Protein AF-0000000084925872 (afdb_homodimer)

Sequence (496 aa):
MIKLVDIHKSFDSQTVLDGLSLEIPEGKITAVIGPSGEGKSVLLKHMIGLMKPDRGQVHVDGENITAMRRFEMNRVWEKFGMLFQNAALFDSMTVFENVAFPLEEKTRFSRAEIRDRVHNALENVGLRGIDKKYPDELSGGMKKRVGLARALLLNPRIILFDEPTTGLDPIICRAIHQLIRDTHERYGYTAVIVSHEIPEIFDISDQVAMLYRGRITEMGTPEEIRRSEHPVVRQFISGSLEGPIKFIMIKLVDIHKSFDSQTVLDGLSLEIPEGKITAVIGPSGEGKSVLLKHMIGLMKPDRGQVHVDGENITAMRRFEMNRVWEKFGMLFQNAALFDSMTVFENVAFPLEEKTRFSRAEIRDRVHNALENVGLRGIDKKYPDELSGGMKKRVGLARALLLNPRIILFDEPTTGLDPIICRAIHQLIRDTHERYGYTAVIVSHEIPEIFDISDQVAMLYRGRITEMGTPEEIRRSEHPVVRQFISGSLEGPIKFI

Solvent-accessible surface area (backbone atoms only — not comparable to full-atom values): 26108 Å² total; per-residue (Å²): 69,38,37,36,41,43,28,22,34,64,59,89,91,44,75,40,29,60,55,23,54,49,74,42,61,68,57,34,32,32,31,40,31,49,57,79,89,37,36,66,68,60,50,51,31,38,74,69,57,80,38,71,63,79,38,60,41,32,28,49,73,86,37,74,50,57,81,55,52,71,82,63,39,51,70,56,48,60,34,48,19,57,29,44,57,81,26,74,68,55,69,93,31,30,46,44,52,52,37,35,42,62,50,68,73,74,48,86,68,51,72,66,54,47,50,52,52,42,51,51,32,28,43,75,55,70,48,69,89,48,45,81,40,38,55,88,76,44,53,73,66,51,41,40,35,50,21,45,24,34,27,47,64,77,62,28,54,30,37,40,29,40,32,69,49,64,79,49,29,48,40,46,30,44,49,52,51,49,49,51,43,51,51,34,70,72,67,51,30,19,34,40,33,35,42,57,58,70,68,68,55,47,77,60,30,59,31,34,34,34,40,50,86,14,25,61,77,45,71,36,36,41,69,54,55,74,64,42,81,49,57,58,58,41,21,54,70,69,22,44,88,61,64,79,68,80,79,125,70,38,38,37,41,43,27,23,33,63,58,88,92,45,75,40,30,59,56,23,55,50,72,43,60,67,57,34,34,34,32,40,30,49,59,79,89,37,35,66,70,60,51,51,31,40,76,71,57,79,38,73,63,78,38,61,41,33,28,48,72,87,37,74,50,57,79,54,51,70,80,62,39,51,68,56,48,60,35,48,20,56,29,44,56,82,24,76,69,55,68,92,31,31,46,43,52,53,37,36,42,63,50,69,73,73,47,87,68,52,72,68,55,46,50,52,51,42,50,49,30,28,43,75,56,69,46,69,90,48,44,81,40,37,55,89,78,45,54,72,65,50,42,40,35,49,21,45,26,35,29,48,64,77,63,29,54,30,36,41,29,40,31,70,47,65,78,50,29,46,40,47,30,43,49,51,49,48,46,51,43,51,49,36,71,72,68,51,30,21,35,41,34,36,41,57,57,73,69,67,54,46,78,60,30,57,30,35,32,34,39,50,86,14,24,61,76,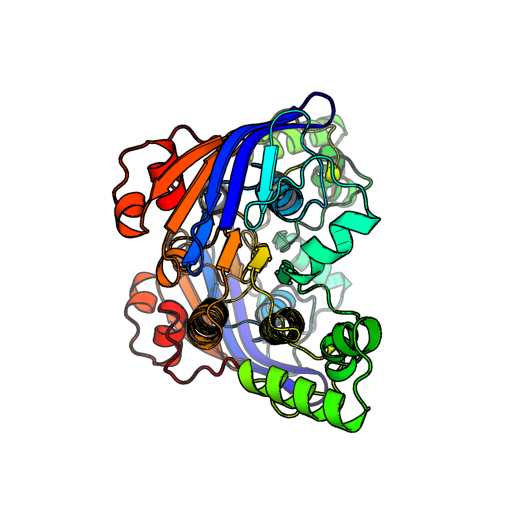46,72,36,38,41,70,54,56,73,65,43,79,49,56,57,57,42,21,52,71,68,23,44,88,62,62,77,68,80,79,126

Organism: Geobacter metallireducens (strain ATCC 53774 / DSM 7210 / GS-15) (NCBI:txid269799)

Radius of gyration: 24.31 Å; Cα contacts (8 Å, |Δi|>4): 1008; chains: 2; bounding box: 52×67×53 Å

Secondary structure (DSSP, 8-state):
-EEEEEEEEEETTEEEEEEEEEEE-TT-EEEEE--TTSSHHHHHHHHHTSS--SEEEEEETTEE-TT--HHHHHHHHTTEEEE-TTTT--TTS-HHHHHHHHHHHH----HHHHHHHHHHHHHHTT-TT-TT--GGGS-HHHHHHHHHHHHHTT--SEEEEESTTTT--HHHHHHHHHHHHHHHHHH--EEEEE---TTGGGGG-SEEEEEETTEEEEEE-HHHHHT---HHHHHHHHT-SSSS----/-EEEEEEEEEETTEEEEEEEEEEE-TT-EEEEE--TTSSHHHHHHHHHTSS--SEEEEEETTEE-TT--HHHHHHHHTTEEEE-TTTT--TTS-HHHHHHHHHHHH----HHHHHHHHHHHHHHTT-TT-TT--GGGS-HHHHHHHHHHHHHTT--SEEEEESTTTT--HHHHHHHHHHHHHHHHHH--EEEEE---TTGGGGG-SEEEEEETTEEEEEE-HHHHHT---HHHHHHHHT-SSSS----

Foldseek 3Di:
DKWWAQFWADDDPGTQAGGATDDFDFLFEEEEEEDPSNCPVVVVCVQLVVDAGPDTFMDDPRRTCRPPDPVVSVVSNLQEFEQAQQLPFDQVAFLLCRLLVCCVVPHDDDPVVSVVLLQVLCVLLPRHPRRGHGPVPDDSLSSLSSSVSSRPSSLHQEYEYEASCPPHDPVSSLSVLVSVLVVSVVSSHGYYYYHLPPPSNLVRGQKYFYRDNNYTPDMDRSVCLCPDPPFRSVCSRVVPPDTDDDDD/DKWWAQFWADDPPGTQAGGATDDFDFLFEEEEEEDPSNCPVVVVCVQLVVDAGPDTFMDDPRRTCRPPDPVVSVVSNLQEFEQAQQLPFDQVAFLLCRLLVCCVVPHDDDPVVSNVLLQVLCVLLPRHPRRGHGPVPDDSLSSLSSSVSSRPSSLHQEYEYEASCPPHDPVSSLSVLVSVLVVSVVSSHGYYYYHLPPPSNLVRGQKYFYRDNNYTPDMDRSVCLCPDPDQRSVCSRVVDPDTDDDDD

pLDDT: mean 94.54, std 3.92, range [64.56, 98.75]

Nearest PDB structures (foldseek):
  8fee-assembly1_H  TM=9.677E-01  e=4.850E-32  Mycolicibacterium smegmatis MC2 155
  7cha-assembly1_J  TM=9.558E-01  e=1.164E-29  Pseudomonas aeruginosa PAO1
  6xgz-assembly2_C  TM=9.048E-01  e=2.432E-30  Escherichia coli LAU-EC10
  6xgz-assembly3_E  TM=9.008E-01  e=1.911E-30  Escherichia coli LAU-EC10
  6xgz-assembly4_G  TM=9.108E-01  e=8.111E-30  Escherichia coli LAU-EC10

InterPro domains:
  IPR003439 ABC transporter-like, ATP-binding domain [PF00005] (17-166)
  IPR003439 ABC transporter-like, ATP-binding domain [PS50893] (2-238)
  IPR003593 AAA+ ATPase domain [SM00382] (26-215)
  IPR017871 ABC transporter-like, conserved site [PS00211] (138-152)
  IPR027417 P-loop containing nucleoside triphosphate hydrolase [G3DSA:3.40.50.300] (1-243)
  IPR027417 P-loop containing nucleoside triphosphate hydrolase [SSF52540] (1-230)

Structure (mmCIF, N/CA/C/O backbone):
data_AF-0000000084925872-model_v1
#
loop_
_entity.id
_entity.type
_entity.pdbx_description
1 polymer 'Organic solvent tolerance ABC transporter, ATP-binding protein'
#
loop_
_atom_site.group_PDB
_atom_site.id
_atom_site.type_symbol
_atom_site.label_atom_id
_atom_site.label_alt_id
_atom_site.label_comp_id
_atom_site.label_asym_id
_atom_site.label_entity_id
_atom_site.label_seq_id
_atom_site.pdbx_PDB_ins_code
_atom_site.Cartn_x
_atom_site.Cartn_y
_atom_site.Cartn_z
_atom_site.occupancy
_atom_site.B_iso_or_equiv
_atom_site.auth_seq_id
_atom_site.auth_comp_id
_atom_site.auth_asym_id
_atom_site.auth_atom_id
_atom_site.pdbx_PDB_model_num
ATOM 1 N N . MET A 1 1 ? -6.465 -23.734 -17.578 1 92.44 1 MET A N 1
ATOM 2 C CA . MET A 1 1 ? -5.738 -24.188 -16.391 1 92.44 1 MET A CA 1
ATOM 3 C C . MET A 1 1 ? -6.621 -24.094 -15.148 1 92.44 1 MET A C 1
ATOM 5 O O . MET A 1 1 ? -6.777 -25.078 -14.43 1 92.44 1 MET A O 1
ATOM 9 N N . ILE A 1 2 ? -7.238 -22.984 -14.891 1 97.38 2 ILE A N 1
ATOM 10 C CA . ILE A 1 2 ? -8.219 -22.797 -13.82 1 97.38 2 ILE A CA 1
ATOM 11 C C . ILE A 1 2 ? -9.547 -22.328 -14.414 1 97.38 2 ILE A C 1
ATOM 13 O O . ILE A 1 2 ? -9.562 -21.406 -15.25 1 97.38 2 ILE A O 1
ATOM 17 N N . LYS A 1 3 ? -10.586 -23 -14.062 1 97.88 3 LYS A N 1
ATOM 18 C CA . LYS A 1 3 ? -11.906 -22.625 -14.555 1 97.88 3 LYS A CA 1
ATOM 19 C C . LYS A 1 3 ? -12.898 -22.5 -13.414 1 97.88 3 LYS A C 1
ATOM 21 O O . LYS A 1 3 ? -13.102 -23.438 -12.641 1 97.88 3 LYS A O 1
ATOM 26 N N . LEU A 1 4 ? -13.391 -21.328 -13.25 1 98.31 4 LEU A N 1
ATOM 27 C CA . LEU A 1 4 ? -14.492 -21.047 -12.328 1 98.31 4 LEU A CA 1
ATOM 28 C C . LEU A 1 4 ? -15.805 -20.906 -13.086 1 98.31 4 LEU A C 1
ATOM 30 O O . LEU A 1 4 ? -15.891 -20.125 -14.039 1 98.31 4 LEU A O 1
ATOM 34 N N . VAL A 1 5 ? -16.766 -21.672 -12.695 1 98.19 5 VAL A N 1
ATOM 35 C CA . VAL A 1 5 ? -18.047 -21.688 -13.398 1 98.19 5 VAL A CA 1
ATOM 36 C C . VAL A 1 5 ? -19.156 -21.266 -12.445 1 98.19 5 VAL A C 1
ATOM 38 O O . VAL A 1 5 ? -19.516 -22.016 -11.531 1 98.19 5 VAL A O 1
ATOM 41 N N . ASP A 1 6 ? -19.703 -20.094 -12.688 1 98.19 6 ASP A N 1
ATOM 42 C CA . ASP A 1 6 ? -20.891 -19.609 -12.008 1 98.19 6 ASP A CA 1
ATOM 43 C C . ASP A 1 6 ? -20.719 -19.656 -10.484 1 98.19 6 ASP A C 1
ATOM 45 O O . ASP A 1 6 ? -21.547 -20.234 -9.781 1 98.19 6 ASP A O 1
ATOM 49 N N . ILE A 1 7 ? -19.688 -19.078 -10.016 1 98.25 7 ILE A N 1
ATOM 50 C CA . ILE A 1 7 ? -19.344 -19.125 -8.594 1 98.25 7 ILE A CA 1
ATOM 51 C C . ILE A 1 7 ? -20.156 -18.109 -7.816 1 98.25 7 ILE A C 1
ATOM 53 O O . ILE A 1 7 ? -20.203 -16.938 -8.18 1 98.25 7 ILE A O 1
ATOM 57 N N . HIS A 1 8 ? -20.859 -18.594 -6.824 1 98.25 8 HIS A N 1
ATOM 58 C CA . HIS A 1 8 ? -21.562 -17.75 -5.867 1 98.25 8 HIS A CA 1
ATOM 59 C C . HIS A 1 8 ? -21.016 -17.922 -4.457 1 98.25 8 HIS A C 1
ATOM 61 O O . HIS A 1 8 ? -20.703 -19.047 -4.047 1 98.25 8 HIS A O 1
ATOM 67 N N . LYS A 1 9 ? -20.797 -16.875 -3.754 1 97.62 9 LYS A N 1
ATOM 68 C CA . LYS A 1 9 ? -20.344 -16.906 -2.367 1 97.62 9 LYS A CA 1
ATOM 69 C C . LYS A 1 9 ? -20.906 -15.742 -1.57 1 97.62 9 LYS A C 1
ATOM 71 O O . LYS A 1 9 ? -20.812 -14.586 -1.998 1 97.62 9 LYS A O 1
ATOM 76 N N . SER A 1 10 ? -21.516 -16 -0.505 1 96.62 10 SER A N 1
ATOM 77 C CA . SER A 1 10 ? -22.031 -14.992 0.406 1 96.62 10 SER A CA 1
ATOM 78 C C . SER A 1 10 ? -21.562 -15.234 1.835 1 96.62 10 SER A C 1
ATOM 80 O O . SER A 1 10 ? -21.266 -16.375 2.213 1 96.62 10 SER A O 1
ATOM 82 N N . PHE A 1 11 ? -21.297 -14.172 2.535 1 93.06 11 PHE A N 1
ATOM 83 C CA . PHE A 1 11 ? -21.062 -14.211 3.973 1 93.06 11 PHE A CA 1
ATOM 84 C C . PHE A 1 11 ? -22.203 -13.531 4.727 1 93.06 11 PHE A C 1
ATOM 86 O O . PHE A 1 11 ? -22.391 -12.32 4.609 1 93.06 11 PHE A O 1
ATOM 93 N N . ASP A 1 12 ? -22.906 -14.281 5.434 1 90.12 12 ASP A N 1
ATOM 94 C CA . ASP A 1 12 ? -24.125 -13.766 6.051 1 90.12 12 ASP A CA 1
ATOM 95 C C . ASP A 1 12 ? -25.047 -13.133 5.008 1 90.12 12 ASP A C 1
ATOM 97 O O . ASP A 1 12 ? -25.422 -13.789 4.031 1 90.12 12 ASP A O 1
ATOM 101 N N . SER A 1 13 ? -25.281 -11.82 5.105 1 90.44 13 SER A N 1
ATOM 102 C CA . SER A 1 13 ? -26.219 -11.18 4.188 1 90.44 13 SER A CA 1
ATOM 103 C C . SER A 1 13 ? -25.484 -10.484 3.047 1 90.44 13 SER A C 1
ATOM 105 O O . SER A 1 13 ? -26.125 -9.945 2.133 1 90.44 13 SER A O 1
ATOM 107 N N . GLN A 1 14 ? -24.234 -10.648 2.967 1 91.75 14 GLN A N 1
ATOM 108 C CA . GLN A 1 14 ? -23.469 -9.93 1.956 1 91.75 14 GLN A CA 1
ATOM 109 C C . GLN A 1 14 ? -23 -10.867 0.853 1 91.75 14 GLN A C 1
ATOM 111 O O . GLN A 1 14 ? -22.25 -11.812 1.116 1 91.75 14 GLN A O 1
ATOM 116 N N . THR A 1 15 ? -23.438 -10.633 -0.36 1 95.38 15 THR A N 1
ATOM 117 C CA . THR A 1 15 ? -22.969 -11.391 -1.514 1 95.38 15 THR A CA 1
ATOM 118 C C . THR A 1 15 ? -21.625 -10.859 -1.992 1 95.38 15 THR A C 1
ATOM 120 O O . THR A 1 15 ? -21.484 -9.68 -2.309 1 95.38 15 THR A O 1
ATOM 123 N N . VAL A 1 16 ? -20.625 -11.703 -2.051 1 95.69 16 VAL A N 1
ATOM 124 C CA . VAL A 1 16 ? -19.266 -11.305 -2.426 1 95.69 16 VAL A CA 1
ATOM 125 C C . VAL A 1 16 ? -18.984 -11.711 -3.871 1 95.69 16 VAL A C 1
ATOM 127 O O . VAL A 1 16 ? -18.469 -10.914 -4.66 1 95.69 16 VAL A O 1
ATOM 130 N N . LEU A 1 17 ? -19.281 -12.922 -4.203 1 97.94 17 LEU A N 1
ATOM 131 C CA . LEU A 1 17 ? -19.25 -13.398 -5.578 1 97.94 17 LEU A CA 1
ATOM 132 C C . LEU A 1 17 ? -20.641 -13.789 -6.059 1 97.94 17 LEU A C 1
ATOM 134 O O . LEU A 1 17 ? -21.375 -14.484 -5.352 1 97.94 17 LEU A O 1
ATOM 138 N N . ASP A 1 18 ? -21.016 -13.336 -7.262 1 97.81 18 ASP A N 1
ATOM 139 C CA . ASP A 1 18 ? -22.391 -13.438 -7.73 1 97.81 18 ASP A CA 1
ATOM 140 C C . ASP A 1 18 ? -22.453 -13.984 -9.148 1 97.81 18 ASP A C 1
ATOM 142 O O . ASP A 1 18 ? -22.797 -13.258 -10.086 1 97.81 18 ASP A O 1
ATOM 146 N N . GLY A 1 19 ? -22.281 -15.266 -9.234 1 97.94 19 GLY A N 1
ATOM 147 C CA . GLY A 1 19 ? -22.328 -15.906 -10.539 1 97.94 19 GLY A CA 1
ATOM 148 C C . GLY A 1 19 ? -21.109 -15.625 -11.398 1 97.94 19 GLY A C 1
ATOM 149 O O . GLY A 1 19 ? -21.25 -15.328 -12.586 1 97.94 19 GLY A O 1
ATOM 150 N N . LEU A 1 20 ? -19.922 -15.664 -10.758 1 98.06 20 LEU A N 1
ATOM 151 C CA . LEU A 1 20 ? -18.672 -15.328 -11.43 1 98.06 20 LEU A CA 1
ATOM 152 C C . LEU A 1 20 ? -18.156 -16.5 -12.234 1 98.06 20 LEU A C 1
ATOM 154 O O . LEU A 1 20 ? -18.094 -17.641 -11.734 1 98.06 20 LEU A O 1
ATOM 158 N N . SER A 1 21 ? -17.891 -16.297 -13.484 1 98.38 21 SER A N 1
ATOM 159 C CA . SER A 1 21 ? -17.188 -17.25 -14.328 1 98.38 21 SER A CA 1
ATOM 160 C C . SER A 1 21 ? -15.875 -16.672 -14.859 1 98.38 21 SER A C 1
ATOM 162 O O . SER A 1 21 ? -15.828 -15.5 -15.258 1 98.38 21 SER A O 1
ATOM 164 N N . LEU A 1 22 ? -14.867 -17.422 -14.797 1 98.25 22 LEU A N 1
ATOM 165 C CA . LEU A 1 22 ? -13.539 -16.969 -15.18 1 98.25 22 LEU A CA 1
ATOM 166 C C . LEU A 1 22 ? -12.656 -18.141 -15.594 1 98.25 22 LEU A C 1
ATOM 168 O O . LEU A 1 22 ? -12.672 -19.188 -14.945 1 98.25 22 LEU A O 1
ATOM 172 N N . GLU A 1 23 ? -11.992 -18 -16.656 1 98.12 23 GLU A N 1
ATOM 173 C CA . GLU A 1 23 ? -11.039 -19 -17.109 1 98.12 23 GLU A CA 1
ATOM 174 C C . GLU A 1 23 ? -9.633 -18.438 -17.203 1 98.12 23 GLU A C 1
ATOM 176 O O . GLU A 1 23 ? -9.406 -17.422 -17.859 1 98.12 23 GLU A O 1
ATOM 181 N N . ILE A 1 24 ? -8.734 -19.047 -16.547 1 98.31 24 ILE A N 1
ATOM 182 C CA . ILE A 1 24 ? -7.332 -18.656 -16.547 1 98.31 24 ILE A CA 1
ATOM 183 C C . ILE A 1 24 ? -6.559 -19.516 -17.547 1 98.31 24 ILE A C 1
ATOM 185 O O . ILE A 1 24 ? -6.434 -20.734 -17.359 1 98.31 24 ILE A O 1
ATOM 189 N N . PRO A 1 25 ? -6.043 -18.891 -18.578 1 97.81 25 PRO A N 1
ATOM 190 C CA . PRO A 1 25 ? -5.305 -19.688 -19.562 1 97.81 25 PRO A CA 1
ATOM 191 C C . PRO A 1 25 ? -3.994 -20.25 -19 1 97.81 25 PRO A C 1
ATOM 193 O O . PRO A 1 25 ? -3.332 -19.594 -18.203 1 97.81 25 PRO A O 1
ATOM 196 N N . GLU A 1 26 ? -3.646 -21.406 -19.484 1 97.62 26 GLU A N 1
ATOM 197 C CA . GLU A 1 26 ? -2.426 -22.078 -19.047 1 97.62 26 GLU A CA 1
ATOM 198 C C . GLU A 1 26 ? -1.184 -21.344 -19.547 1 97.62 26 GLU A C 1
ATOM 200 O O . GLU A 1 26 ? -1.144 -20.891 -20.703 1 97.62 26 GLU A O 1
ATOM 205 N N . GLY A 1 27 ? -0.257 -21.203 -18.641 1 97.88 27 GLY A N 1
ATOM 206 C CA . GLY A 1 27 ? 1.046 -20.672 -19.016 1 97.88 27 GLY A CA 1
ATOM 207 C C . GLY A 1 27 ? 1.037 -19.172 -19.266 1 97.88 27 GLY A C 1
ATOM 208 O O . GLY A 1 27 ? 1.945 -18.641 -19.906 1 97.88 27 GLY A O 1
ATOM 209 N N . LYS A 1 28 ? 0.01 -18.453 -18.797 1 98.44 28 LYS A N 1
ATOM 210 C CA . LYS A 1 28 ? -0.103 -17.016 -18.969 1 98.44 28 LYS A CA 1
ATOM 211 C C . LYS A 1 28 ? -0.202 -16.297 -17.625 1 98.44 28 LYS A C 1
ATOM 213 O O . LYS A 1 28 ? -0.467 -16.938 -16.594 1 98.44 28 LYS A O 1
ATOM 218 N N . ILE A 1 29 ? 0.127 -15.047 -17.656 1 98.69 29 ILE A N 1
ATOM 219 C CA . ILE A 1 29 ? -0.078 -14.195 -16.484 1 98.69 29 ILE A CA 1
ATOM 220 C C . ILE A 1 29 ? -1.412 -13.469 -16.609 1 98.69 29 ILE A C 1
ATOM 222 O O . ILE A 1 29 ? -1.607 -12.664 -17.516 1 98.69 29 ILE A O 1
ATOM 226 N N . THR A 1 30 ? -2.334 -13.766 -15.703 1 98.75 30 THR A N 1
ATOM 227 C CA . THR A 1 30 ? -3.621 -13.086 -15.648 1 98.75 30 THR A CA 1
ATOM 228 C C . THR A 1 30 ? -3.705 -12.18 -14.422 1 98.75 30 THR A C 1
ATOM 230 O O . THR A 1 30 ? -3.555 -12.648 -13.289 1 98.75 30 THR A O 1
ATOM 233 N N . ALA A 1 31 ? -3.896 -10.914 -14.656 1 98.56 31 ALA A N 1
ATOM 234 C CA . ALA A 1 31 ? -4.129 -9.969 -13.562 1 98.56 31 ALA A CA 1
ATOM 235 C C . ALA A 1 31 ? -5.621 -9.805 -13.297 1 98.56 31 ALA A C 1
ATOM 237 O O . ALA A 1 31 ? -6.406 -9.602 -14.227 1 98.56 31 ALA A O 1
ATOM 238 N N . VAL A 1 32 ? -5.992 -9.977 -12.062 1 98.31 32 VAL A N 1
ATOM 239 C CA . VAL A 1 32 ? -7.352 -9.672 -11.625 1 98.31 32 VAL A CA 1
ATOM 240 C C . VAL A 1 32 ? -7.367 -8.344 -10.883 1 98.31 32 VAL A C 1
ATOM 242 O O . VAL A 1 32 ? -6.781 -8.219 -9.805 1 98.31 32 VAL A O 1
ATOM 245 N N . ILE A 1 33 ? -8.039 -7.371 -11.477 1 97.38 33 ILE A N 1
ATOM 246 C CA . ILE A 1 33 ? -8.07 -6.035 -10.898 1 97.38 33 ILE A CA 1
ATOM 247 C C . ILE A 1 33 ? -9.5 -5.699 -10.453 1 97.38 33 ILE A C 1
ATOM 249 O O . ILE A 1 33 ? -10.453 -6.375 -10.852 1 97.38 33 ILE A O 1
ATOM 253 N N . GLY A 1 34 ? -9.641 -4.688 -9.594 1 94.56 34 GLY A N 1
ATOM 254 C CA . GLY A 1 34 ? -10.922 -4.246 -9.062 1 94.56 34 GLY A CA 1
ATOM 255 C C . GLY A 1 34 ? -10.797 -3.479 -7.762 1 94.56 34 GLY A C 1
ATOM 256 O O . GLY A 1 34 ? -9.727 -3.459 -7.145 1 94.56 34 GLY A O 1
ATOM 257 N N . PRO A 1 35 ? -11.875 -2.863 -7.398 1 92.38 35 PRO A N 1
ATOM 258 C CA . PRO A 1 35 ? -11.844 -2.072 -6.164 1 92.38 35 PRO A CA 1
ATOM 259 C C . PRO A 1 35 ? -11.609 -2.928 -4.922 1 92.38 35 PRO A C 1
ATOM 261 O O . PRO A 1 35 ? -11.836 -4.141 -4.949 1 92.38 35 PRO A O 1
ATOM 264 N N . SER A 1 36 ? -11.141 -2.242 -3.895 1 88.62 36 SER A N 1
ATOM 265 C CA . SER A 1 36 ? -10.945 -2.926 -2.619 1 88.62 36 SER A CA 1
ATOM 266 C C . SER A 1 36 ? -12.266 -3.479 -2.086 1 88.62 36 SER A C 1
ATOM 268 O O . SER A 1 36 ? -13.305 -2.828 -2.197 1 88.62 36 SER A O 1
ATOM 270 N N . GLY A 1 37 ? -12.211 -4.637 -1.553 1 85.88 37 GLY A N 1
ATOM 271 C CA . GLY A 1 37 ? -13.375 -5.223 -0.91 1 85.88 37 GLY A CA 1
ATOM 272 C C . GLY A 1 37 ? -14.312 -5.914 -1.886 1 85.88 37 GLY A C 1
ATOM 273 O O . GLY A 1 37 ? -15.398 -6.355 -1.504 1 85.88 37 GLY A O 1
ATOM 274 N N . GLU A 1 38 ? -13.867 -6.078 -3.094 1 88.88 38 GLU A N 1
ATOM 275 C CA . GLU A 1 38 ? -14.742 -6.641 -4.121 1 88.88 38 GLU A CA 1
ATOM 276 C C . GLU A 1 38 ? -14.609 -8.156 -4.184 1 88.88 38 GLU A C 1
ATOM 278 O O . GLU A 1 38 ? -15.25 -8.805 -5.016 1 88.88 38 GLU A O 1
ATOM 283 N N . GLY A 1 39 ? -13.695 -8.719 -3.426 1 92.12 39 GLY A N 1
ATOM 284 C CA . GLY A 1 39 ? -13.664 -10.172 -3.344 1 92.12 39 GLY A CA 1
ATOM 285 C C . GLY A 1 39 ? -12.477 -10.789 -4.059 1 92.12 39 GLY A C 1
ATOM 286 O O . GLY A 1 39 ? -12.477 -11.984 -4.359 1 92.12 39 GLY A O 1
ATOM 287 N N . LYS A 1 40 ? -11.5 -10.047 -4.348 1 94.88 40 LYS A N 1
ATOM 288 C CA . LYS A 1 40 ? -10.328 -10.555 -5.059 1 94.88 40 LYS A CA 1
ATOM 289 C C . LYS A 1 40 ? -9.648 -11.672 -4.27 1 94.88 40 LYS A C 1
ATOM 291 O O . LYS A 1 40 ? -9.312 -12.719 -4.832 1 94.88 40 LYS A O 1
ATOM 296 N N . SER A 1 41 ? -9.5 -11.461 -2.959 1 92.88 41 SER A N 1
ATOM 297 C CA . SER A 1 41 ? -8.883 -12.484 -2.123 1 92.88 41 SER A CA 1
ATOM 298 C C . SER A 1 41 ? -9.797 -13.695 -1.977 1 92.88 41 SER A C 1
ATOM 300 O O . SER A 1 41 ? -9.32 -14.836 -1.935 1 92.88 41 SER A O 1
ATOM 302 N N . VAL A 1 42 ? -11.086 -13.469 -1.914 1 95.25 42 VAL A N 1
ATOM 303 C CA . VAL A 1 42 ? -12.07 -14.539 -1.857 1 95.25 42 VAL A CA 1
ATOM 304 C C . VAL A 1 42 ? -12.008 -15.375 -3.137 1 95.25 42 VAL A C 1
ATOM 306 O O . VAL A 1 42 ? -12.047 -16.609 -3.086 1 95.25 42 VAL A O 1
ATOM 309 N N . LEU A 1 43 ? -11.812 -14.648 -4.215 1 97.38 43 LEU A N 1
ATOM 310 C CA . LEU A 1 43 ? -11.68 -15.312 -5.504 1 97.38 43 LEU A CA 1
ATOM 311 C C . LEU A 1 43 ? -10.445 -16.203 -5.531 1 97.38 43 LEU A C 1
ATOM 313 O O . LEU A 1 43 ? -10.523 -17.359 -5.949 1 97.38 43 LEU A O 1
ATOM 317 N N . LEU A 1 44 ? -9.297 -15.75 -5.012 1 96.81 44 LEU A N 1
ATOM 318 C CA . LEU A 1 44 ? -8.062 -16.531 -4.977 1 96.81 44 LEU A CA 1
ATOM 319 C C . LEU A 1 44 ? -8.234 -17.781 -4.125 1 96.81 44 LEU A C 1
ATOM 321 O O . LEU A 1 44 ? -7.789 -18.875 -4.508 1 96.81 44 LEU A O 1
ATOM 325 N N . LYS A 1 45 ? -8.938 -17.641 -3.055 1 95.12 45 LYS A N 1
ATOM 326 C CA . LYS A 1 45 ? -9.156 -18.766 -2.148 1 95.12 45 LYS A CA 1
ATOM 327 C C . LYS A 1 45 ? -10 -19.844 -2.811 1 95.12 45 LYS A C 1
ATOM 329 O O . LYS A 1 45 ? -9.82 -21.047 -2.545 1 95.12 45 LYS A O 1
ATOM 334 N N . HIS A 1 46 ? -10.922 -19.453 -3.631 1 97 46 HIS A N 1
ATOM 335 C CA . HIS A 1 46 ? -11.719 -20.438 -4.367 1 97 46 HIS A CA 1
ATOM 336 C C . HIS A 1 46 ? -10.867 -21.172 -5.406 1 97 46 HIS A C 1
ATOM 338 O O . HIS A 1 46 ? -11.039 -22.375 -5.613 1 97 46 HIS A O 1
ATOM 344 N N . MET A 1 47 ? -9.945 -20.453 -6.047 1 97.12 47 MET A N 1
ATOM 345 C CA . MET A 1 47 ? -9.109 -21.047 -7.086 1 97.12 47 MET A CA 1
ATOM 346 C C . MET A 1 47 ? -8.242 -22.172 -6.516 1 97.12 47 MET A C 1
ATOM 348 O O . MET A 1 47 ? -8 -23.172 -7.184 1 97.12 47 MET A O 1
ATOM 352 N N . ILE A 1 48 ? -7.812 -21.953 -5.246 1 95 48 ILE A N 1
ATOM 353 C CA . ILE A 1 48 ? -6.895 -22.922 -4.664 1 95 48 ILE A CA 1
ATOM 354 C C . ILE A 1 48 ? -7.664 -23.875 -3.756 1 95 48 ILE A C 1
ATOM 356 O O . ILE A 1 48 ? -7.082 -24.797 -3.16 1 95 48 ILE A O 1
ATOM 360 N N . GLY A 1 49 ? -8.945 -23.672 -3.545 1 93.88 49 GLY A N 1
ATOM 361 C CA . GLY A 1 49 ? -9.797 -24.594 -2.816 1 93.88 49 GLY A CA 1
ATOM 362 C C . GLY A 1 49 ? -9.758 -24.375 -1.313 1 93.88 49 GLY A C 1
ATOM 363 O O . GLY A 1 49 ? -10.133 -25.266 -0.547 1 93.88 49 GLY A O 1
ATOM 364 N N . LEU A 1 50 ? -9.234 -23.234 -0.898 1 92.12 50 LEU A N 1
ATOM 365 C CA . LEU A 1 50 ? -9.25 -22.906 0.522 1 92.12 50 LEU A CA 1
ATOM 366 C C . LEU A 1 50 ? -10.641 -22.469 0.965 1 92.12 50 LEU A C 1
ATOM 368 O O . LEU A 1 50 ? -10.93 -22.422 2.164 1 92.12 50 LEU A O 1
ATOM 372 N N . MET A 1 51 ? -11.492 -22.141 0.009 1 93.38 51 MET A N 1
ATOM 373 C CA . MET A 1 51 ? -12.891 -21.781 0.241 1 93.38 51 MET A CA 1
ATOM 374 C C . MET A 1 51 ? -13.805 -22.453 -0.774 1 93.38 51 MET A C 1
ATOM 376 O O . MET A 1 51 ? -13.469 -22.531 -1.959 1 93.38 51 MET A O 1
ATOM 380 N N . LYS A 1 52 ? -14.883 -22.969 -0.293 1 94.94 52 LYS A N 1
ATOM 381 C CA . LYS A 1 52 ? -15.875 -23.594 -1.172 1 94.94 52 LYS A CA 1
ATOM 382 C C . LYS A 1 52 ? -16.953 -22.594 -1.569 1 94.94 52 LYS A C 1
ATOM 384 O O . LYS A 1 52 ? -17.422 -21.812 -0.741 1 94.94 52 LYS A O 1
ATOM 389 N N . PRO A 1 53 ? -17.312 -22.609 -2.83 1 97.19 53 PRO A N 1
ATOM 390 C CA . PRO A 1 53 ? -18.422 -21.75 -3.236 1 97.19 53 PRO A CA 1
ATOM 391 C C . PRO A 1 53 ? -19.781 -22.234 -2.719 1 97.19 53 PRO A C 1
ATOM 393 O O . PRO A 1 53 ? -19.922 -23.422 -2.381 1 97.19 53 PRO A O 1
ATOM 396 N N . ASP A 1 54 ? -20.719 -21.312 -2.609 1 97.12 54 ASP A N 1
ATOM 397 C CA . ASP A 1 54 ? -22.094 -21.688 -2.293 1 97.12 54 ASP A CA 1
ATOM 398 C C . ASP A 1 54 ? -22.75 -22.375 -3.482 1 97.12 54 ASP A C 1
ATOM 400 O O . ASP A 1 54 ? -23.562 -23.297 -3.305 1 97.12 54 ASP A O 1
ATOM 404 N N . ARG A 1 55 ? -22.438 -21.906 -4.621 1 97.38 55 ARG A N 1
ATOM 405 C CA . ARG A 1 55 ? -22.891 -22.438 -5.902 1 97.38 55 ARG A CA 1
ATOM 406 C C . ARG A 1 55 ? -21.812 -22.266 -6.969 1 97.38 55 ARG A C 1
ATOM 408 O O . ARG A 1 55 ? -21.031 -21.312 -6.934 1 97.38 55 ARG A O 1
ATOM 415 N N . GLY A 1 56 ? -21.766 -23.219 -7.879 1 97.88 56 GLY A N 1
ATOM 416 C CA . GLY A 1 56 ? -20.812 -23.156 -8.969 1 97.88 56 GLY A CA 1
ATOM 417 C C . GLY A 1 56 ? -19.734 -24.219 -8.875 1 97.88 56 GLY A C 1
ATOM 418 O O . GLY A 1 56 ? -19.828 -25.141 -8.047 1 97.88 56 GLY A O 1
ATOM 419 N N . GLN A 1 57 ? -18.797 -24.141 -9.797 1 98.12 57 GLN A N 1
ATOM 420 C CA . GLN A 1 57 ? -17.75 -25.156 -9.859 1 98.12 57 GLN A CA 1
ATOM 421 C C . GLN A 1 57 ? -16.391 -24.516 -10.086 1 98.12 57 GLN A C 1
ATOM 423 O O . GLN A 1 57 ? -16.281 -23.5 -10.766 1 98.12 57 GLN A O 1
ATOM 428 N N . VAL A 1 58 ? -15.461 -25.156 -9.516 1 98 58 VAL A N 1
ATOM 429 C CA . VAL A 1 58 ? -14.062 -24.766 -9.727 1 98 58 VAL A CA 1
ATOM 430 C C . VAL A 1 58 ? -13.289 -25.953 -10.305 1 98 58 VAL A C 1
ATOM 432 O O . VAL A 1 58 ? -13.352 -27.062 -9.781 1 98 58 VAL A O 1
ATOM 435 N N . HIS A 1 59 ? -12.664 -25.719 -11.383 1 97.81 59 HIS A N 1
ATOM 436 C CA . HIS A 1 59 ? -11.836 -26.734 -12.023 1 97.81 59 HIS A CA 1
ATOM 437 C C . HIS A 1 59 ? -10.375 -26.281 -12.07 1 97.81 59 HIS A C 1
ATOM 439 O O . HIS A 1 59 ? -10.078 -25.125 -12.391 1 97.81 59 HIS A O 1
ATOM 445 N N . VAL A 1 60 ? -9.477 -27.172 -11.75 1 97.12 60 VAL A N 1
ATOM 446 C CA . VAL A 1 60 ? -8.039 -26.953 -11.836 1 97.12 60 VAL A CA 1
ATOM 447 C C . VAL A 1 60 ? -7.383 -28.078 -12.625 1 97.12 60 VAL A C 1
ATOM 449 O O . VAL A 1 60 ? -7.512 -29.25 -12.258 1 97.12 60 VAL A O 1
ATOM 452 N N . ASP A 1 61 ? -6.746 -27.672 -13.68 1 93.62 61 ASP A N 1
ATOM 453 C CA . ASP A 1 61 ? -6.086 -28.672 -14.531 1 93.62 61 ASP A CA 1
ATOM 454 C C . ASP A 1 61 ? -7.055 -29.781 -14.93 1 93.62 61 ASP A C 1
ATOM 456 O O . ASP A 1 61 ? -6.746 -30.953 -14.797 1 93.62 61 ASP A O 1
ATOM 460 N N . GLY A 1 62 ? -8.25 -29.391 -15.227 1 91.44 62 GLY A N 1
ATOM 461 C CA . GLY A 1 62 ? -9.242 -30.312 -15.75 1 91.44 62 GLY A CA 1
ATOM 462 C C . GLY A 1 62 ? -9.984 -31.062 -14.664 1 91.44 62 GLY A C 1
ATOM 463 O O . GLY A 1 62 ? -10.93 -31.812 -14.953 1 91.44 62 GLY A O 1
ATOM 464 N N . GLU A 1 63 ? -9.602 -30.891 -13.461 1 94.19 63 GLU A N 1
ATOM 465 C CA . GLU A 1 63 ? -10.227 -31.609 -12.352 1 94.19 63 GLU A CA 1
ATOM 466 C C . GLU A 1 63 ? -11.18 -30.703 -11.578 1 94.19 63 GLU A C 1
ATOM 468 O O . GLU A 1 63 ? -10.82 -29.578 -11.211 1 94.19 63 GLU A O 1
ATOM 473 N N . ASN A 1 64 ? -12.344 -31.219 -11.391 1 96.38 64 ASN A N 1
ATOM 474 C CA . ASN A 1 64 ? -13.305 -30.5 -10.555 1 96.38 64 ASN A CA 1
ATOM 475 C C . ASN A 1 64 ? -12.938 -30.594 -9.078 1 96.38 64 ASN A C 1
ATOM 477 O O . ASN A 1 64 ? -13.023 -31.672 -8.477 1 96.38 64 ASN A O 1
ATOM 481 N N . ILE A 1 65 ? -12.562 -29.438 -8.477 1 95.94 65 ILE A N 1
ATOM 482 C CA . ILE A 1 65 ? -12.055 -29.5 -7.113 1 95.94 65 ILE A CA 1
ATOM 483 C C . ILE A 1 65 ? -13.117 -29 -6.141 1 95.94 65 ILE A C 1
ATOM 485 O O . ILE A 1 65 ? -12.867 -28.891 -4.938 1 95.94 65 ILE A O 1
ATOM 489 N N . THR A 1 66 ? -14.297 -28.75 -6.566 1 93.69 66 THR A N 1
ATOM 490 C CA . THR A 1 66 ? -15.328 -28.078 -5.793 1 93.69 66 THR A CA 1
ATOM 491 C C . THR A 1 66 ? -15.656 -28.859 -4.523 1 93.69 66 THR A C 1
ATOM 493 O O . THR A 1 66 ? -15.773 -28.281 -3.443 1 93.69 66 THR A O 1
ATOM 496 N N . ALA A 1 67 ? -15.789 -30.141 -4.707 1 88.25 67 ALA A N 1
ATOM 497 C CA . ALA A 1 67 ? -16.266 -30.953 -3.592 1 88.25 67 ALA A CA 1
ATOM 498 C C . ALA A 1 67 ? -15.188 -31.938 -3.131 1 88.25 67 ALA A C 1
ATOM 500 O O . ALA A 1 67 ? -15.477 -32.906 -2.418 1 88.25 67 ALA A O 1
ATOM 501 N N . MET A 1 68 ? -14.008 -31.547 -3.475 1 89.69 68 MET A N 1
ATOM 502 C CA . MET A 1 68 ? -12.938 -32.469 -3.074 1 89.69 68 MET A CA 1
ATOM 503 C C . MET A 1 68 ? -12.727 -32.438 -1.565 1 89.69 68 MET A C 1
ATOM 505 O O . MET A 1 68 ? -12.922 -31.391 -0.933 1 89.69 68 MET A O 1
ATOM 509 N N . ARG A 1 69 ? -12.516 -33.719 -1.065 1 86.75 69 ARG A N 1
ATOM 510 C CA . ARG A 1 69 ? -12.188 -33.844 0.351 1 86.75 69 ARG A CA 1
ATOM 511 C C . ARG A 1 69 ? -10.75 -33.375 0.614 1 86.75 69 ARG A C 1
ATOM 513 O O . ARG A 1 69 ? -9.945 -33.281 -0.315 1 86.75 69 ARG A O 1
ATOM 520 N N . ARG A 1 70 ? -10.383 -33 1.706 1 83.81 70 ARG A N 1
ATOM 521 C CA . ARG A 1 70 ? -9.094 -32.469 2.117 1 83.81 70 ARG A CA 1
ATOM 522 C C . ARG A 1 70 ? -7.941 -33.312 1.608 1 83.81 70 ARG A C 1
ATOM 524 O O . ARG A 1 70 ? -6.973 -32.812 1.05 1 83.81 70 ARG A O 1
ATOM 531 N N . PHE A 1 71 ? -8.047 -34.656 1.83 1 86.06 71 PHE A N 1
ATOM 532 C CA . PHE A 1 71 ? -6.953 -35.531 1.455 1 86.06 71 PHE A CA 1
ATOM 533 C C . PHE A 1 71 ? -6.738 -35.531 -0.053 1 86.06 71 PHE A C 1
ATOM 535 O O . PHE A 1 71 ? -5.602 -35.625 -0.524 1 86.06 71 PHE A O 1
ATOM 542 N N . GLU A 1 72 ? -7.801 -35.312 -0.847 1 89.88 72 GLU A N 1
ATOM 543 C CA . GLU A 1 72 ? -7.699 -35.188 -2.299 1 89.88 72 GLU A CA 1
ATOM 544 C C . GLU A 1 72 ? -7.102 -33.844 -2.699 1 89.88 72 GLU A C 1
ATOM 546 O O . GLU A 1 72 ? -6.406 -33.75 -3.715 1 89.88 72 GLU A O 1
ATOM 551 N N . MET A 1 73 ? -7.352 -32.938 -1.814 1 92.19 73 MET A N 1
ATOM 552 C CA . MET A 1 73 ? -6.914 -31.562 -2.109 1 92.19 73 MET A CA 1
ATOM 553 C C . MET A 1 73 ? -5.398 -31.438 -2.008 1 92.19 73 MET A C 1
ATOM 555 O O . MET A 1 73 ? -4.797 -30.578 -2.639 1 92.19 73 MET A O 1
ATOM 559 N N . ASN A 1 74 ? -4.754 -32.312 -1.329 1 88.38 74 ASN A N 1
ATOM 560 C CA . ASN A 1 74 ? -3.305 -32.25 -1.17 1 88.38 74 ASN A CA 1
ATOM 561 C C . ASN A 1 74 ? -2.592 -32.281 -2.52 1 88.38 74 ASN A C 1
ATOM 563 O O . ASN A 1 74 ? -1.676 -31.484 -2.748 1 88.38 74 ASN A O 1
ATOM 567 N N . ARG A 1 75 ? -3.045 -33.156 -3.365 1 89.44 75 ARG A N 1
ATOM 568 C CA . ARG A 1 75 ? -2.42 -33.25 -4.68 1 89.44 75 ARG A CA 1
ATOM 569 C C . ARG A 1 75 ? -2.656 -31.984 -5.496 1 89.44 75 ARG A C 1
ATOM 571 O O . ARG A 1 75 ? -1.813 -31.594 -6.309 1 89.44 75 ARG A O 1
ATOM 578 N N . VAL A 1 76 ? -3.824 -31.375 -5.25 1 92.69 76 VAL A N 1
ATOM 579 C CA . VAL A 1 76 ? -4.141 -30.125 -5.934 1 92.69 76 VAL A CA 1
ATOM 580 C C . VAL A 1 76 ? -3.24 -29 -5.418 1 92.69 76 VAL A C 1
ATOM 582 O O . VAL A 1 76 ? -2.65 -28.266 -6.203 1 92.69 76 VAL A O 1
ATOM 585 N N . TRP A 1 77 ? -3.088 -28.969 -4.133 1 92.12 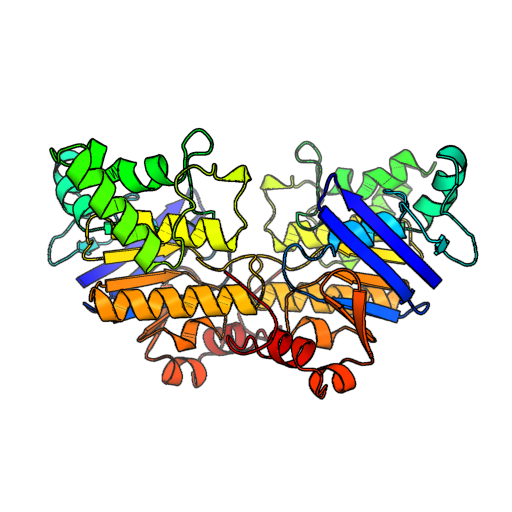77 TRP A N 1
ATOM 586 C CA . TRP A 1 77 ? -2.307 -27.922 -3.488 1 92.12 77 TRP A CA 1
ATOM 587 C C . TRP A 1 77 ? -0.837 -28.016 -3.885 1 92.12 77 TRP A C 1
ATOM 589 O O . TRP A 1 77 ? -0.127 -27.016 -3.904 1 92.12 77 TRP A O 1
ATOM 599 N N . GLU A 1 78 ? -0.378 -29.109 -4.297 1 91.38 78 GLU A N 1
ATOM 600 C CA . GLU A 1 78 ? 1.001 -29.312 -4.734 1 91.38 78 GLU A CA 1
ATOM 601 C C . GLU A 1 78 ? 1.271 -28.594 -6.051 1 91.38 78 GLU A C 1
ATOM 603 O O . GLU A 1 78 ? 2.424 -28.297 -6.379 1 91.38 78 GLU A O 1
ATOM 608 N N . LYS A 1 79 ? 0.226 -28.344 -6.727 1 94.62 79 LYS A N 1
ATOM 609 C CA . LYS A 1 79 ? 0.363 -27.672 -8.016 1 94.62 79 LYS A CA 1
ATOM 610 C C . LYS A 1 79 ? 0.512 -26.156 -7.832 1 94.62 79 LYS A C 1
ATOM 612 O O . LYS A 1 79 ? 0.869 -25.453 -8.773 1 94.62 79 LYS A O 1
ATOM 617 N N . PHE A 1 80 ? 0.228 -25.75 -6.574 1 96.31 80 PHE A N 1
ATOM 618 C CA . PHE A 1 80 ? 0.121 -24.312 -6.359 1 96.31 80 PHE A CA 1
ATOM 619 C C . PHE A 1 80 ? 1.312 -23.797 -5.559 1 96.31 80 PHE A C 1
ATOM 621 O O . PHE A 1 80 ? 1.827 -24.484 -4.684 1 96.31 80 PHE A O 1
ATOM 628 N N . GLY A 1 81 ? 1.789 -22.578 -5.961 1 95.5 81 GLY A N 1
ATOM 629 C CA . GLY A 1 81 ? 2.512 -21.656 -5.098 1 95.5 81 GLY A CA 1
ATOM 630 C C . GLY A 1 81 ? 1.748 -20.375 -4.824 1 95.5 81 GLY A C 1
ATOM 631 O O . GLY A 1 81 ? 0.849 -20.016 -5.586 1 95.5 81 GLY A O 1
ATOM 632 N N . MET A 1 82 ? 2.145 -19.766 -3.666 1 95.06 82 MET A N 1
ATOM 633 C CA . MET A 1 82 ? 1.434 -18.531 -3.334 1 95.06 82 MET A CA 1
ATOM 634 C C . MET A 1 82 ? 2.387 -17.5 -2.754 1 95.06 82 MET A C 1
ATOM 636 O O . MET A 1 82 ? 3.273 -17.828 -1.966 1 95.06 82 MET A O 1
ATOM 640 N N . LEU A 1 83 ? 2.258 -16.328 -3.275 1 95.75 83 LEU A N 1
ATOM 641 C CA . LEU A 1 83 ? 2.867 -15.156 -2.641 1 95.75 83 LEU A CA 1
ATOM 642 C C . LEU A 1 83 ? 1.806 -14.258 -2.021 1 95.75 83 LEU A C 1
ATOM 644 O O . LEU A 1 83 ? 1.024 -13.625 -2.74 1 95.75 83 LEU A O 1
ATOM 648 N N . PHE A 1 84 ? 1.852 -14.156 -0.709 1 92.62 84 PHE A N 1
ATOM 649 C CA . PHE A 1 84 ? 0.88 -13.359 0.034 1 92.62 84 PHE A CA 1
ATOM 650 C C . PHE A 1 84 ? 1.271 -11.891 0.035 1 92.62 84 PHE A C 1
ATOM 652 O O . PHE A 1 84 ? 2.424 -11.547 -0.24 1 92.62 84 PHE A O 1
ATOM 659 N N . GLN A 1 85 ? 0.295 -11.102 0.367 1 88.75 85 GLN A N 1
ATOM 660 C CA . GLN A 1 85 ? 0.494 -9.664 0.4 1 88.75 85 GLN A CA 1
ATOM 661 C C . GLN A 1 85 ? 1.64 -9.281 1.336 1 88.75 85 GLN A C 1
ATOM 663 O O . GLN A 1 85 ? 2.461 -8.43 1.005 1 88.75 85 GLN A O 1
ATOM 668 N N . ASN A 1 86 ? 1.759 -9.898 2.48 1 89.56 86 ASN A N 1
ATOM 669 C CA . ASN A 1 86 ? 2.812 -9.578 3.438 1 89.56 86 ASN A CA 1
ATOM 670 C C . ASN A 1 86 ? 3.949 -10.594 3.381 1 89.56 86 ASN A C 1
ATOM 672 O O . ASN A 1 86 ? 4.773 -10.656 4.297 1 89.56 86 ASN A O 1
ATOM 676 N N . ALA A 1 87 ? 3.975 -11.398 2.377 1 92.5 87 ALA A N 1
ATOM 677 C CA . ALA A 1 87 ? 4.953 -12.453 2.135 1 92.5 87 ALA A CA 1
ATOM 678 C C . ALA A 1 87 ? 4.758 -13.617 3.107 1 92.5 87 ALA A C 1
ATOM 680 O O . ALA A 1 87 ? 5.207 -14.734 2.848 1 92.5 87 ALA A O 1
ATOM 681 N N . ALA A 1 88 ? 4.156 -13.328 4.25 1 91.75 88 ALA A N 1
ATOM 682 C CA . ALA A 1 88 ? 3.803 -14.352 5.227 1 91.75 88 ALA A CA 1
ATOM 683 C C . ALA A 1 88 ? 5.02 -15.195 5.605 1 91.75 88 ALA A C 1
ATOM 685 O O . ALA A 1 88 ? 4.957 -16.422 5.602 1 91.75 88 ALA A O 1
ATOM 686 N N . LEU A 1 89 ? 6.117 -14.547 5.852 1 95.38 89 LEU A N 1
ATOM 687 C CA . LEU A 1 89 ? 7.312 -15.25 6.301 1 95.38 89 LEU A CA 1
ATOM 688 C C . LEU A 1 89 ? 7.215 -15.594 7.785 1 95.38 89 LEU A C 1
ATOM 690 O O . LEU A 1 89 ? 6.637 -14.828 8.562 1 95.38 89 LEU A O 1
ATOM 694 N N . PHE A 1 90 ? 7.809 -16.703 8.125 1 93.44 90 PHE A N 1
ATOM 695 C CA . PHE A 1 90 ? 7.93 -17.047 9.539 1 93.44 90 PHE A CA 1
ATOM 696 C C . PHE A 1 90 ? 8.992 -16.188 10.211 1 93.44 90 PHE A C 1
ATOM 698 O O . PHE A 1 90 ? 10.188 -16.328 9.922 1 93.44 90 PHE A O 1
ATOM 705 N N . ASP A 1 91 ? 8.609 -15.422 11.188 1 92.25 91 ASP A N 1
ATOM 706 C CA . ASP A 1 91 ? 9.5 -14.438 11.789 1 92.25 91 ASP A CA 1
ATOM 707 C C . ASP A 1 91 ? 10.586 -15.109 12.625 1 92.25 91 ASP A C 1
ATOM 709 O O . ASP A 1 91 ? 11.664 -14.547 12.82 1 92.25 91 ASP A O 1
ATOM 713 N N . SER A 1 92 ? 10.328 -16.281 13.109 1 94.19 92 SER A N 1
ATOM 714 C CA . SER A 1 92 ? 11.25 -16.969 13.992 1 94.19 92 SER A CA 1
ATOM 715 C C . SER A 1 92 ? 12.227 -17.844 13.203 1 94.19 92 SER A C 1
ATOM 717 O O . SER A 1 92 ? 13.047 -18.547 13.789 1 94.19 92 SER A O 1
ATOM 719 N N . MET A 1 93 ? 12.102 -17.828 11.891 1 95.38 93 MET A N 1
ATOM 720 C CA . MET A 1 93 ? 12.969 -18.609 11.023 1 95.38 93 MET A CA 1
ATOM 721 C C . MET A 1 93 ? 13.859 -17.719 10.172 1 95.38 93 MET A C 1
ATOM 723 O O . MET A 1 93 ? 13.477 -16.594 9.852 1 95.38 93 MET A O 1
ATOM 727 N N . THR A 1 94 ? 14.961 -18.25 9.875 1 97 94 THR A N 1
ATOM 728 C CA . THR A 1 94 ? 15.836 -17.531 8.961 1 97 94 THR A CA 1
ATOM 729 C C . THR A 1 94 ? 15.273 -17.562 7.539 1 97 94 THR A C 1
ATOM 731 O O . THR A 1 94 ? 14.312 -18.281 7.262 1 97 94 THR A O 1
ATOM 734 N N . VAL A 1 95 ? 15.859 -16.75 6.695 1 97.88 95 VAL A N 1
ATOM 735 C CA . VAL A 1 95 ? 15.5 -16.75 5.281 1 97.88 95 VAL A CA 1
ATOM 736 C C . VAL A 1 95 ? 15.672 -18.156 4.707 1 97.88 95 VAL A C 1
ATOM 738 O O . VAL A 1 95 ? 14.781 -18.656 4.012 1 97.88 95 VAL A O 1
ATOM 741 N N . PHE A 1 96 ? 16.797 -18.766 5.07 1 97.69 96 PHE A N 1
ATOM 742 C CA . PHE A 1 96 ? 17.031 -20.125 4.598 1 97.69 96 PHE A CA 1
ATOM 743 C C . PHE A 1 96 ? 15.922 -21.062 5.039 1 97.69 96 PHE A C 1
ATOM 745 O O . PHE A 1 96 ? 15.352 -21.797 4.219 1 97.69 96 PHE A O 1
ATOM 752 N N . GLU A 1 97 ? 15.586 -21.031 6.242 1 96.44 97 GLU A N 1
ATOM 753 C CA . GLU A 1 97 ? 14.57 -21.938 6.801 1 96.44 97 GLU A CA 1
ATOM 754 C C . GLU A 1 97 ? 13.203 -21.672 6.188 1 96.44 97 GLU A C 1
ATOM 756 O O . GLU A 1 97 ? 12.445 -22.609 5.926 1 96.44 97 GLU A O 1
ATOM 761 N N . ASN A 1 98 ? 12.883 -20.406 6.023 1 97.5 98 ASN A N 1
ATOM 762 C CA . ASN A 1 98 ? 11.625 -20.047 5.387 1 97.5 98 ASN A CA 1
ATOM 763 C C . ASN A 1 98 ? 11.5 -20.672 4 1 97.5 98 ASN A C 1
ATOM 765 O O . ASN A 1 98 ? 10.461 -21.266 3.676 1 97.5 98 ASN A O 1
ATOM 769 N N . VAL A 1 99 ? 12.578 -20.547 3.242 1 97.25 99 VAL A N 1
ATOM 770 C CA . VAL A 1 99 ? 12.547 -21.016 1.858 1 97.25 99 VAL A CA 1
ATOM 771 C C . VAL A 1 99 ? 12.641 -22.531 1.817 1 97.25 99 VAL A C 1
ATOM 773 O O . VAL A 1 99 ? 12.023 -23.172 0.969 1 97.25 99 VAL A O 1
ATOM 776 N N . ALA A 1 100 ? 13.344 -23.141 2.773 1 96.5 100 ALA A N 1
ATOM 777 C CA . ALA A 1 100 ? 13.57 -24.578 2.795 1 96.5 100 ALA A CA 1
ATOM 778 C C . ALA A 1 100 ? 12.336 -25.312 3.307 1 96.5 100 ALA A C 1
ATOM 780 O O . ALA A 1 100 ? 12.195 -26.516 3.104 1 96.5 100 ALA A O 1
ATOM 781 N N . PHE A 1 101 ? 11.492 -24.641 3.885 1 92.38 101 PHE A N 1
ATOM 782 C CA . PHE A 1 101 ? 10.398 -25.219 4.664 1 92.38 101 PHE A CA 1
ATOM 783 C C . PHE A 1 101 ? 9.586 -26.172 3.814 1 92.38 101 PHE A C 1
ATOM 785 O O . PHE A 1 101 ? 9.344 -27.312 4.219 1 92.38 101 PHE A O 1
ATOM 792 N N . PRO A 1 102 ? 9.18 -25.781 2.617 1 91.81 102 PRO A N 1
ATOM 793 C CA . PRO A 1 102 ? 8.375 -26.688 1.796 1 91.81 102 PRO A CA 1
ATOM 794 C C . PRO A 1 102 ? 9.125 -27.969 1.434 1 91.81 102 PRO A C 1
ATOM 796 O O . PRO A 1 102 ? 8.523 -29.047 1.352 1 91.81 102 PRO A O 1
ATOM 799 N N . LEU A 1 103 ? 10.422 -27.875 1.208 1 92.25 103 LEU A N 1
ATOM 800 C CA . LEU A 1 103 ? 11.211 -29.047 0.872 1 92.25 103 LEU A CA 1
ATOM 801 C C . LEU A 1 103 ? 11.305 -30 2.061 1 92.25 103 LEU A C 1
ATOM 803 O O . LEU A 1 103 ? 11.172 -31.219 1.899 1 92.25 103 LEU A O 1
ATOM 807 N N . GLU A 1 104 ? 11.523 -29.391 3.193 1 91 104 GLU A N 1
ATOM 808 C CA . GLU A 1 104 ? 11.664 -30.203 4.402 1 91 104 GLU A CA 1
ATOM 809 C C . GLU A 1 104 ? 10.359 -30.922 4.73 1 91 104 GLU A C 1
ATOM 811 O O . GLU A 1 104 ? 10.391 -32.062 5.242 1 91 104 GLU A O 1
ATOM 816 N N . GLU A 1 105 ? 9.273 -30.359 4.348 1 85.12 105 GLU A N 1
ATOM 817 C CA . GLU A 1 105 ? 7.965 -30.906 4.695 1 85.12 105 GLU A CA 1
ATOM 818 C C . GLU A 1 105 ? 7.492 -31.906 3.645 1 85.12 105 GLU A C 1
ATOM 820 O O . GLU A 1 105 ? 6.82 -32.906 3.973 1 85.12 105 GLU A O 1
ATOM 825 N N . LYS A 1 106 ? 7.91 -31.703 2.406 1 87.31 106 LYS A N 1
ATOM 826 C CA . LYS A 1 106 ? 7.219 -32.438 1.342 1 87.31 106 LYS A CA 1
ATOM 827 C C . LYS A 1 106 ? 8.156 -33.375 0.622 1 87.31 106 LYS A C 1
ATOM 829 O O . LYS A 1 106 ? 7.723 -34.188 -0.203 1 87.31 106 LYS A O 1
ATOM 834 N N . THR A 1 107 ? 9.453 -33.25 0.93 1 90.31 107 THR A N 1
ATOM 835 C CA . THR A 1 107 ? 10.398 -34.094 0.209 1 90.31 107 THR A CA 1
ATOM 836 C C . THR A 1 107 ? 11.328 -34.812 1.182 1 90.31 107 THR A C 1
ATOM 838 O O . THR A 1 107 ? 11.266 -34.594 2.391 1 90.31 107 THR A O 1
ATOM 841 N N . ARG A 1 108 ? 12.156 -35.719 0.586 1 91.81 108 ARG A N 1
ATOM 842 C CA . ARG A 1 108 ? 13.148 -36.469 1.363 1 91.81 108 ARG A CA 1
ATOM 843 C C . ARG A 1 108 ? 14.562 -36.156 0.895 1 91.81 108 ARG A C 1
ATOM 845 O O . ARG A 1 108 ? 15.438 -37.031 0.911 1 91.81 108 ARG A O 1
ATOM 852 N N . PHE A 1 109 ? 14.688 -35 0.47 1 92.31 109 PHE A N 1
ATOM 853 C CA . PHE A 1 109 ? 16 -34.594 0.004 1 92.31 109 PHE A CA 1
ATOM 854 C C . PHE A 1 109 ? 17 -34.531 1.161 1 92.31 109 PHE A C 1
ATOM 856 O O . PHE A 1 109 ? 16.609 -34.281 2.305 1 92.31 109 PHE A O 1
ATOM 863 N N . SER A 1 110 ? 18.234 -34.75 0.837 1 94.5 110 SER A N 1
ATOM 864 C CA . SER A 1 110 ? 19.281 -34.594 1.829 1 94.5 110 SER A CA 1
ATOM 865 C C . SER A 1 110 ? 19.484 -33.125 2.189 1 94.5 110 SER A C 1
ATOM 867 O O . SER A 1 110 ? 19.047 -32.219 1.458 1 94.5 110 SER A O 1
ATOM 869 N N . ARG A 1 111 ? 20.125 -32.906 3.297 1 93.25 111 ARG A N 1
ATOM 870 C CA . ARG A 1 111 ? 20.422 -31.547 3.723 1 93.25 111 ARG A CA 1
ATOM 871 C C . ARG A 1 111 ? 21.234 -30.812 2.668 1 93.25 111 ARG A C 1
ATOM 873 O O . ARG A 1 111 ? 21.031 -29.609 2.445 1 93.25 111 ARG A O 1
ATOM 880 N N . ALA A 1 112 ? 22.094 -31.5 2.105 1 95.31 112 ALA A N 1
ATOM 881 C CA . ALA A 1 112 ? 22.938 -30.906 1.07 1 95.31 112 ALA A CA 1
ATOM 882 C C . ALA A 1 112 ? 22.109 -30.516 -0.15 1 95.31 112 ALA A C 1
ATOM 884 O O . ALA A 1 112 ? 22.297 -29.438 -0.71 1 95.31 112 ALA A O 1
ATOM 885 N N . GLU A 1 113 ? 21.234 -31.328 -0.551 1 95 113 GLU A N 1
ATOM 886 C CA . GLU A 1 113 ? 20.359 -31.047 -1.686 1 95 113 GLU A CA 1
ATOM 887 C C . GLU A 1 113 ? 19.438 -29.859 -1.397 1 95 113 GLU A C 1
ATOM 889 O O . GLU A 1 113 ? 19.25 -28.984 -2.254 1 95 113 GLU A O 1
ATOM 894 N N . ILE A 1 114 ? 18.922 -29.859 -0.222 1 95.94 114 ILE A N 1
ATOM 895 C CA . ILE A 1 114 ? 18.047 -28.766 0.182 1 95.94 114 ILE A CA 1
ATOM 896 C C . ILE A 1 114 ? 18.812 -27.453 0.152 1 95.94 114 ILE A C 1
ATOM 898 O O . ILE A 1 114 ? 18.312 -26.453 -0.358 1 95.94 114 ILE A O 1
ATOM 902 N N . ARG A 1 115 ? 19.984 -27.484 0.669 1 95.94 115 ARG A N 1
ATOM 903 C CA . ARG A 1 115 ? 20.828 -26.297 0.691 1 95.94 115 ARG A CA 1
ATOM 904 C C . ARG A 1 115 ? 21.062 -25.766 -0.719 1 95.94 115 ARG A C 1
ATOM 906 O O . ARG A 1 115 ? 20.922 -24.562 -0.966 1 95.94 115 ARG A O 1
ATOM 913 N N . ASP A 1 116 ? 21.344 -26.609 -1.59 1 96 116 ASP A N 1
ATOM 914 C CA . ASP A 1 116 ? 21.609 -26.219 -2.969 1 96 116 ASP A CA 1
ATOM 915 C C . ASP A 1 116 ? 20.359 -25.609 -3.615 1 96 116 ASP A C 1
ATOM 917 O O . ASP A 1 116 ? 20.438 -24.578 -4.285 1 96 116 ASP A O 1
ATOM 921 N N . ARG A 1 117 ? 19.266 -26.219 -3.412 1 95.38 117 ARG A N 1
ATOM 922 C CA . ARG A 1 117 ? 18.016 -25.766 -4.008 1 95.38 117 ARG A CA 1
ATOM 923 C C . ARG A 1 117 ? 17.609 -24.406 -3.445 1 95.38 117 ARG A C 1
ATOM 925 O O . ARG A 1 117 ? 17.141 -23.547 -4.184 1 95.38 117 ARG A O 1
ATOM 932 N N . VAL A 1 118 ? 17.781 -24.297 -2.176 1 96.56 118 VAL A N 1
ATOM 933 C CA . VAL A 1 118 ? 17.438 -23.031 -1.522 1 96.56 118 VAL A CA 1
ATOM 934 C C . VAL A 1 118 ? 18.344 -21.922 -2.027 1 96.56 118 VAL A C 1
ATOM 936 O O . VAL A 1 118 ? 17.875 -20.828 -2.348 1 96.56 118 VAL A O 1
ATOM 939 N N . HIS A 1 119 ? 19.609 -22.234 -2.125 1 96.12 119 HIS A N 1
ATOM 940 C CA . HIS A 1 119 ? 20.562 -21.234 -2.615 1 96.12 119 HIS A CA 1
ATOM 941 C C . HIS A 1 119 ? 20.234 -20.828 -4.047 1 96.12 119 HIS A C 1
ATOM 943 O O . HIS A 1 119 ? 20.281 -19.641 -4.379 1 96.12 119 HIS A O 1
ATOM 949 N N . ASN A 1 120 ? 19.906 -21.766 -4.824 1 95.12 120 ASN A N 1
ATOM 950 C CA . ASN A 1 120 ? 19.516 -21.484 -6.203 1 95.12 120 ASN A CA 1
ATOM 951 C C . ASN A 1 120 ? 18.25 -20.641 -6.27 1 95.12 120 ASN A C 1
ATOM 953 O O . ASN A 1 120 ? 18.172 -19.688 -7.059 1 95.12 120 ASN A O 1
ATOM 957 N N . ALA A 1 121 ? 17.312 -20.984 -5.492 1 95.25 121 ALA A N 1
ATOM 958 C CA . ALA A 1 121 ? 16.047 -20.25 -5.457 1 95.25 121 ALA A CA 1
ATOM 959 C C . ALA A 1 121 ? 16.281 -18.781 -5.055 1 95.25 121 ALA A C 1
ATOM 961 O O . ALA A 1 121 ? 15.711 -17.875 -5.66 1 95.25 121 ALA A O 1
ATOM 962 N N . LEU A 1 122 ? 17.094 -18.594 -4.062 1 96.19 122 LEU A N 1
ATOM 963 C CA . LEU A 1 122 ? 17.406 -17.25 -3.586 1 96.19 122 LEU A CA 1
ATOM 964 C C . LEU A 1 122 ? 18.188 -16.469 -4.633 1 96.19 122 LEU A C 1
ATOM 966 O O . LEU A 1 122 ? 17.938 -15.281 -4.84 1 96.19 122 LEU A O 1
ATOM 970 N N . GLU A 1 123 ? 19.047 -17.141 -5.254 1 94.5 123 GLU A N 1
ATOM 971 C CA . GLU A 1 123 ? 19.828 -16.5 -6.32 1 94.5 123 GLU A CA 1
ATOM 972 C C . GLU A 1 123 ? 18.906 -16.062 -7.469 1 94.5 123 GLU A C 1
ATOM 974 O O . GLU A 1 123 ? 19.109 -14.984 -8.039 1 94.5 123 GLU A O 1
ATOM 979 N N . ASN A 1 124 ? 17.922 -16.828 -7.777 1 92.88 124 ASN A N 1
ATOM 980 C CA . ASN A 1 124 ? 17.016 -16.562 -8.883 1 92.88 124 ASN A CA 1
ATOM 981 C C . ASN A 1 124 ? 16.156 -15.328 -8.617 1 92.88 124 ASN A C 1
ATOM 983 O O . ASN A 1 124 ? 15.633 -14.727 -9.555 1 92.88 124 ASN A O 1
ATOM 987 N N . VAL A 1 125 ? 16.031 -15 -7.348 1 94.06 125 VAL A N 1
ATOM 988 C CA . VAL A 1 125 ? 15.242 -13.812 -7.043 1 94.06 125 VAL A CA 1
ATOM 989 C C . VAL A 1 125 ? 16.172 -12.672 -6.645 1 94.06 125 VAL A C 1
ATOM 991 O O . VAL A 1 125 ? 15.734 -11.664 -6.078 1 94.06 125 VAL A O 1
ATOM 994 N N . GLY A 1 126 ? 17.469 -12.82 -6.77 1 91.56 126 GLY A N 1
ATOM 995 C CA . GLY A 1 126 ? 18.453 -11.766 -6.57 1 91.56 126 GLY A CA 1
ATOM 996 C C . GLY A 1 126 ? 18.875 -11.609 -5.117 1 91.56 126 GLY A C 1
ATOM 997 O O . GLY A 1 126 ? 19.25 -10.516 -4.691 1 91.56 126 GLY A O 1
ATOM 998 N N . LEU A 1 127 ? 18.719 -12.641 -4.328 1 93.38 127 LEU A N 1
ATOM 999 C CA . LEU A 1 127 ? 19.016 -12.539 -2.904 1 93.38 127 LEU A CA 1
ATOM 1000 C C . LEU A 1 127 ? 20.125 -13.508 -2.516 1 93.38 127 LEU A C 1
ATOM 1002 O O . LEU A 1 127 ? 19.969 -14.305 -1.586 1 93.38 127 LEU A O 1
ATOM 1006 N N . ARG A 1 128 ? 21.25 -13.344 -3.105 1 90.62 128 ARG A N 1
ATOM 1007 C CA . ARG A 1 128 ? 22.391 -14.188 -2.748 1 90.62 128 ARG A CA 1
ATOM 1008 C C . ARG A 1 128 ? 23 -13.75 -1.421 1 90.62 128 ARG A C 1
ATOM 1010 O O . ARG A 1 128 ? 23.141 -12.555 -1.165 1 90.62 128 ARG A O 1
ATOM 1017 N N . GLY A 1 129 ? 23.234 -14.703 -0.549 1 90.44 129 GLY A N 1
ATOM 1018 C CA . GLY A 1 129 ? 24.062 -14.438 0.619 1 90.44 129 GLY A CA 1
ATOM 1019 C C . GLY A 1 129 ? 23.266 -13.891 1.797 1 90.44 129 GLY A C 1
ATOM 1020 O O . GLY A 1 129 ? 23.844 -13.344 2.738 1 90.44 129 GLY A O 1
ATOM 1021 N N . ILE A 1 130 ? 21.938 -14.047 1.799 1 92.06 130 ILE A N 1
ATOM 1022 C CA . ILE A 1 130 ? 21.188 -13.484 2.906 1 92.06 130 ILE A CA 1
ATOM 1023 C C . ILE A 1 130 ? 20.516 -14.609 3.693 1 92.06 130 ILE A C 1
ATOM 1025 O O . ILE A 1 130 ? 19.547 -14.375 4.422 1 92.06 130 ILE A O 1
ATOM 1029 N N . ASP A 1 131 ? 21 -15.727 3.602 1 94.31 131 ASP A N 1
ATOM 1030 C CA . ASP A 1 131 ? 20.391 -16.953 4.109 1 94.31 131 ASP A CA 1
ATOM 1031 C C . ASP A 1 131 ? 20.203 -16.875 5.621 1 94.31 131 ASP A C 1
ATOM 1033 O O . ASP A 1 131 ? 19.172 -17.344 6.141 1 94.31 131 ASP A O 1
ATOM 1037 N N . LYS A 1 132 ? 21.109 -16.281 6.25 1 95.5 132 LYS A N 1
ATOM 1038 C CA . LYS A 1 132 ? 21.125 -16.344 7.707 1 95.5 132 LYS A CA 1
ATOM 1039 C C . LYS A 1 132 ? 20.312 -15.211 8.32 1 95.5 132 LYS A C 1
ATOM 1041 O O . LYS A 1 132 ? 20.078 -15.18 9.531 1 95.5 132 LYS A O 1
ATOM 1046 N N . LYS A 1 133 ? 19.812 -14.328 7.543 1 96.31 133 LYS A N 1
ATOM 1047 C CA . LYS A 1 133 ? 19.031 -13.203 8.047 1 96.31 133 LYS A CA 1
ATOM 1048 C C . LYS A 1 133 ? 17.641 -13.641 8.484 1 96.31 133 LYS A C 1
ATOM 1050 O O . LYS A 1 133 ? 17.141 -14.664 8.023 1 96.31 133 LYS A O 1
ATOM 1055 N N . TYR A 1 134 ? 17.109 -12.875 9.359 1 95.62 134 TYR A N 1
ATOM 1056 C CA . TYR A 1 134 ? 15.719 -13.047 9.773 1 95.62 134 TYR A CA 1
ATOM 1057 C C . TYR A 1 134 ? 14.82 -12.023 9.086 1 95.62 134 TYR A C 1
ATOM 1059 O O . TYR A 1 134 ? 15.289 -10.984 8.633 1 95.62 134 TYR A O 1
ATOM 1067 N N . PRO A 1 135 ? 13.531 -12.32 8.945 1 95.62 135 PRO A N 1
ATOM 1068 C CA . PRO A 1 135 ? 12.602 -11.43 8.25 1 95.62 135 PRO A CA 1
ATOM 1069 C C . PRO A 1 135 ? 12.656 -9.992 8.773 1 95.62 135 PRO A C 1
ATOM 1071 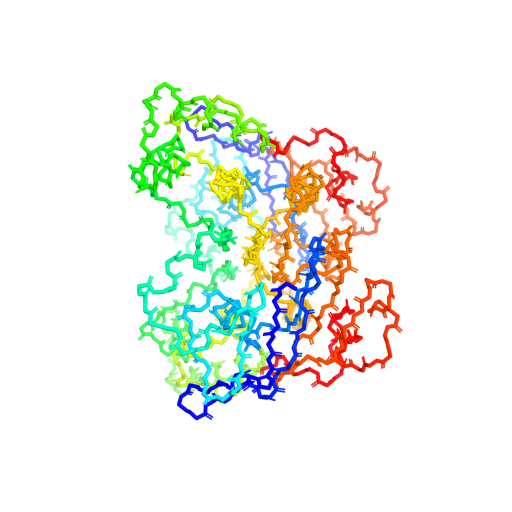O O . PRO A 1 135 ? 12.531 -9.047 7.996 1 95.62 135 PRO A O 1
ATOM 1074 N N . ASP A 1 136 ? 12.859 -9.789 10.016 1 92.06 136 ASP A N 1
ATOM 1075 C CA . ASP A 1 136 ? 12.867 -8.453 10.594 1 92.06 136 ASP A CA 1
ATOM 1076 C C . ASP A 1 136 ? 14.07 -7.648 10.117 1 92.06 136 ASP A C 1
ATOM 1078 O O . ASP A 1 136 ? 14.117 -6.43 10.289 1 92.06 136 ASP A O 1
ATOM 1082 N N . GLU A 1 137 ? 15.016 -8.266 9.508 1 92.75 137 GLU A N 1
ATOM 1083 C CA . GLU A 1 137 ? 16.219 -7.617 8.992 1 92.75 137 GLU A CA 1
ATOM 1084 C C . GLU A 1 137 ? 16.078 -7.297 7.508 1 92.75 137 GLU A C 1
ATOM 1086 O O . GLU A 1 137 ? 17 -6.766 6.891 1 92.75 137 GLU A O 1
ATOM 1091 N N . LEU A 1 138 ? 14.961 -7.645 6.953 1 93 138 LEU A N 1
ATOM 1092 C CA . LEU A 1 138 ? 14.75 -7.496 5.516 1 93 138 LEU A CA 1
ATOM 1093 C C . LEU A 1 138 ? 13.875 -6.285 5.215 1 93 138 LEU A C 1
ATOM 1095 O O . LEU A 1 138 ? 12.984 -5.941 6 1 93 138 LEU A O 1
ATOM 1099 N N . SER A 1 139 ? 14.18 -5.637 4.098 1 88.88 139 SER A N 1
ATOM 1100 C CA . SER A 1 139 ? 13.25 -4.637 3.58 1 88.88 139 SER A CA 1
ATOM 1101 C C . SER A 1 139 ? 11.977 -5.285 3.047 1 88.88 139 SER A C 1
ATOM 1103 O O . SER A 1 139 ? 11.914 -6.504 2.891 1 88.88 139 SER A O 1
ATOM 1105 N N . GLY A 1 140 ? 10.977 -4.516 2.832 1 88.75 140 GLY A N 1
ATOM 1106 C CA . GLY A 1 140 ? 9.742 -5.02 2.258 1 88.75 140 GLY A CA 1
ATOM 1107 C C . GLY A 1 140 ? 9.945 -5.734 0.935 1 88.75 140 GLY A C 1
ATOM 1108 O O . GLY A 1 140 ? 9.391 -6.812 0.714 1 88.75 140 GLY A O 1
ATOM 1109 N N . GLY A 1 141 ? 10.742 -5.113 0.081 1 92 141 GLY A N 1
ATOM 1110 C CA . GLY A 1 141 ? 11.047 -5.73 -1.2 1 92 141 GLY A CA 1
ATOM 1111 C C . GLY A 1 141 ? 11.758 -7.059 -1.066 1 92 141 GLY A C 1
ATOM 1112 O O . GLY A 1 141 ? 11.477 -8 -1.809 1 92 141 GLY A O 1
ATOM 1113 N N . MET A 1 142 ? 12.68 -7.121 -0.133 1 94.06 142 MET A N 1
ATOM 1114 C CA . MET A 1 142 ? 13.414 -8.359 0.103 1 94.06 142 MET A CA 1
ATOM 1115 C C . MET A 1 142 ? 12.477 -9.461 0.6 1 94.06 142 MET A C 1
ATOM 1117 O O . MET A 1 142 ? 12.57 -10.609 0.168 1 94.06 142 MET A O 1
ATOM 1121 N N . LYS A 1 143 ? 11.609 -9.086 1.457 1 95.75 143 LYS A N 1
ATOM 1122 C CA . LYS A 1 143 ? 10.648 -10.055 1.973 1 95.75 143 LYS A CA 1
ATOM 1123 C C . LYS A 1 143 ? 9.812 -10.656 0.845 1 95.75 143 LYS A C 1
ATOM 1125 O O . LYS A 1 143 ? 9.602 -11.875 0.802 1 95.75 143 LYS A O 1
ATOM 1130 N N . LYS A 1 144 ? 9.391 -9.812 -0.052 1 95.75 144 LYS A N 1
ATOM 1131 C CA . LYS A 1 144 ? 8.602 -10.281 -1.188 1 95.75 144 LYS A CA 1
ATOM 1132 C C . LYS A 1 144 ? 9.406 -11.234 -2.062 1 95.75 144 LYS A C 1
ATOM 1134 O O . LYS A 1 144 ? 8.883 -12.234 -2.553 1 95.75 144 LYS A O 1
ATOM 1139 N N . ARG A 1 145 ? 10.625 -10.93 -2.207 1 96.25 145 ARG A N 1
ATOM 1140 C CA . ARG A 1 145 ? 11.5 -11.781 -3.008 1 96.25 145 ARG A CA 1
ATOM 1141 C C . ARG A 1 145 ? 11.703 -13.133 -2.336 1 96.25 145 ARG A C 1
ATOM 1143 O O . ARG A 1 145 ? 11.688 -14.172 -3 1 96.25 145 ARG A O 1
ATOM 1150 N N . VAL A 1 146 ? 11.906 -13.125 -1.04 1 97.25 146 VAL A N 1
ATOM 1151 C CA . VAL A 1 146 ? 12.023 -14.367 -0.291 1 97.25 146 VAL A CA 1
ATOM 1152 C C . VAL A 1 146 ? 10.742 -15.188 -0.435 1 97.25 146 VAL A C 1
ATOM 1154 O O . VAL A 1 146 ? 10.789 -16.391 -0.677 1 97.25 146 VAL A O 1
ATOM 1157 N N . GLY A 1 147 ? 9.633 -14.477 -0.289 1 97.06 147 GLY A N 1
ATOM 1158 C CA . GLY A 1 147 ? 8.352 -15.141 -0.478 1 97.06 147 GLY A CA 1
ATOM 1159 C C . GLY A 1 147 ? 8.211 -15.781 -1.845 1 97.06 147 GLY A C 1
ATOM 1160 O O . GLY A 1 147 ? 7.688 -16.891 -1.962 1 97.06 147 GLY A O 1
ATOM 1161 N N . LEU A 1 148 ? 8.656 -15.055 -2.82 1 96.94 148 LEU A N 1
ATOM 1162 C CA . LEU A 1 148 ? 8.594 -15.586 -4.18 1 96.94 148 LEU A CA 1
ATOM 1163 C C . LEU A 1 148 ? 9.5 -16.797 -4.332 1 96.94 148 LEU A C 1
ATOM 1165 O O . LEU A 1 148 ? 9.117 -17.797 -4.949 1 96.94 148 LEU A O 1
ATOM 1169 N N . ALA A 1 149 ? 10.711 -16.734 -3.791 1 97.06 149 ALA A N 1
ATOM 1170 C CA . ALA A 1 149 ? 11.625 -17.875 -3.816 1 97.06 149 ALA A CA 1
ATOM 1171 C C . ALA A 1 149 ? 10.969 -19.109 -3.199 1 97.06 149 ALA A C 1
ATOM 1173 O O . ALA A 1 149 ? 11.047 -20.203 -3.762 1 97.06 149 ALA A O 1
ATOM 1174 N N . ARG A 1 150 ? 10.352 -18.906 -2.096 1 97.06 150 ARG A N 1
ATOM 1175 C CA . ARG A 1 150 ? 9.672 -20 -1.412 1 97.06 150 ARG A CA 1
ATOM 1176 C C . ARG A 1 150 ? 8.555 -20.578 -2.275 1 97.06 150 ARG A C 1
ATOM 1178 O O . ARG A 1 150 ? 8.391 -21.797 -2.369 1 97.06 150 ARG A O 1
ATOM 1185 N N . ALA A 1 151 ? 7.832 -19.703 -2.908 1 95.88 151 ALA A N 1
ATOM 1186 C CA . ALA A 1 151 ? 6.703 -20.109 -3.742 1 95.88 151 ALA A CA 1
ATOM 1187 C C . ALA A 1 151 ? 7.176 -20.922 -4.945 1 95.88 151 ALA A C 1
ATOM 1189 O O . ALA A 1 151 ? 6.48 -21.828 -5.406 1 95.88 151 ALA A O 1
ATOM 1190 N N . LEU A 1 152 ? 8.367 -20.672 -5.422 1 95.81 152 LEU A N 1
ATOM 1191 C CA . LEU A 1 152 ? 8.891 -21.266 -6.652 1 95.81 152 LEU A CA 1
ATOM 1192 C C . LEU A 1 152 ? 9.641 -22.547 -6.359 1 95.81 152 LEU A C 1
ATOM 1194 O O . LEU A 1 152 ? 9.938 -23.328 -7.273 1 95.81 152 LEU A O 1
ATOM 1198 N N . LEU A 1 153 ? 9.922 -22.766 -5.152 1 94.44 153 LEU A N 1
ATOM 1199 C CA . LEU A 1 153 ? 10.906 -23.766 -4.727 1 94.44 153 LEU A CA 1
ATOM 1200 C C . LEU A 1 153 ? 10.531 -25.141 -5.234 1 94.44 153 LEU A C 1
ATOM 1202 O O . LEU A 1 153 ? 11.398 -25.922 -5.641 1 94.44 153 LEU A O 1
ATOM 1206 N N . LEU A 1 154 ? 9.258 -25.438 -5.254 1 92 154 LEU A N 1
ATOM 1207 C CA . LEU A 1 154 ? 8.805 -26.781 -5.625 1 92 154 LEU A CA 1
ATOM 1208 C C . LEU A 1 154 ? 8.336 -26.812 -7.074 1 92 154 LEU A C 1
ATOM 1210 O O . LEU A 1 154 ? 7.652 -27.75 -7.488 1 92 154 LEU A O 1
ATOM 1214 N N . ASN A 1 155 ? 8.633 -25.766 -7.789 1 92.94 155 ASN A N 1
ATOM 1215 C CA . ASN A 1 155 ? 8.289 -25.672 -9.203 1 92.94 155 ASN A CA 1
ATOM 1216 C C . ASN A 1 155 ? 6.797 -25.859 -9.438 1 92.94 155 ASN A C 1
ATOM 1218 O O . ASN A 1 155 ? 6.395 -26.719 -10.219 1 92.94 155 ASN A O 1
ATOM 1222 N N . PRO A 1 156 ? 6.016 -25.047 -8.898 1 96.19 156 PRO A N 1
ATOM 1223 C CA . PRO A 1 156 ? 4.562 -25.156 -9.062 1 96.19 156 PRO A CA 1
ATOM 1224 C C . PRO A 1 156 ? 4.105 -24.875 -10.492 1 96.19 156 PRO A C 1
ATOM 1226 O O . PRO A 1 156 ? 4.777 -24.156 -11.227 1 96.19 156 PRO A O 1
ATOM 1229 N N . ARG A 1 157 ? 2.949 -25.469 -10.812 1 97.12 157 ARG A N 1
ATOM 1230 C CA . ARG A 1 157 ? 2.361 -25.219 -12.125 1 97.12 157 ARG A CA 1
ATOM 1231 C C . ARG A 1 157 ? 1.587 -23.906 -12.141 1 97.12 157 ARG A C 1
ATOM 1233 O O . ARG A 1 157 ? 1.395 -23.297 -13.203 1 97.12 157 ARG A O 1
ATOM 1240 N N . ILE A 1 158 ? 1.105 -23.562 -10.977 1 98.19 158 ILE A N 1
ATOM 1241 C CA . ILE A 1 158 ? 0.3 -22.359 -10.828 1 98.19 158 ILE A CA 1
ATOM 1242 C C . ILE A 1 158 ? 0.827 -21.516 -9.656 1 98.19 158 ILE A C 1
ATOM 1244 O O . ILE A 1 158 ? 1.14 -22.062 -8.594 1 98.19 158 ILE A O 1
ATOM 1248 N N . ILE A 1 159 ? 0.975 -20.25 -9.867 1 98.19 159 ILE A N 1
ATOM 1249 C CA . ILE A 1 159 ? 1.325 -19.375 -8.758 1 98.19 159 ILE A CA 1
ATOM 1250 C C . ILE A 1 159 ? 0.27 -18.281 -8.617 1 98.19 159 ILE A C 1
ATOM 1252 O O . ILE A 1 159 ? -0.099 -17.625 -9.602 1 98.19 159 ILE A O 1
ATOM 1256 N N . LEU A 1 160 ? -0.265 -18.094 -7.41 1 98.31 160 LEU A N 1
ATOM 1257 C CA . LEU A 1 160 ? -1.194 -17.016 -7.066 1 98.31 160 LEU A CA 1
ATOM 1258 C C . LEU A 1 160 ? -0.481 -15.906 -6.309 1 98.31 160 LEU A C 1
ATOM 1260 O O . LEU A 1 160 ? 0.244 -16.172 -5.348 1 98.31 160 LEU A O 1
ATOM 1264 N N . PHE A 1 161 ? -0.626 -14.734 -6.809 1 98.19 161 PHE A N 1
ATOM 1265 C CA . PHE A 1 161 ? -0.059 -13.547 -6.176 1 98.19 161 PHE A CA 1
ATOM 1266 C C . PHE A 1 161 ? -1.156 -12.672 -5.578 1 98.19 161 PHE A C 1
ATOM 1268 O O . PHE A 1 161 ? -2.041 -12.203 -6.297 1 98.19 161 PHE A O 1
ATOM 1275 N N . ASP A 1 162 ? -1.127 -12.523 -4.332 1 96.38 162 ASP A N 1
ATOM 1276 C CA . ASP A 1 162 ? -2.07 -11.641 -3.662 1 96.38 162 ASP A CA 1
ATOM 1277 C C . ASP A 1 162 ? -1.431 -10.289 -3.357 1 96.38 162 ASP A C 1
ATOM 1279 O O . ASP A 1 162 ? -0.787 -10.117 -2.32 1 96.38 162 ASP A O 1
ATOM 1283 N N . GLU A 1 163 ? -1.626 -9.32 -4.262 1 94.69 163 GLU A N 1
ATOM 1284 C CA . GLU A 1 163 ? -1.101 -7.965 -4.133 1 94.69 163 GLU A CA 1
ATOM 1285 C C . GLU A 1 163 ? 0.39 -7.977 -3.809 1 94.69 163 GLU A C 1
ATOM 1287 O O . GLU A 1 163 ? 0.81 -7.453 -2.773 1 94.69 163 GLU A O 1
ATOM 1292 N N . PRO A 1 164 ? 1.198 -8.375 -4.734 1 95.75 164 PRO A N 1
ATOM 1293 C CA . PRO A 1 164 ? 2.613 -8.641 -4.465 1 95.75 164 PRO A CA 1
ATOM 1294 C C . PRO A 1 164 ? 3.432 -7.359 -4.297 1 95.75 164 PRO A C 1
ATOM 1296 O O . PRO A 1 164 ? 4.566 -7.406 -3.82 1 95.75 164 PRO A O 1
ATOM 1299 N N . THR A 1 165 ? 2.854 -6.215 -4.676 1 93.62 165 THR A N 1
ATOM 1300 C CA . THR A 1 165 ? 3.688 -5.02 -4.668 1 93.62 165 THR A CA 1
ATOM 1301 C C . THR A 1 165 ? 3.049 -3.918 -3.828 1 93.62 165 THR A C 1
ATOM 1303 O O . THR A 1 165 ? 3.479 -2.764 -3.877 1 93.62 165 THR A O 1
ATOM 1306 N N . THR A 1 166 ? 2.031 -4.25 -3.133 1 87.94 166 THR A N 1
ATOM 1307 C CA . THR A 1 166 ? 1.363 -3.252 -2.307 1 87.94 166 THR A CA 1
ATOM 1308 C C . THR A 1 166 ? 2.326 -2.67 -1.276 1 87.94 166 THR A C 1
ATOM 1310 O O . THR A 1 166 ? 3.105 -3.402 -0.664 1 87.94 166 THR A O 1
ATOM 1313 N N . GLY A 1 167 ? 2.299 -1.307 -1.175 1 85.56 167 GLY A N 1
ATOM 1314 C CA . GLY A 1 167 ? 3.076 -0.65 -0.135 1 85.56 167 GLY A CA 1
ATOM 1315 C C . GLY A 1 167 ? 4.523 -0.42 -0.527 1 85.56 167 GLY A C 1
ATOM 1316 O O . GLY A 1 167 ? 5.312 0.097 0.266 1 85.56 167 GLY A O 1
ATOM 1317 N N . LEU A 1 168 ? 4.922 -0.8 -1.677 1 90.69 168 LEU A N 1
ATOM 1318 C CA . LEU A 1 168 ? 6.297 -0.643 -2.131 1 90.69 168 LEU A CA 1
ATOM 1319 C C . LEU A 1 168 ? 6.457 0.636 -2.945 1 90.69 168 LEU A C 1
ATOM 1321 O O . LEU A 1 168 ? 5.488 1.146 -3.506 1 90.69 168 LEU A O 1
ATOM 1325 N N . ASP A 1 169 ? 7.66 1.17 -2.943 1 92.25 169 ASP A N 1
ATOM 1326 C CA . ASP A 1 169 ? 7.902 2.361 -3.75 1 92.25 169 ASP A CA 1
ATOM 1327 C C . ASP A 1 169 ? 7.953 2.016 -5.238 1 92.25 169 ASP A C 1
ATOM 1329 O O . ASP A 1 169 ? 8.016 0.84 -5.605 1 92.25 169 ASP A O 1
ATOM 1333 N N . PRO A 1 170 ? 7.98 2.98 -6.105 1 91.62 170 PRO A N 1
ATOM 1334 C CA . PRO A 1 170 ? 7.832 2.744 -7.543 1 91.62 170 PRO A CA 1
ATOM 1335 C C . PRO A 1 170 ? 8.953 1.887 -8.117 1 91.62 170 PRO A C 1
ATOM 1337 O O . PRO A 1 170 ? 8.719 1.062 -9.008 1 91.62 170 PRO A O 1
ATOM 1340 N N . ILE A 1 171 ? 10.117 2.055 -7.629 1 93.62 171 ILE A N 1
ATOM 1341 C CA . ILE A 1 171 ? 11.25 1.33 -8.188 1 93.62 171 ILE A CA 1
ATOM 1342 C C . ILE A 1 171 ? 11.188 -0.136 -7.77 1 93.62 171 ILE A C 1
ATOM 1344 O O . ILE A 1 171 ? 11.32 -1.034 -8.602 1 93.62 171 ILE A O 1
ATOM 1348 N N . ILE A 1 172 ? 10.938 -0.379 -6.516 1 93.5 172 ILE A N 1
ATOM 1349 C CA . ILE A 1 172 ? 10.859 -1.745 -6.008 1 93.5 172 ILE A CA 1
ATOM 1350 C C . ILE A 1 172 ? 9.648 -2.449 -6.621 1 93.5 172 ILE A C 1
ATOM 1352 O O . ILE A 1 172 ? 9.719 -3.633 -6.957 1 93.5 172 ILE A O 1
ATOM 1356 N N . CYS A 1 173 ? 8.594 -1.717 -6.73 1 93.81 173 CYS A N 1
ATOM 1357 C CA . CYS A 1 173 ? 7.41 -2.254 -7.387 1 93.81 173 CYS A CA 1
ATOM 1358 C C . CYS A 1 173 ? 7.75 -2.77 -8.781 1 93.81 173 CYS A C 1
ATOM 1360 O O . CYS A 1 173 ? 7.438 -3.914 -9.117 1 93.81 173 CYS A O 1
ATOM 1362 N N . ARG A 1 174 ? 8.383 -1.96 -9.531 1 94.19 174 ARG A N 1
ATOM 1363 C CA . ARG A 1 174 ? 8.766 -2.348 -10.891 1 94.19 174 ARG A CA 1
ATOM 1364 C C . ARG A 1 174 ? 9.719 -3.537 -10.867 1 94.19 174 ARG A C 1
ATOM 1366 O O . ARG A 1 174 ? 9.602 -4.445 -11.695 1 94.19 174 ARG A O 1
ATOM 1373 N N . ALA A 1 175 ? 10.602 -3.498 -9.953 1 94.31 175 ALA A N 1
ATOM 1374 C CA . ALA A 1 175 ? 11.562 -4.59 -9.836 1 94.31 175 ALA A CA 1
ATOM 1375 C C . ALA A 1 175 ? 10.867 -5.914 -9.555 1 94.31 175 ALA A C 1
ATOM 1377 O O . ALA A 1 175 ? 11.195 -6.938 -10.156 1 94.31 175 ALA A O 1
ATOM 1378 N N . ILE A 1 176 ? 9.93 -5.898 -8.672 1 95.62 176 ILE A N 1
ATOM 1379 C CA . ILE A 1 176 ? 9.195 -7.109 -8.312 1 95.62 176 ILE A CA 1
ATOM 1380 C C . ILE A 1 176 ? 8.352 -7.57 -9.5 1 95.62 176 ILE A C 1
ATOM 1382 O O . ILE A 1 176 ? 8.305 -8.766 -9.812 1 95.62 176 ILE A O 1
ATOM 1386 N N . HIS A 1 177 ? 7.695 -6.652 -10.188 1 96.44 177 HIS A N 1
ATOM 1387 C CA . HIS A 1 177 ? 6.941 -7 -11.391 1 96.44 177 HIS A CA 1
ATOM 1388 C C . HIS A 1 177 ? 7.836 -7.656 -12.43 1 96.44 177 HIS A C 1
ATOM 1390 O O . HIS A 1 177 ? 7.488 -8.703 -12.984 1 96.44 177 HIS A O 1
ATOM 1396 N N . GLN A 1 178 ? 8.945 -7.074 -12.609 1 95.56 178 GLN A N 1
ATOM 1397 C CA . GLN A 1 178 ? 9.891 -7.633 -13.578 1 95.56 178 GLN A CA 1
ATOM 1398 C C . GLN A 1 178 ? 10.352 -9.023 -13.148 1 95.56 178 GLN A C 1
ATOM 1400 O O . GLN A 1 178 ? 10.5 -9.914 -13.984 1 95.56 178 GLN A O 1
ATOM 1405 N N . LEU A 1 179 ? 10.602 -9.094 -11.891 1 96.19 179 LEU A N 1
ATOM 1406 C CA . LEU A 1 179 ? 11.023 -10.391 -11.367 1 96.19 179 LEU A CA 1
ATOM 1407 C C . LEU A 1 179 ? 9.953 -11.445 -11.617 1 96.19 179 LEU A C 1
ATOM 1409 O O . LEU A 1 179 ? 10.273 -12.57 -12.016 1 96.19 179 LEU A O 1
ATOM 1413 N N . ILE A 1 180 ? 8.719 -11.133 -11.414 1 97.62 180 ILE A N 1
ATOM 1414 C CA . ILE A 1 180 ? 7.617 -12.055 -11.68 1 97.62 180 ILE A CA 1
ATOM 1415 C C . ILE A 1 180 ? 7.613 -12.445 -13.156 1 97.62 180 ILE A C 1
ATOM 1417 O O . ILE A 1 180 ? 7.5 -13.625 -13.492 1 97.62 180 ILE A O 1
ATOM 1421 N N . ARG A 1 181 ? 7.789 -11.492 -14 1 97.5 181 ARG A N 1
ATOM 1422 C CA . ARG A 1 181 ? 7.82 -11.758 -15.43 1 97.5 181 ARG A CA 1
ATOM 1423 C C . ARG A 1 181 ? 8.992 -12.672 -15.797 1 97.5 181 ARG A C 1
ATOM 1425 O O . ARG A 1 181 ? 8.82 -13.648 -16.531 1 97.5 181 ARG A O 1
ATOM 1432 N N . ASP A 1 182 ? 10.133 -12.344 -15.25 1 96.69 182 ASP A N 1
ATOM 1433 C CA . ASP A 1 182 ? 11.328 -13.125 -15.531 1 96.69 182 ASP A CA 1
ATOM 1434 C C . ASP A 1 182 ? 11.164 -14.578 -15.07 1 96.69 182 ASP A C 1
ATOM 1436 O O . ASP A 1 182 ? 11.508 -15.508 -15.797 1 96.69 182 ASP A O 1
ATOM 1440 N N . THR A 1 183 ? 10.711 -14.734 -13.875 1 96.69 183 THR A N 1
ATOM 1441 C CA . THR A 1 183 ? 10.539 -16.078 -13.352 1 96.69 183 THR A CA 1
ATOM 1442 C C . THR A 1 183 ? 9.461 -16.828 -14.133 1 96.69 183 THR A C 1
ATOM 1444 O O . THR A 1 183 ? 9.57 -18.047 -14.344 1 96.69 183 THR A O 1
ATOM 1447 N N . HIS A 1 184 ? 8.43 -16.141 -14.547 1 97.62 184 HIS A N 1
ATOM 1448 C CA . HIS A 1 184 ? 7.398 -16.734 -15.391 1 97.62 184 HIS A CA 1
ATOM 1449 C C . HIS A 1 184 ? 7.988 -17.25 -16.703 1 97.62 184 HIS A C 1
ATOM 1451 O O . HIS A 1 184 ? 7.676 -18.359 -17.141 1 97.62 184 HIS A O 1
ATOM 1457 N N . GLU A 1 185 ? 8.789 -16.453 -17.312 1 96.69 185 GLU A N 1
ATOM 1458 C CA . GLU A 1 185 ? 9.422 -16.844 -18.578 1 96.69 185 GLU A CA 1
ATOM 1459 C C . GLU A 1 185 ? 10.352 -18.047 -18.391 1 96.69 185 GLU A C 1
ATOM 1461 O O . GLU A 1 185 ? 10.422 -18.922 -19.25 1 96.69 185 GLU A O 1
ATOM 1466 N N . ARG A 1 186 ? 10.953 -18.078 -17.297 1 95.19 186 ARG A N 1
ATOM 1467 C CA . ARG A 1 186 ? 11.938 -19.125 -17.016 1 95.19 186 ARG A CA 1
ATOM 1468 C C . ARG A 1 186 ? 11.25 -20.453 -16.688 1 95.19 186 ARG A C 1
ATOM 1470 O O . ARG A 1 186 ? 11.664 -21.5 -17.156 1 95.19 186 ARG A O 1
ATOM 1477 N N . TYR A 1 187 ? 10.195 -20.375 -15.891 1 95.12 187 TYR A N 1
ATOM 1478 C CA . TYR A 1 187 ? 9.633 -21.594 -15.336 1 95.12 187 TYR A CA 1
ATOM 1479 C C . TYR A 1 187 ? 8.328 -21.969 -16.031 1 95.12 187 TYR A C 1
ATOM 1481 O O . TYR A 1 187 ? 7.855 -23.109 -15.93 1 95.12 187 TYR A O 1
ATOM 1489 N N . GLY A 1 188 ? 7.66 -21.047 -16.688 1 96.81 188 GLY A N 1
ATOM 1490 C CA . GLY A 1 188 ? 6.496 -21.297 -17.516 1 96.81 188 GLY A CA 1
ATOM 1491 C C . GLY A 1 188 ? 5.242 -21.609 -16.719 1 96.81 188 GLY A C 1
ATOM 1492 O O . GLY A 1 188 ? 4.34 -22.281 -17.203 1 96.81 188 GLY A O 1
ATOM 1493 N N . TYR A 1 189 ? 5.203 -21.156 -15.5 1 97.5 189 TYR A N 1
ATOM 1494 C CA . TYR A 1 189 ? 4.031 -21.422 -14.672 1 97.5 189 TYR A CA 1
ATOM 1495 C C . TYR A 1 189 ? 2.852 -20.562 -15.109 1 97.5 189 TYR A C 1
ATOM 1497 O O . TYR A 1 189 ? 3.016 -19.625 -15.891 1 97.5 189 TYR A O 1
ATOM 1505 N N . THR A 1 190 ? 1.605 -21 -14.703 1 98.44 190 THR A N 1
ATOM 1506 C CA . THR A 1 190 ? 0.415 -20.156 -14.82 1 98.44 190 THR A CA 1
ATOM 1507 C C . THR A 1 190 ? 0.311 -19.203 -13.641 1 98.44 190 THR A C 1
ATOM 1509 O O . THR A 1 190 ? 0.501 -19.609 -12.484 1 98.44 190 THR A O 1
ATOM 1512 N N . ALA A 1 191 ? 0.077 -17.938 -13.938 1 98.44 191 ALA A N 1
ATOM 1513 C CA . ALA A 1 191 ? 0.064 -16.969 -12.852 1 98.44 191 ALA A CA 1
ATOM 1514 C C . ALA A 1 191 ? -1.276 -16.234 -12.789 1 98.44 191 ALA A C 1
ATOM 1516 O O . ALA A 1 191 ? -1.854 -15.891 -13.82 1 98.44 191 ALA A O 1
ATOM 1517 N N . VAL A 1 192 ? -1.778 -16.062 -11.586 1 98.69 192 VAL A N 1
ATOM 1518 C CA . VAL A 1 192 ? -2.877 -15.148 -11.289 1 98.69 192 VAL A CA 1
ATOM 1519 C C . VAL A 1 192 ? -2.418 -14.102 -10.281 1 98.69 192 VAL A C 1
ATOM 1521 O O . VAL A 1 192 ? -1.944 -14.438 -9.195 1 98.69 192 VAL A O 1
ATOM 1524 N N . ILE A 1 193 ? -2.545 -12.844 -10.672 1 98.44 193 ILE A N 1
ATOM 1525 C CA . ILE A 1 193 ? -2.107 -11.758 -9.812 1 98.44 193 ILE A CA 1
ATOM 1526 C C . ILE A 1 193 ? -3.287 -10.836 -9.508 1 98.44 193 ILE A C 1
ATOM 1528 O O . ILE A 1 193 ? -3.85 -10.219 -10.414 1 98.44 193 ILE A O 1
ATOM 1532 N N . VAL A 1 194 ? -3.676 -10.828 -8.258 1 97.5 194 VAL A N 1
ATOM 1533 C CA . VAL A 1 194 ? -4.617 -9.797 -7.828 1 97.5 194 VAL A CA 1
ATOM 1534 C C . VAL A 1 194 ? -3.861 -8.5 -7.523 1 97.5 194 VAL A C 1
ATOM 1536 O O . VAL A 1 194 ? -2.869 -8.516 -6.789 1 97.5 19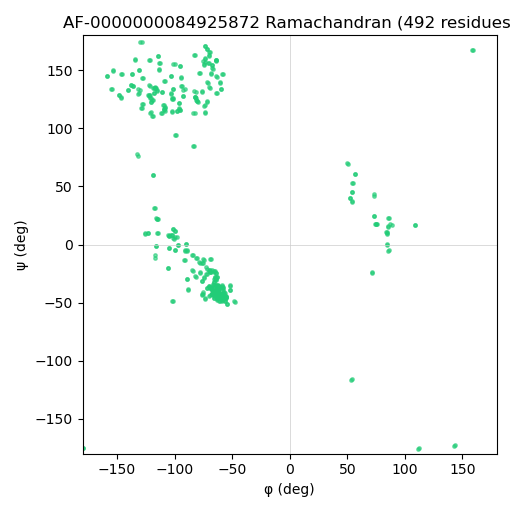4 VAL A O 1
ATOM 1539 N N . SER A 1 195 ? -4.281 -7.434 -8.125 1 94.5 195 SER A N 1
ATOM 1540 C CA . SER A 1 195 ? -3.529 -6.195 -7.941 1 94.5 195 SER A CA 1
ATOM 1541 C C . SER A 1 195 ? -4.426 -4.973 -8.117 1 94.5 195 SER A C 1
ATOM 1543 O O . SER A 1 195 ? -5.422 -5.027 -8.844 1 94.5 195 SER A O 1
ATOM 1545 N N . HIS A 1 196 ? -4.09 -3.947 -7.441 1 89.94 196 HIS A N 1
ATOM 1546 C CA . HIS A 1 196 ? -4.703 -2.645 -7.688 1 89.94 196 HIS A CA 1
ATOM 1547 C C . HIS A 1 196 ? -3.676 -1.641 -8.195 1 89.94 196 HIS A C 1
ATOM 1549 O O . HIS A 1 196 ? -3.953 -0.44 -8.258 1 89.94 196 HIS A O 1
ATOM 1555 N N . GLU A 1 197 ? -2.488 -2.152 -8.516 1 89.81 197 GLU A N 1
ATOM 1556 C CA . GLU A 1 197 ? -1.445 -1.284 -9.055 1 89.81 197 GLU A CA 1
ATOM 1557 C C . GLU A 1 197 ? -1.619 -1.076 -10.555 1 89.81 197 GLU A C 1
ATOM 1559 O O . GLU A 1 197 ? -1.003 -1.778 -11.359 1 89.81 197 GLU A O 1
ATOM 1564 N N . ILE A 1 198 ? -2.445 -0.121 -10.883 1 90.56 198 ILE A N 1
ATOM 1565 C CA . ILE A 1 198 ? -2.736 0.188 -12.281 1 90.56 198 ILE A CA 1
ATOM 1566 C C . ILE A 1 198 ? -2.139 1.545 -12.641 1 90.56 198 ILE A C 1
ATOM 1568 O O . ILE A 1 198 ? -2.184 2.484 -11.844 1 90.56 198 ILE A O 1
ATOM 1572 N N . PRO A 1 199 ? -1.407 1.584 -13.781 1 89.06 199 PRO A N 1
ATOM 1573 C CA . PRO A 1 199 ? -1.4 0.603 -14.867 1 89.06 199 PRO A CA 1
ATOM 1574 C C . PRO A 1 199 ? -0.18 -0.313 -14.828 1 89.06 199 PRO A C 1
ATOM 1576 O O . PRO A 1 199 ? 0.03 -1.107 -15.75 1 89.06 199 PRO A O 1
ATOM 1579 N N . GLU A 1 200 ? 0.636 -0.285 -13.82 1 90.69 200 GLU A N 1
ATOM 1580 C CA . GLU A 1 200 ? 1.924 -0.972 -13.797 1 90.69 200 GLU A CA 1
ATOM 1581 C C . GLU A 1 200 ? 1.753 -2.473 -14.008 1 90.69 200 GLU A C 1
ATOM 1583 O O . GLU A 1 200 ? 2.578 -3.109 -14.672 1 90.69 200 GLU A O 1
ATOM 1588 N N . ILE A 1 201 ? 0.696 -3.045 -13.5 1 95.56 201 ILE A N 1
ATOM 1589 C CA . ILE A 1 201 ? 0.492 -4.488 -13.555 1 95.56 201 ILE A CA 1
ATOM 1590 C C . ILE A 1 201 ? 0.242 -4.926 -14.992 1 95.56 201 ILE A C 1
ATOM 1592 O O . ILE A 1 201 ? 0.45 -6.09 -15.344 1 95.56 201 ILE A O 1
ATOM 1596 N N . PHE A 1 202 ? -0.239 -4.008 -15.852 1 97 202 PHE A N 1
ATOM 1597 C CA . PHE A 1 202 ? -0.514 -4.312 -17.25 1 97 202 PHE A CA 1
ATOM 1598 C C . PHE A 1 202 ? 0.769 -4.668 -17.984 1 97 202 PHE A C 1
ATOM 1600 O O . PHE A 1 202 ? 0.747 -5.461 -18.938 1 97 202 PHE A O 1
ATOM 1607 N N . ASP A 1 203 ? 1.837 -4.191 -17.484 1 94.5 203 ASP A N 1
ATOM 1608 C CA . ASP A 1 203 ? 3.117 -4.336 -18.172 1 94.5 203 ASP A CA 1
ATOM 1609 C C . ASP A 1 203 ? 3.586 -5.793 -18.156 1 94.5 203 ASP A C 1
ATOM 1611 O O . ASP A 1 203 ? 4.324 -6.219 -19.047 1 94.5 203 ASP A O 1
ATOM 1615 N N . ILE A 1 204 ? 3.111 -6.516 -17.219 1 97.31 204 ILE A N 1
ATOM 1616 C CA . ILE A 1 204 ? 3.645 -7.871 -17.109 1 97.31 204 ILE A CA 1
ATOM 1617 C C . ILE A 1 204 ? 2.531 -8.883 -17.375 1 97.31 204 ILE A C 1
ATOM 1619 O O . ILE A 1 204 ? 2.766 -10.094 -17.359 1 97.31 204 ILE A O 1
ATOM 1623 N N . SER A 1 205 ? 1.342 -8.391 -17.609 1 98.19 205 SER A N 1
ATOM 1624 C CA . SER A 1 205 ? 0.191 -9.281 -17.719 1 98.19 205 SER A CA 1
ATOM 1625 C C . SER A 1 205 ? -0.091 -9.641 -19.172 1 98.19 205 SER A C 1
ATOM 1627 O O . SER A 1 205 ? 0.071 -8.805 -20.062 1 98.19 205 SER A O 1
ATOM 1629 N N . ASP A 1 206 ? -0.519 -10.867 -19.375 1 98.44 206 ASP A N 1
ATOM 1630 C CA . ASP A 1 206 ? -1.02 -11.289 -20.672 1 98.44 206 ASP A CA 1
ATOM 1631 C C . ASP A 1 206 ? -2.518 -11.023 -20.797 1 98.44 206 ASP A C 1
ATOM 1633 O O . ASP A 1 206 ? -3.006 -10.68 -21.875 1 98.44 206 ASP A O 1
ATOM 1637 N N . GLN A 1 207 ? -3.184 -11.258 -19.734 1 98.44 207 GLN A N 1
ATOM 1638 C CA . GLN A 1 207 ? -4.621 -11.031 -19.625 1 98.44 207 GLN A CA 1
ATOM 1639 C C . GLN A 1 207 ? -4.953 -10.234 -18.359 1 98.44 207 GLN A C 1
ATOM 1641 O O . GLN A 1 207 ? -4.223 -10.289 -17.375 1 98.44 207 GLN A O 1
ATOM 1646 N N . VAL A 1 208 ? -6.02 -9.484 -18.484 1 98.38 208 VAL A N 1
ATOM 1647 C CA . VAL A 1 208 ? -6.527 -8.711 -17.359 1 98.38 208 VAL A CA 1
ATOM 1648 C C . VAL A 1 208 ? -8.031 -8.945 -17.203 1 98.38 208 VAL A C 1
ATOM 1650 O O . VAL A 1 208 ? -8.773 -8.914 -18.188 1 98.38 208 VAL A O 1
ATOM 1653 N N . ALA A 1 209 ? -8.43 -9.258 -15.992 1 98.25 209 ALA A N 1
ATOM 1654 C CA . ALA A 1 209 ? -9.844 -9.414 -15.664 1 98.25 209 ALA A CA 1
ATOM 1655 C C . ALA A 1 209 ? -10.281 -8.398 -14.609 1 98.25 209 ALA A C 1
ATOM 1657 O O . ALA A 1 209 ? -9.641 -8.258 -13.57 1 98.25 209 ALA A O 1
ATOM 1658 N N . MET A 1 210 ? -11.367 -7.723 -14.898 1 97.81 210 MET A N 1
ATOM 1659 C CA . MET A 1 210 ? -11.914 -6.734 -13.977 1 97.81 210 MET A CA 1
ATOM 1660 C C . MET A 1 210 ? -13.023 -7.344 -13.125 1 97.81 210 MET A C 1
ATOM 1662 O O . MET A 1 210 ? -14.055 -7.766 -13.648 1 97.81 210 MET A O 1
ATOM 1666 N N . LEU A 1 211 ? -12.758 -7.363 -11.844 1 97.44 211 LEU A N 1
ATOM 1667 C CA . LEU A 1 211 ? -13.742 -7.855 -10.891 1 97.44 211 LEU A CA 1
ATOM 1668 C C . LEU A 1 211 ? -14.539 -6.703 -10.281 1 97.44 211 LEU A C 1
ATOM 1670 O O . LEU A 1 211 ? -13.953 -5.77 -9.727 1 97.44 211 LEU A O 1
ATOM 1674 N N . TYR A 1 212 ? -15.844 -6.766 -10.461 1 96.25 212 TYR A N 1
ATOM 1675 C CA . TYR A 1 212 ? -16.719 -5.75 -9.891 1 96.25 212 TYR A CA 1
ATOM 1676 C C . TYR A 1 212 ? -18.078 -6.34 -9.516 1 96.25 212 TYR A C 1
ATOM 1678 O O . TYR A 1 212 ? -18.688 -7.047 -10.32 1 96.25 212 TYR A O 1
ATOM 1686 N N . ARG A 1 213 ? -18.469 -6.082 -8.258 1 94.81 213 ARG A N 1
ATOM 1687 C CA . ARG A 1 213 ? -19.75 -6.539 -7.73 1 94.81 213 ARG A CA 1
ATOM 1688 C C . ARG A 1 213 ? -19.906 -8.047 -7.906 1 94.81 213 ARG A C 1
ATOM 1690 O O . ARG A 1 213 ? -20.953 -8.516 -8.383 1 94.81 213 ARG A O 1
ATOM 1697 N N . GLY A 1 214 ? -18.812 -8.727 -7.742 1 96.38 214 GLY A N 1
ATOM 1698 C CA . GLY A 1 214 ? -18.828 -10.172 -7.656 1 96.38 214 GLY A CA 1
ATOM 1699 C C . GLY A 1 214 ? -18.812 -10.852 -9.016 1 96.38 214 GLY A C 1
ATOM 1700 O O . GLY A 1 214 ? -19 -12.07 -9.109 1 96.38 214 GLY A O 1
ATOM 1701 N N . ARG A 1 215 ? -18.594 -10.102 -10.016 1 97.25 215 ARG A N 1
ATOM 1702 C CA . ARG A 1 215 ? -18.562 -10.648 -11.367 1 97.25 215 ARG A CA 1
ATOM 1703 C C . ARG A 1 215 ? -17.359 -10.094 -12.141 1 97.25 215 ARG A C 1
ATOM 1705 O O . ARG A 1 215 ? -16.812 -9.062 -11.773 1 97.25 215 ARG A O 1
ATOM 1712 N N . ILE A 1 216 ? -17 -10.805 -13.164 1 97.81 216 ILE A N 1
ATOM 1713 C CA . ILE A 1 216 ? -16 -10.289 -14.094 1 97.81 216 ILE A CA 1
ATOM 1714 C C . ILE A 1 216 ? -16.672 -9.375 -15.117 1 97.81 216 ILE A C 1
ATOM 1716 O O . ILE A 1 216 ? -17.438 -9.836 -15.969 1 97.81 216 ILE A O 1
ATOM 1720 N N . THR A 1 217 ? -16.359 -8.156 -15.055 1 96.94 217 THR A N 1
ATOM 1721 C CA . THR A 1 217 ? -16.969 -7.141 -15.914 1 96.94 217 THR A CA 1
ATOM 1722 C C . THR A 1 217 ? -16.406 -7.23 -17.328 1 96.94 217 THR A C 1
ATOM 1724 O O . THR A 1 217 ? -17.141 -7.059 -18.312 1 96.94 217 THR A O 1
ATOM 1727 N N . GLU A 1 218 ? -15.164 -7.434 -17.375 1 97.31 218 GLU A N 1
ATOM 1728 C CA . GLU A 1 218 ? -14.453 -7.527 -18.641 1 97.31 218 GLU A CA 1
ATOM 1729 C C . GLU A 1 218 ? -13.125 -8.266 -18.484 1 97.31 218 GLU A C 1
ATOM 1731 O O . GLU A 1 218 ? -12.492 -8.18 -17.438 1 97.31 218 GLU A O 1
ATOM 1736 N N . MET A 1 219 ? -12.82 -8.977 -19.5 1 97.75 219 MET A N 1
ATOM 1737 C CA . MET A 1 219 ? -11.523 -9.648 -19.562 1 97.75 219 MET A CA 1
ATOM 1738 C C . MET A 1 219 ? -10.914 -9.539 -20.953 1 97.75 219 MET A C 1
ATOM 1740 O O . MET A 1 219 ? -11.625 -9.656 -21.953 1 97.75 219 MET A O 1
ATOM 1744 N N . GLY A 1 220 ? -9.68 -9.273 -21.031 1 97.88 220 GLY A N 1
ATOM 1745 C CA . GLY A 1 220 ? -8.953 -9.141 -22.281 1 97.88 220 GLY A CA 1
ATOM 1746 C C . GLY A 1 220 ? -7.484 -8.82 -22.094 1 97.88 220 GLY A C 1
ATOM 1747 O O . GLY A 1 220 ? -6.965 -8.914 -20.969 1 97.88 220 GLY A O 1
ATOM 1748 N N . THR A 1 221 ? -6.82 -8.602 -23.188 1 98.31 221 THR A N 1
ATOM 1749 C CA . THR A 1 221 ? -5.43 -8.164 -23.109 1 98.31 221 THR A CA 1
ATOM 1750 C C . THR A 1 221 ? -5.328 -6.793 -22.438 1 98.31 221 THR A C 1
ATOM 1752 O O . THR A 1 221 ? -6.32 -6.062 -22.344 1 98.31 221 THR A O 1
ATOM 1755 N N . PRO A 1 222 ? -4.164 -6.492 -21.922 1 98 222 PRO A N 1
ATOM 1756 C CA . PRO A 1 222 ? -3.979 -5.16 -21.328 1 98 222 PRO A CA 1
ATOM 1757 C C . PRO A 1 222 ? -4.387 -4.039 -22.281 1 98 222 PRO A C 1
ATOM 1759 O O . PRO A 1 222 ? -5.035 -3.074 -21.859 1 98 222 PRO A O 1
ATOM 1762 N N . GLU A 1 223 ? -4.086 -4.176 -23.531 1 97.69 223 GLU A N 1
ATOM 1763 C CA . GLU A 1 223 ? -4.434 -3.156 -24.516 1 97.69 223 GLU A CA 1
ATOM 1764 C C . GLU A 1 223 ? -5.949 -3.021 -24.656 1 97.69 223 GLU A C 1
ATOM 1766 O O . GLU A 1 223 ? -6.473 -1.907 -24.719 1 97.69 223 GLU A O 1
ATOM 1771 N N . GLU A 1 224 ? -6.582 -4.121 -24.688 1 97.81 224 GLU A N 1
ATOM 1772 C CA . GLU A 1 224 ? -8.039 -4.125 -24.797 1 97.81 224 GLU A CA 1
ATOM 1773 C C . GLU A 1 224 ? -8.68 -3.475 -23.562 1 97.81 224 GLU A C 1
ATOM 1775 O O . GLU A 1 224 ? -9.617 -2.684 -23.703 1 97.81 224 GLU A O 1
ATOM 1780 N N . ILE A 1 225 ? -8.164 -3.799 -22.438 1 97.44 225 ILE A N 1
ATOM 1781 C CA . ILE A 1 225 ? -8.711 -3.275 -21.188 1 97.44 225 ILE A CA 1
ATOM 1782 C C . ILE A 1 225 ? -8.453 -1.772 -21.109 1 97.44 225 ILE A C 1
ATOM 1784 O O . ILE A 1 225 ? -9.328 -1.01 -20.672 1 97.44 225 ILE A O 1
ATOM 1788 N N . ARG A 1 226 ? -7.332 -1.325 -21.547 1 96.12 226 ARG A N 1
ATOM 1789 C CA . ARG A 1 226 ? -6.996 0.095 -21.547 1 96.12 226 ARG A CA 1
ATOM 1790 C C . ARG A 1 226 ? -7.941 0.878 -22.453 1 96.12 226 ARG A C 1
ATOM 1792 O O . ARG A 1 226 ? -8.25 2.039 -22.172 1 96.12 226 ARG A O 1
ATOM 1799 N N . ARG A 1 227 ? -8.445 0.223 -23.422 1 96.06 227 ARG A N 1
ATOM 1800 C CA . ARG A 1 227 ? -9.289 0.888 -24.406 1 96.06 227 ARG A CA 1
ATOM 1801 C C . ARG A 1 227 ? -10.766 0.618 -24.141 1 96.06 227 ARG A C 1
ATOM 1803 O O . ARG A 1 227 ? -11.625 0.989 -24.953 1 96.06 227 ARG A O 1
ATOM 1810 N N . SER A 1 228 ? -10.984 -0.013 -23.094 1 96.69 228 SER A N 1
ATOM 1811 C CA . SER A 1 228 ? -12.359 -0.403 -22.812 1 96.69 228 SER A CA 1
ATOM 1812 C C . SER A 1 228 ? -13.273 0.814 -22.734 1 96.69 228 SER A C 1
ATOM 1814 O O . SER A 1 228 ? -12.883 1.867 -22.234 1 96.69 228 SER A O 1
ATOM 1816 N N . GLU A 1 229 ? -14.516 0.621 -23.156 1 95.94 229 GLU A N 1
ATOM 1817 C CA . GLU A 1 229 ? -15.523 1.675 -23.062 1 95.94 229 GLU A CA 1
ATOM 1818 C C . GLU A 1 229 ? -16.5 1.406 -21.938 1 95.94 229 GLU A C 1
ATOM 1820 O O . GLU A 1 229 ? -17.422 2.199 -21.688 1 95.94 229 GLU A O 1
ATOM 1825 N N . HIS A 1 230 ? -16.297 0.317 -21.359 1 96.56 230 HIS A N 1
ATOM 1826 C CA . HIS A 1 230 ? -17.156 0.016 -20.219 1 96.56 230 HIS A CA 1
ATOM 1827 C C . HIS A 1 230 ? -16.953 1.019 -19.094 1 96.56 230 HIS A C 1
ATOM 1829 O O . HIS A 1 230 ? -15.828 1.223 -18.625 1 96.56 230 HIS A O 1
ATOM 1835 N N . PRO A 1 231 ? -17.953 1.58 -18.562 1 96.56 231 PRO A N 1
ATOM 1836 C CA . PRO A 1 231 ? -17.828 2.686 -17.609 1 96.56 231 PRO A CA 1
ATOM 1837 C C . PRO A 1 231 ? -17.094 2.283 -16.328 1 96.56 231 PRO A C 1
ATOM 1839 O O . PRO A 1 231 ? -16.281 3.057 -15.82 1 96.56 231 PRO A O 1
ATOM 1842 N N . VAL A 1 232 ? -17.312 1.132 -15.844 1 95.88 232 VAL A N 1
ATOM 1843 C CA . VAL A 1 232 ? -16.656 0.65 -14.625 1 95.88 232 VAL A CA 1
ATOM 1844 C C . VAL A 1 232 ? -15.164 0.496 -14.859 1 95.88 232 VAL A C 1
ATOM 1846 O O . VAL A 1 232 ? -14.352 0.956 -14.055 1 95.88 232 VAL A O 1
ATOM 1849 N N . VAL A 1 233 ? -14.781 -0.108 -15.961 1 96.69 233 VAL A N 1
ATOM 1850 C CA . VAL A 1 233 ? -13.383 -0.365 -16.297 1 96.69 233 VAL A CA 1
ATOM 1851 C C . VAL A 1 233 ? -12.656 0.958 -16.5 1 96.69 233 VAL A C 1
ATOM 1853 O O . VAL A 1 233 ? -11.578 1.179 -15.938 1 96.69 233 VAL A O 1
ATOM 1856 N N . ARG A 1 234 ? -13.312 1.827 -17.203 1 96 234 ARG A N 1
ATOM 1857 C CA . ARG A 1 234 ? -12.719 3.131 -17.484 1 96 234 ARG A CA 1
ATOM 1858 C C . ARG A 1 234 ? -12.492 3.916 -16.188 1 96 234 ARG A C 1
ATOM 1860 O O . ARG A 1 234 ? -11.43 4.512 -16 1 96 234 ARG A O 1
ATOM 1867 N N . GLN A 1 235 ? -13.469 3.92 -15.406 1 95.25 235 GLN A N 1
ATOM 1868 C CA . GLN A 1 235 ? -13.359 4.645 -14.148 1 95.25 235 GLN A CA 1
ATOM 1869 C C . GLN A 1 235 ? -12.219 4.098 -13.289 1 95.25 235 GLN A C 1
ATOM 1871 O O . GLN A 1 235 ? -11.406 4.867 -12.773 1 95.25 235 GLN A O 1
ATOM 1876 N N . PHE A 1 236 ? -12.18 2.803 -13.211 1 95.06 236 PHE A N 1
ATOM 1877 C CA . PHE A 1 236 ? -11.188 2.188 -12.336 1 95.06 236 PHE A CA 1
ATOM 1878 C C . PHE A 1 236 ? -9.773 2.449 -12.852 1 95.06 236 PHE A C 1
ATOM 1880 O O . PHE A 1 236 ? -8.883 2.811 -12.078 1 95.06 236 PHE A O 1
ATOM 1887 N N . ILE A 1 237 ? -9.555 2.33 -14.125 1 94.19 237 ILE A N 1
ATOM 1888 C CA . ILE A 1 237 ? -8.234 2.467 -14.734 1 94.19 237 ILE A CA 1
ATOM 1889 C C . ILE A 1 237 ? -7.785 3.924 -14.664 1 94.19 237 ILE A C 1
ATOM 1891 O O . ILE A 1 237 ? -6.609 4.203 -14.422 1 94.19 237 ILE A O 1
ATOM 1895 N N . SER A 1 238 ? -8.703 4.777 -14.828 1 91.5 238 SER A N 1
ATOM 1896 C CA . SER A 1 238 ? -8.359 6.195 -14.836 1 91.5 238 SER A CA 1
ATOM 1897 C C . SER A 1 238 ? -8.297 6.762 -13.422 1 91.5 238 SER A C 1
ATOM 1899 O O . SER A 1 238 ? -7.746 7.84 -13.203 1 91.5 238 SER A O 1
ATOM 1901 N N . GLY A 1 239 ? -8.953 6.094 -12.523 1 90 239 GLY A N 1
ATOM 1902 C CA . GLY A 1 239 ? -9.062 6.617 -11.172 1 90 239 GLY A CA 1
ATOM 1903 C C . GLY A 1 239 ? -10.031 7.777 -11.055 1 90 239 GLY A C 1
ATOM 1904 O O . GLY A 1 239 ? -9.984 8.539 -10.094 1 90 239 GLY A O 1
ATOM 1905 N N . SER A 1 240 ? -10.852 7.91 -12.023 1 91.5 240 SER A N 1
ATOM 1906 C CA . SER A 1 240 ? -11.797 9.023 -12.047 1 91.5 240 SER A CA 1
ATOM 1907 C C . SER A 1 240 ? -12.781 8.93 -10.883 1 91.5 240 SER A C 1
ATOM 1909 O O . SER A 1 240 ? -13.18 7.836 -10.484 1 91.5 240 SER A O 1
ATOM 1911 N N . LEU A 1 241 ? -13.164 10.109 -10.359 1 91.69 241 LEU A N 1
ATOM 1912 C CA . LEU A 1 241 ? -14.141 10.156 -9.273 1 91.69 241 LEU A CA 1
ATOM 1913 C C . LEU A 1 241 ? -15.562 10.125 -9.82 1 91.69 241 LEU A C 1
ATOM 1915 O O . LEU A 1 241 ? -16.516 9.977 -9.055 1 91.69 241 LEU A O 1
ATOM 1919 N N . GLU A 1 242 ? -15.602 10.242 -11.086 1 92.56 242 GLU A N 1
ATOM 1920 C CA . GLU A 1 242 ? -16.891 10.172 -11.758 1 92.56 242 GLU A CA 1
ATOM 1921 C C . GLU A 1 242 ? -17.109 8.805 -12.398 1 92.56 242 GLU A C 1
ATOM 1923 O O . GLU A 1 242 ? -16.188 8.258 -13.023 1 92.56 242 GLU A O 1
ATOM 1928 N N . GLY A 1 243 ? -18.234 8.258 -12.219 1 91.88 243 GLY A N 1
ATOM 1929 C CA . GLY A 1 243 ? -18.547 6.953 -12.789 1 91.88 243 GLY A CA 1
ATOM 1930 C C . GLY A 1 243 ? -19.391 6.09 -11.867 1 91.88 243 GLY A C 1
ATOM 1931 O O . GLY A 1 243 ? -19.875 6.559 -10.836 1 91.88 243 GLY A O 1
ATOM 1932 N N . PRO A 1 244 ? -19.594 4.887 -12.227 1 93.19 244 PRO A N 1
ATOM 1933 C CA . PRO A 1 244 ? -20.516 4.02 -11.508 1 93.19 244 PRO A CA 1
ATOM 1934 C C . PRO A 1 244 ? -19.938 3.467 -10.211 1 93.19 244 PRO A C 1
ATOM 1936 O O . PRO A 1 244 ? -20.672 3.016 -9.336 1 93.19 244 PRO A O 1
ATOM 1939 N N . ILE A 1 245 ? -18.656 3.387 -10.086 1 91.75 245 ILE A N 1
ATOM 1940 C CA . ILE A 1 245 ? -18.047 2.852 -8.875 1 91.75 245 ILE A CA 1
ATOM 1941 C C . ILE A 1 245 ? -18.203 3.852 -7.734 1 91.75 245 ILE A C 1
ATOM 1943 O O . ILE A 1 245 ? -17.781 5.008 -7.852 1 91.75 245 ILE A O 1
ATOM 1947 N N . LYS A 1 246 ? -18.828 3.346 -6.676 1 83.19 246 LYS A N 1
ATOM 1948 C CA . LYS A 1 246 ? -18.984 4.18 -5.488 1 83.19 246 LYS A CA 1
ATOM 1949 C C . LYS A 1 246 ? -17.812 3.982 -4.52 1 83.19 246 LYS A C 1
ATOM 1951 O O . LYS A 1 246 ? -17.312 2.869 -4.363 1 83.19 246 LYS A O 1
ATOM 1956 N N . PHE A 1 247 ? -17.266 5.059 -4.02 1 74.44 247 PHE A N 1
ATOM 1957 C CA . PHE A 1 247 ? -16.094 4.934 -3.166 1 74.44 247 PHE A CA 1
ATOM 1958 C C . PHE A 1 247 ? -16.344 5.566 -1.802 1 74.44 247 PHE A C 1
ATOM 1960 O O . PHE A 1 247 ? -15.422 5.695 -0.992 1 74.44 247 PHE A O 1
ATOM 1967 N N . ILE A 1 248 ? -17.547 5.957 -1.434 1 64.81 248 ILE A N 1
ATOM 1968 C CA . ILE A 1 248 ? -17.797 6.52 -0.111 1 64.81 248 ILE A CA 1
ATOM 1969 C C . ILE A 1 248 ? -18.203 5.414 0.856 1 64.81 248 ILE A C 1
ATOM 1971 O O . ILE A 1 248 ? -18.984 4.527 0.501 1 64.81 248 ILE A O 1
ATOM 1975 N N . MET B 1 1 ? 7.234 28.234 7.305 1 92.12 1 MET B N 1
ATOM 1976 C CA . MET B 1 1 ? 6.434 27.641 8.367 1 92.12 1 MET B CA 1
ATOM 1977 C C . MET B 1 1 ? 7.242 26.609 9.141 1 92.12 1 MET B C 1
ATOM 1979 O O . MET B 1 1 ? 7.332 26.672 10.375 1 92.12 1 MET B O 1
ATOM 1983 N N . ILE B 1 2 ? 7.871 25.672 8.477 1 97.31 2 ILE B N 1
ATOM 1984 C CA . ILE B 1 2 ? 8.797 24.719 9.078 1 97.31 2 ILE B CA 1
ATOM 1985 C C . ILE B 1 2 ? 10.156 24.828 8.398 1 97.31 2 ILE B C 1
ATOM 1987 O O . ILE B 1 2 ? 10.25 24.875 7.172 1 97.31 2 ILE B O 1
ATOM 1991 N N . LYS B 1 3 ? 11.156 24.969 9.219 1 97.88 3 LYS B N 1
ATOM 1992 C CA . LYS B 1 3 ? 12.516 25.078 8.68 1 97.88 3 LYS B CA 1
ATOM 1993 C C . LYS B 1 3 ? 13.445 24.078 9.367 1 97.88 3 LYS B C 1
ATOM 1995 O O . LYS B 1 3 ? 13.586 24.094 10.594 1 97.88 3 LYS B O 1
ATOM 2000 N N . LEU B 1 4 ? 13.953 23.188 8.594 1 98.25 4 LEU B N 1
ATOM 2001 C CA . LEU B 1 4 ? 15.008 22.281 9.039 1 98.25 4 LEU B CA 1
ATOM 2002 C C . LEU B 1 4 ? 16.359 22.719 8.516 1 98.25 4 LEU B C 1
ATOM 2004 O O . LEU B 1 4 ? 16.531 22.969 7.316 1 98.25 4 LEU B O 1
ATOM 2008 N N . VAL B 1 5 ? 17.281 22.891 9.422 1 98.19 5 VAL B N 1
ATOM 2009 C CA . VAL B 1 5 ? 18.594 23.406 9.055 1 98.19 5 VAL B CA 1
ATOM 2010 C C . VAL B 1 5 ? 19.656 22.375 9.406 1 98.19 5 VAL B C 1
ATOM 2012 O O . VAL B 1 5 ? 19.953 22.156 10.586 1 98.19 5 VAL B O 1
ATOM 2015 N N . ASP B 1 6 ? 20.25 21.797 8.375 1 98.19 6 ASP B N 1
ATOM 2016 C CA . ASP B 1 6 ? 21.422 20.938 8.5 1 98.19 6 ASP B CA 1
ATOM 2017 C C . ASP B 1 6 ? 21.156 19.797 9.484 1 98.19 6 ASP B C 1
ATOM 2019 O O . ASP B 1 6 ? 21.906 19.594 10.438 1 98.19 6 ASP B O 1
ATOM 2023 N N . ILE B 1 7 ? 20.109 19.078 9.281 1 98.19 7 ILE B N 1
ATOM 2024 C CA . ILE B 1 7 ? 19.672 18.047 10.211 1 98.19 7 ILE B CA 1
ATOM 2025 C C . ILE B 1 7 ? 20.484 16.766 9.969 1 98.19 7 ILE B C 1
ATOM 2027 O O . ILE B 1 7 ? 20.578 16.297 8.836 1 98.19 7 ILE B O 1
ATOM 2031 N N . HIS B 1 8 ? 21.109 16.297 11.008 1 98.19 8 HIS B N 1
ATOM 2032 C CA . HIS B 1 8 ? 21.781 15 11.016 1 98.19 8 HIS B CA 1
ATOM 2033 C C . HIS B 1 8 ? 21.141 14.047 12.016 1 98.19 8 HIS B C 1
ATOM 2035 O O . HIS B 1 8 ? 20.781 14.453 13.125 1 98.19 8 HIS B O 1
ATOM 2041 N N . LYS B 1 9 ? 20.906 12.836 11.633 1 97.62 9 LYS B N 1
ATOM 2042 C CA . LYS B 1 9 ? 20.375 11.805 12.516 1 97.62 9 LYS B CA 1
ATOM 2043 C C . LYS B 1 9 ? 20.922 10.43 12.156 1 97.62 9 LYS B C 1
ATOM 2045 O O . LYS B 1 9 ? 20.891 10.023 10.992 1 97.62 9 LYS B O 1
ATOM 2050 N N . SER B 1 10 ? 21.453 9.766 13.07 1 96.62 10 SER B N 1
ATOM 2051 C CA . SER B 1 10 ? 21.953 8.406 12.898 1 96.62 10 SER B CA 1
ATOM 2052 C C . SER B 1 10 ? 21.391 7.473 13.969 1 96.62 10 SER B C 1
ATOM 2054 O O . SER B 1 10 ? 21.047 7.914 15.07 1 96.62 10 SER B O 1
ATOM 2056 N N . PHE B 1 11 ? 21.125 6.273 13.57 1 93.06 11 PHE B N 1
ATOM 2057 C CA . PHE B 1 11 ? 20.797 5.195 14.508 1 93.06 11 PHE B CA 1
ATOM 2058 C C . PHE B 1 11 ? 21.906 4.152 14.523 1 93.06 11 PHE B C 1
ATOM 2060 O O . PHE B 1 11 ? 22.141 3.461 13.531 1 93.06 11 PHE B O 1
ATOM 2067 N N . ASP B 1 12 ? 22.547 4.066 15.594 1 90.31 12 ASP B N 1
ATOM 2068 C CA . ASP B 1 12 ? 23.75 3.234 15.656 1 90.31 12 ASP B CA 1
ATOM 2069 C C . ASP B 1 12 ? 24.734 3.611 14.562 1 90.31 12 ASP B C 1
ATOM 2071 O O . ASP B 1 12 ? 25.156 4.77 14.461 1 90.31 12 ASP B O 1
ATOM 2075 N N . SER B 1 13 ? 25.016 2.686 13.633 1 90.5 13 SER B N 1
ATOM 2076 C CA . SER B 1 13 ? 26.016 2.963 12.609 1 90.5 13 SER B CA 1
ATOM 2077 C C . SER B 1 13 ? 25.375 3.414 11.305 1 90.5 13 SER B C 1
ATOM 2079 O O . SER B 1 13 ? 26.078 3.764 10.352 1 90.5 13 SER B O 1
ATOM 2081 N N . GLN B 1 14 ? 24.125 3.615 11.305 1 91.88 14 GLN B N 1
ATOM 2082 C CA . GLN B 1 14 ? 23.438 3.955 10.062 1 91.88 14 GLN B CA 1
ATOM 2083 C C . GLN B 1 14 ? 23 5.418 10.062 1 91.88 14 GLN B C 1
ATOM 2085 O O . GLN B 1 14 ? 22.219 5.84 10.914 1 91.88 14 GLN B O 1
ATOM 2090 N N . THR B 1 15 ? 23.531 6.188 9.141 1 95.38 15 THR B N 1
ATOM 2091 C CA . THR B 1 15 ? 23.094 7.57 8.969 1 95.38 15 THR B CA 1
ATOM 2092 C C . THR B 1 15 ? 21.797 7.641 8.18 1 95.38 15 THR B C 1
ATOM 2094 O O . THR B 1 15 ? 21.719 7.137 7.055 1 95.38 15 THR B O 1
ATOM 2097 N N . VAL B 1 16 ? 20.781 8.234 8.727 1 95.75 16 VAL B N 1
ATOM 2098 C CA . VAL B 1 16 ? 19.469 8.312 8.102 1 95.75 16 VAL B CA 1
ATOM 2099 C C . VAL B 1 16 ? 19.266 9.688 7.484 1 95.75 16 VAL B C 1
ATOM 2101 O O . VAL B 1 16 ? 18.812 9.805 6.34 1 95.75 16 VAL B O 1
ATOM 2104 N N . LEU B 1 17 ? 19.547 10.711 8.219 1 97.94 17 LEU B N 1
ATOM 2105 C CA . LEU B 1 17 ? 19.562 12.086 7.711 1 97.94 17 LEU B CA 1
ATOM 2106 C C . LEU B 1 17 ? 20.969 12.664 7.785 1 97.94 17 LEU B C 1
ATOM 2108 O O . LEU B 1 17 ? 21.641 12.547 8.812 1 97.94 17 LEU B O 1
ATOM 2112 N N . ASP B 1 18 ? 21.438 13.281 6.691 1 97.81 18 ASP B N 1
ATOM 2113 C CA . ASP B 1 18 ? 22.828 13.656 6.547 1 97.81 18 ASP B CA 1
ATOM 2114 C C . ASP B 1 18 ? 22.969 15.102 6.074 1 97.81 18 ASP B C 1
ATOM 2116 O O . ASP B 1 18 ? 23.375 15.359 4.941 1 97.81 18 ASP B O 1
ATOM 2120 N N . GLY B 1 19 ? 22.75 15.984 6.996 1 97.94 19 GLY B N 1
ATOM 2121 C CA . GLY B 1 19 ? 22.859 17.406 6.672 1 97.94 19 GLY B CA 1
ATOM 2122 C C . GLY B 1 19 ? 21.703 17.922 5.836 1 97.94 19 GLY B C 1
ATOM 2123 O O . GLY B 1 19 ? 21.922 18.641 4.855 1 97.94 19 GLY B O 1
ATOM 2124 N N . LEU B 1 20 ? 20.484 17.5 6.211 1 98.06 20 LEU B N 1
ATOM 2125 C CA . LEU B 1 20 ? 19.281 17.828 5.449 1 98.06 20 LEU B CA 1
ATOM 2126 C C . LEU B 1 20 ? 18.781 19.219 5.816 1 98.06 20 LEU B C 1
ATOM 2128 O O . LEU B 1 20 ? 18.672 19.547 7 1 98.06 20 LEU B O 1
ATOM 2132 N N . SER B 1 21 ? 18.594 20.047 4.836 1 98.38 21 SER B N 1
ATOM 2133 C CA . SER B 1 21 ? 17.906 21.328 4.996 1 98.38 21 SER B CA 1
ATOM 2134 C C . SER B 1 21 ? 16.656 21.391 4.133 1 98.38 21 SER B C 1
ATOM 2136 O O . SER B 1 21 ? 16.656 20.969 2.98 1 98.38 21 SER B O 1
ATOM 2138 N N . LEU B 1 22 ? 15.609 21.844 4.703 1 98.25 22 LEU B N 1
ATOM 2139 C CA . LEU B 1 22 ? 14.32 21.891 4.027 1 98.25 22 LEU B CA 1
ATOM 2140 C C . LEU B 1 22 ? 13.43 22.984 4.621 1 98.25 22 LEU B C 1
ATOM 2142 O O . LEU B 1 22 ? 13.375 23.156 5.84 1 98.25 22 LEU B O 1
ATOM 2146 N N . GLU B 1 23 ? 12.844 23.734 3.791 1 98.06 23 GLU B N 1
ATOM 2147 C CA . GLU B 1 23 ? 11.891 24.75 4.223 1 98.06 23 GLU B CA 1
ATOM 2148 C C . GLU B 1 23 ? 10.5 24.484 3.643 1 98.06 23 GLU B C 1
ATOM 2150 O O . GLU B 1 23 ? 10.344 24.359 2.428 1 98.06 23 GLU B O 1
ATOM 2155 N N . ILE B 1 24 ? 9.562 24.391 4.484 1 98.31 24 ILE B N 1
ATOM 2156 C CA . ILE B 1 24 ? 8.164 24.188 4.098 1 98.31 24 ILE B CA 1
ATOM 2157 C C . ILE B 1 24 ? 7.426 25.516 4.086 1 98.31 24 ILE B C 1
ATOM 2159 O O . ILE B 1 24 ? 7.258 26.156 5.129 1 98.31 24 ILE B O 1
ATOM 2163 N N . PRO B 1 25 ? 6.984 25.938 2.922 1 97.75 25 PRO B N 1
ATOM 2164 C CA . PRO B 1 25 ? 6.281 27.219 2.865 1 97.75 25 PRO B CA 1
ATOM 2165 C C . PRO B 1 25 ? 4.926 27.172 3.574 1 97.75 25 PRO B C 1
ATOM 2167 O O . PRO B 1 25 ? 4.234 26.156 3.535 1 97.75 25 PRO B O 1
ATOM 2170 N N . GLU B 1 26 ? 4.586 28.281 4.137 1 97.56 26 GLU B N 1
ATOM 2171 C CA . GLU B 1 26 ? 3.326 28.422 4.863 1 97.56 26 GLU B CA 1
ATOM 2172 C C . GLU B 1 26 ? 2.131 28.375 3.914 1 97.56 26 GLU B C 1
ATOM 2174 O O . GLU B 1 26 ? 2.166 28.969 2.834 1 97.56 26 GLU B O 1
ATOM 2179 N N . GLY B 1 27 ? 1.151 27.609 4.32 1 97.88 27 GLY B N 1
ATOM 2180 C CA . GLY B 1 27 ? -0.114 27.594 3.604 1 97.88 27 GLY B CA 1
ATOM 2181 C C . GLY B 1 27 ? -0.052 26.828 2.303 1 97.88 27 GLY B C 1
ATOM 2182 O O . GLY B 1 27 ? -0.913 26.984 1.435 1 97.88 27 GLY B O 1
ATOM 2183 N N . LYS B 1 28 ? 0.959 25.984 2.109 1 98.38 28 LYS B N 1
ATOM 2184 C CA . LYS B 1 28 ? 1.119 25.188 0.895 1 98.38 28 LYS B CA 1
ATOM 2185 C C . LYS B 1 28 ? 1.162 23.688 1.217 1 98.38 28 LYS B C 1
ATOM 2187 O O . LYS B 1 28 ? 1.354 23.297 2.373 1 98.38 28 LYS B O 1
ATOM 2192 N N . ILE B 1 29 ? 0.869 22.922 0.208 1 98.69 29 ILE B N 1
ATOM 2193 C CA . ILE B 1 29 ? 1.032 21.484 0.312 1 98.69 29 ILE B CA 1
ATOM 2194 C C . ILE B 1 29 ? 2.391 21.078 -0.252 1 98.69 29 ILE B C 1
ATOM 2196 O O . ILE B 1 29 ? 2.658 21.266 -1.441 1 98.69 29 ILE B O 1
ATOM 2200 N N . THR B 1 30 ? 3.252 20.547 0.61 1 98.75 30 THR B N 1
ATOM 2201 C CA . THR B 1 30 ? 4.551 20.031 0.19 1 98.75 30 THR B CA 1
ATOM 2202 C C . THR B 1 30 ? 4.59 18.516 0.287 1 98.75 30 THR B C 1
ATOM 2204 O O . THR B 1 30 ? 4.367 17.953 1.359 1 98.75 30 THR B O 1
ATOM 2207 N N . ALA B 1 31 ? 4.828 17.891 -0.829 1 98.56 31 ALA B N 1
ATOM 2208 C CA . ALA B 1 31 ? 5.027 16.438 -0.847 1 98.56 31 ALA B CA 1
ATOM 2209 C C . ALA B 1 31 ? 6.508 16.094 -0.728 1 98.56 31 ALA B C 1
ATOM 2211 O O . ALA B 1 31 ? 7.344 16.656 -1.434 1 98.56 31 ALA B O 1
ATOM 2212 N N . VAL B 1 32 ? 6.801 15.242 0.219 1 98.31 32 VAL B N 1
ATOM 2213 C CA . VAL B 1 32 ? 8.141 14.68 0.333 1 98.31 32 VAL B CA 1
ATOM 2214 C C . VAL B 1 32 ? 8.148 13.25 -0.22 1 98.31 32 VAL B C 1
ATOM 2216 O O . VAL B 1 32 ? 7.508 12.359 0.335 1 98.31 32 VAL B O 1
ATOM 2219 N N . ILE B 1 33 ? 8.883 13.078 -1.307 1 97.38 33 ILE B N 1
ATOM 2220 C CA . ILE B 1 33 ? 8.922 11.773 -1.961 1 97.38 33 ILE B CA 1
ATOM 2221 C C . ILE B 1 33 ? 10.328 11.188 -1.864 1 97.38 33 ILE B C 1
ATOM 2223 O O . ILE B 1 33 ? 11.281 11.898 -1.555 1 97.38 33 ILE B O 1
ATOM 2227 N N . GLY B 1 34 ? 10.445 9.867 -2.078 1 94.62 34 GLY B N 1
ATOM 2228 C CA . GLY B 1 34 ? 11.711 9.148 -2.012 1 94.62 34 GLY B CA 1
ATOM 2229 C C . GLY B 1 34 ? 11.531 7.656 -1.779 1 94.62 34 GLY B C 1
ATOM 2230 O O . GLY B 1 34 ? 10.43 7.199 -1.467 1 94.62 34 GLY B O 1
ATOM 2231 N N . PRO B 1 35 ? 12.609 6.957 -1.964 1 92.38 35 PRO B N 1
ATOM 2232 C CA . PRO B 1 35 ? 12.531 5.504 -1.79 1 92.38 35 PRO B CA 1
ATOM 2233 C C . PRO B 1 35 ? 12.203 5.098 -0.355 1 92.38 35 PRO B C 1
ATOM 2235 O O . PRO B 1 35 ? 12.398 5.887 0.573 1 92.38 35 PRO B O 1
ATOM 2238 N N . SER B 1 36 ? 11.695 3.875 -0.259 1 88.75 36 SER B N 1
ATOM 2239 C CA . SER B 1 36 ? 11.414 3.334 1.067 1 88.75 36 SER B CA 1
ATOM 2240 C C . SER B 1 36 ? 12.688 3.244 1.905 1 88.75 36 SER B C 1
ATOM 2242 O O . SER B 1 36 ? 13.75 2.891 1.394 1 88.75 36 SER B O 1
ATOM 2244 N N . GLY B 1 37 ? 12.57 3.588 3.141 1 86.06 37 GLY B N 1
ATOM 2245 C CA . GLY B 1 37 ? 13.688 3.438 4.066 1 86.06 37 GLY B CA 1
ATOM 2246 C C . GLY B 1 37 ? 14.656 4.605 4.027 1 86.06 37 GLY B C 1
ATOM 2247 O O . GLY B 1 37 ? 15.703 4.566 4.672 1 86.06 37 GLY B O 1
ATOM 2248 N N . GLU B 1 38 ? 14.258 5.652 3.359 1 88.94 38 GLU B N 1
ATOM 2249 C CA . GLU B 1 38 ? 15.172 6.777 3.186 1 88.94 38 GLU B CA 1
ATOM 2250 C C . GLU B 1 38 ? 15.008 7.801 4.305 1 88.94 38 GLU B C 1
ATOM 2252 O O . GLU B 1 38 ? 15.672 8.836 4.305 1 88.94 38 GLU B O 1
ATOM 2257 N N . GLY B 1 39 ? 14.039 7.602 5.18 1 92.25 39 GLY B N 1
ATOM 2258 C CA . GLY B 1 39 ? 13.961 8.469 6.344 1 92.25 39 GLY B CA 1
ATOM 2259 C C . GLY B 1 39 ? 12.797 9.438 6.289 1 92.25 39 GLY B C 1
ATOM 2260 O O . GLY B 1 39 ? 12.781 10.438 7.012 1 92.25 39 GLY B O 1
ATOM 2261 N N . LYS B 1 40 ? 11.859 9.203 5.469 1 95 40 LYS B N 1
ATOM 2262 C CA . LYS B 1 40 ? 10.719 10.102 5.34 1 95 40 LYS B CA 1
ATOM 2263 C C . LYS B 1 40 ? 9.961 10.234 6.66 1 95 40 LYS B C 1
ATOM 2265 O O . LYS B 1 40 ? 9.633 11.344 7.09 1 95 40 LYS B O 1
ATOM 2270 N N . SER B 1 41 ? 9.75 9.094 7.328 1 92.94 41 SER B N 1
ATOM 2271 C CA . SER B 1 41 ? 9.062 9.117 8.617 1 92.94 41 SER B CA 1
ATOM 2272 C C . SER B 1 41 ? 9.93 9.758 9.695 1 92.94 41 SER B C 1
ATOM 2274 O O . SER B 1 41 ? 9.422 10.461 10.57 1 92.94 41 SER B O 1
ATOM 2276 N N . VAL B 1 42 ? 11.219 9.531 9.633 1 95.31 42 VAL B N 1
ATOM 2277 C CA . VAL B 1 42 ? 12.172 10.148 10.547 1 95.31 42 VAL B CA 1
ATOM 2278 C C . VAL B 1 42 ? 12.156 11.664 10.375 1 95.31 42 VAL B C 1
ATOM 2280 O O . VAL B 1 42 ? 12.164 12.406 11.359 1 95.31 42 VAL B O 1
ATOM 2283 N N . LEU B 1 43 ? 12.031 12.039 9.117 1 97.38 43 LEU B N 1
ATOM 2284 C CA . LEU B 1 43 ? 11.961 13.461 8.805 1 97.38 43 LEU B CA 1
ATOM 2285 C C . LEU B 1 43 ? 10.703 14.086 9.406 1 97.38 43 LEU B C 1
ATOM 2287 O O . LEU B 1 43 ? 10.766 15.141 10.031 1 97.38 43 LEU B O 1
ATOM 2291 N N . LEU B 1 44 ? 9.539 13.414 9.312 1 96.88 44 LEU B N 1
ATOM 2292 C CA . LEU B 1 44 ? 8.281 13.914 9.867 1 96.88 44 LEU B CA 1
ATOM 2293 C C . LEU B 1 44 ? 8.375 14.055 11.383 1 96.88 44 LEU B C 1
ATOM 2295 O O . LEU B 1 44 ? 7.918 15.047 11.953 1 96.88 44 LEU B O 1
ATOM 2299 N N . LYS B 1 45 ? 9.016 13.133 11.992 1 95.12 45 LYS B N 1
ATOM 2300 C CA . LYS B 1 45 ? 9.148 13.148 13.445 1 95.12 45 LYS B CA 1
ATOM 2301 C C . LYS B 1 45 ? 10 14.32 13.914 1 95.12 45 LYS B C 1
ATOM 2303 O O . LYS B 1 45 ? 9.773 14.883 14.984 1 95.12 45 LYS B O 1
ATOM 2308 N N . HIS B 1 46 ? 10.977 14.688 13.141 1 96.94 46 HIS B N 1
ATOM 2309 C CA . HIS B 1 46 ? 11.789 15.852 13.469 1 96.94 46 HIS B CA 1
ATOM 2310 C C . HIS B 1 46 ? 10.984 17.141 13.32 1 96.94 46 HIS B C 1
ATOM 2312 O O . HIS B 1 46 ? 11.125 18.062 14.133 1 96.94 46 HIS B O 1
ATOM 2318 N N . MET B 1 47 ? 10.117 17.188 12.32 1 97.12 47 MET B N 1
ATOM 2319 C CA . MET B 1 47 ? 9.328 18.391 12.07 1 97.12 47 MET B CA 1
ATOM 2320 C C . MET B 1 47 ? 8.398 18.688 13.242 1 97.12 47 MET B C 1
ATOM 2322 O O . MET B 1 47 ? 8.172 19.859 13.586 1 97.12 47 MET B O 1
ATOM 2326 N N . ILE B 1 48 ? 7.906 17.578 13.859 1 95 48 ILE B N 1
ATOM 2327 C CA . ILE B 1 48 ? 6.934 17.781 14.922 1 95 48 ILE B CA 1
ATOM 2328 C C . ILE B 1 48 ? 7.629 17.672 16.281 1 95 48 ILE B C 1
ATOM 2330 O O . ILE B 1 48 ? 6.988 17.828 17.328 1 95 48 ILE B O 1
ATOM 2334 N N . GLY B 1 49 ? 8.883 17.344 16.328 1 93.75 49 GLY B N 1
ATOM 2335 C CA . GLY B 1 49 ? 9.672 17.344 17.547 1 93.75 49 GLY B CA 1
ATOM 2336 C C . GLY B 1 49 ? 9.547 16.062 18.344 1 93.75 49 GLY B C 1
ATOM 2337 O O . GLY B 1 49 ? 9.852 16.031 19.531 1 93.75 49 GLY B O 1
ATOM 2338 N N . LEU B 1 50 ? 9.039 15.023 17.688 1 92 50 LEU B N 1
ATOM 2339 C CA . LEU B 1 50 ? 8.984 13.719 18.344 1 92 50 LEU B CA 1
ATOM 2340 C C . LEU B 1 50 ? 10.359 13.062 18.375 1 92 50 LEU B C 1
ATOM 2342 O O . LEU B 1 50 ? 10.578 12.094 19.109 1 92 50 LEU B O 1
ATOM 2346 N N . MET B 1 51 ? 11.273 13.562 17.562 1 93.31 51 MET B N 1
ATOM 2347 C CA . MET B 1 51 ? 12.656 13.109 17.516 1 93.31 51 MET B CA 1
ATOM 2348 C C . MET B 1 51 ? 13.609 14.305 17.438 1 93.31 51 MET B C 1
ATOM 2350 O O . MET B 1 51 ? 13.352 15.273 16.734 1 93.31 51 MET B O 1
ATOM 2354 N N . LYS B 1 52 ? 14.656 14.227 18.203 1 94.88 52 LYS B N 1
ATOM 2355 C CA . LYS B 1 52 ? 15.672 15.273 18.172 1 94.88 52 LYS B CA 1
ATOM 2356 C C . LYS B 1 52 ? 16.812 14.914 17.219 1 94.88 52 LYS B C 1
ATOM 2358 O O . LYS B 1 52 ? 17.234 13.766 17.172 1 94.88 52 LYS B O 1
ATOM 2363 N N . PRO B 1 53 ? 17.234 15.883 16.438 1 97.12 53 PRO B N 1
ATOM 2364 C CA . PRO B 1 53 ? 18.391 15.617 15.586 1 97.12 53 PRO B CA 1
ATOM 2365 C C . PRO B 1 53 ? 19.688 15.5 16.375 1 97.12 53 PRO B C 1
ATOM 2367 O O . PRO B 1 53 ? 19.781 15.984 17.5 1 97.12 53 PRO B O 1
ATOM 2370 N N . ASP B 1 54 ? 20.641 14.797 15.789 1 97.12 54 ASP B N 1
ATOM 2371 C CA . ASP B 1 54 ? 21.984 14.758 16.359 1 97.12 54 ASP B CA 1
ATOM 2372 C C . ASP B 1 54 ? 22.703 16.094 16.172 1 97.12 54 ASP B C 1
ATOM 2374 O O . ASP B 1 54 ? 23.469 16.516 17.031 1 97.12 54 ASP B O 1
ATOM 2378 N N . ARG B 1 55 ? 22.469 16.672 15.047 1 97.31 55 ARG B N 1
ATOM 2379 C CA . ARG B 1 55 ? 22.969 17.984 14.672 1 97.31 55 ARG B CA 1
ATOM 2380 C C . ARG B 1 55 ? 21.969 18.734 13.805 1 97.31 55 ARG B C 1
ATOM 2382 O O . ARG B 1 55 ? 21.219 18.109 13.047 1 97.31 55 ARG B O 1
ATOM 2389 N N . GLY B 1 56 ? 21.953 20.047 13.969 1 97.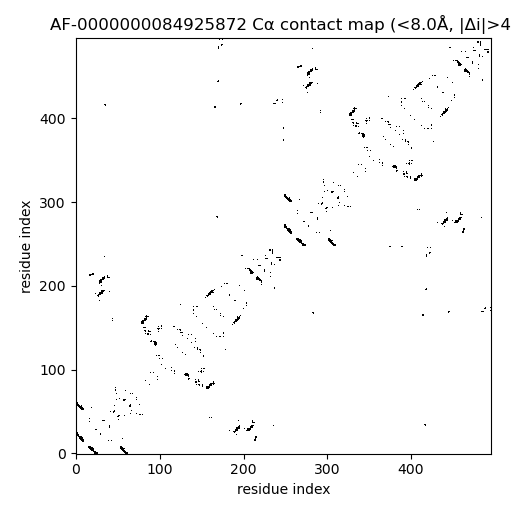88 56 GLY B N 1
ATOM 2390 C CA . GLY B 1 56 ? 21.062 20.875 13.172 1 97.88 56 GLY B CA 1
ATOM 2391 C C . GLY B 1 56 ? 19.953 21.516 13.984 1 97.88 56 GLY B C 1
ATOM 2392 O O . GLY B 1 56 ? 19.969 21.453 15.219 1 97.88 56 GLY B O 1
ATOM 2393 N N . GLN B 1 57 ? 19.078 22.188 13.281 1 98.06 57 GLN B N 1
ATOM 2394 C CA . GLN B 1 57 ? 18 22.906 13.961 1 98.06 57 GLN B CA 1
ATOM 2395 C C . GLN B 1 57 ? 16.672 22.719 13.25 1 98.06 57 GLN B C 1
ATOM 2397 O O . GLN B 1 57 ? 16.625 22.594 12.023 1 98.06 57 GLN B O 1
ATOM 2402 N N . VAL B 1 58 ? 15.695 22.703 14.047 1 98 58 VAL B N 1
ATOM 2403 C CA . VAL B 1 58 ? 14.328 22.672 13.539 1 98 58 VAL B CA 1
ATOM 2404 C C . VAL B 1 58 ? 13.555 23.891 14.031 1 98 58 VAL B C 1
ATOM 2406 O O . VAL B 1 58 ? 13.562 24.188 15.227 1 98 58 VAL B O 1
ATOM 2409 N N . HIS B 1 59 ? 13.008 24.578 13.125 1 97.75 59 HIS B N 1
ATOM 2410 C CA . HIS B 1 59 ? 12.188 25.75 13.453 1 97.75 59 HIS B CA 1
ATOM 2411 C C . HIS B 1 59 ? 10.742 25.547 13 1 97.75 59 HIS B C 1
ATOM 2413 O O . HIS B 1 59 ? 10.492 25.062 11.891 1 97.75 59 HIS B O 1
ATOM 2419 N N . VAL B 1 60 ? 9.812 25.875 13.836 1 97.06 60 VAL B N 1
ATOM 2420 C CA . VAL B 1 60 ? 8.383 25.844 13.523 1 97.06 60 VAL B CA 1
ATOM 2421 C C . VAL B 1 60 ? 7.746 27.188 13.867 1 97.06 60 VAL B C 1
ATOM 2423 O O . VAL B 1 60 ? 7.828 27.656 15.008 1 97.06 60 VAL B O 1
ATOM 2426 N N . ASP B 1 61 ? 7.18 27.766 12.852 1 93.62 61 ASP B N 1
ATOM 2427 C CA . ASP B 1 61 ? 6.547 29.062 13.039 1 93.62 61 ASP B CA 1
ATOM 2428 C C . ASP B 1 61 ? 7.512 30.062 13.695 1 93.62 61 ASP B C 1
ATOM 2430 O O . ASP B 1 61 ? 7.164 30.719 14.672 1 93.62 61 ASP B O 1
ATOM 2434 N N . GLY B 1 62 ? 8.734 30 13.281 1 91.31 62 GLY B N 1
ATOM 2435 C CA . GLY B 1 62 ? 9.734 30.969 13.703 1 91.31 62 GLY B CA 1
ATOM 2436 C C . GLY B 1 62 ? 10.398 30.594 15.023 1 91.31 62 GLY B C 1
ATOM 2437 O O . GLY B 1 62 ? 11.336 31.266 15.461 1 91.31 62 GLY B O 1
ATOM 2438 N N . GLU B 1 63 ? 9.945 29.562 15.625 1 94.12 63 GLU B N 1
ATOM 2439 C CA . GLU B 1 63 ? 10.484 29.141 16.906 1 94.12 63 GLU B CA 1
ATOM 2440 C C . GLU B 1 63 ? 11.414 27.953 16.766 1 94.12 63 GLU B C 1
ATOM 2442 O O . GLU B 1 63 ? 11.07 26.953 16.109 1 94.12 63 GLU B O 1
ATOM 2447 N N . ASN B 1 64 ? 12.555 28.109 17.344 1 96.31 64 ASN B N 1
ATOM 2448 C CA . ASN B 1 64 ? 13.477 26.969 17.375 1 96.31 64 ASN B CA 1
ATOM 2449 C C . ASN B 1 64 ? 13.023 25.906 18.375 1 96.31 64 ASN B C 1
ATOM 2451 O O . ASN B 1 64 ? 13.039 26.125 19.578 1 96.31 64 ASN B O 1
ATOM 2455 N N . ILE B 1 65 ? 12.648 24.734 17.844 1 95.88 65 ILE B N 1
ATOM 2456 C CA . ILE B 1 65 ? 12.055 23.734 18.719 1 95.88 65 ILE B CA 1
ATOM 2457 C C . ILE B 1 65 ? 13.07 22.625 19.016 1 95.88 65 ILE B C 1
ATOM 2459 O O . ILE B 1 65 ? 12.758 21.656 19.703 1 95.88 65 ILE B O 1
ATOM 2463 N N . THR B 1 66 ? 14.273 22.766 18.625 1 93.81 66 THR B N 1
ATOM 2464 C CA . THR B 1 66 ? 15.281 21.703 18.656 1 93.81 66 THR B CA 1
ATOM 2465 C C . THR B 1 66 ? 15.516 21.234 20.078 1 93.81 66 THR B C 1
ATOM 2467 O O . THR B 1 66 ? 15.578 20.016 20.328 1 93.81 66 THR B O 1
ATOM 2470 N N . ALA B 1 67 ? 15.633 22.172 20.953 1 88.31 67 ALA B N 1
ATOM 2471 C CA . ALA B 1 67 ? 16.031 21.828 22.328 1 88.31 67 ALA B CA 1
ATOM 2472 C C . ALA B 1 67 ? 14.898 22.125 23.312 1 88.31 67 ALA B C 1
ATOM 2474 O O . ALA B 1 67 ? 15.125 22.188 24.516 1 88.31 67 ALA B O 1
ATOM 2475 N N . MET B 1 68 ? 13.742 22.172 22.719 1 89.69 68 MET B N 1
ATOM 2476 C CA . MET B 1 68 ? 12.625 22.484 23.625 1 89.69 68 MET B CA 1
ATOM 2477 C C . MET B 1 68 ? 12.328 21.297 24.547 1 89.69 68 MET B C 1
ATOM 2479 O O . MET B 1 68 ? 12.508 20.141 24.156 1 89.69 68 MET B O 1
ATOM 2483 N N . ARG B 1 69 ? 12.031 21.75 25.844 1 86.88 69 ARG B N 1
ATOM 2484 C CA . ARG B 1 69 ? 11.617 20.734 26.812 1 86.88 69 ARG B CA 1
ATOM 2485 C C . ARG B 1 69 ? 10.18 20.297 26.547 1 86.88 69 ARG B C 1
ATOM 2487 O O . ARG B 1 69 ? 9.438 20.969 25.828 1 86.88 69 ARG B O 1
ATOM 2494 N N . ARG B 1 70 ? 9.773 19.234 26.938 1 83.81 70 ARG B N 1
ATOM 2495 C CA . ARG B 1 70 ? 8.477 18.609 26.703 1 83.81 70 ARG B CA 1
ATOM 2496 C C . ARG B 1 70 ? 7.34 19.578 26.969 1 83.81 70 ARG B C 1
ATOM 2498 O O . ARG B 1 70 ? 6.418 19.703 26.156 1 83.81 70 ARG B O 1
ATOM 2505 N N . PHE B 1 71 ? 7.398 20.266 28.141 1 86.06 71 PHE B N 1
ATOM 2506 C CA . PHE B 1 71 ? 6.309 21.156 28.516 1 86.06 71 PHE B CA 1
ATOM 2507 C C . PHE B 1 71 ? 6.188 22.312 27.531 1 86.06 71 PHE B C 1
ATOM 2509 O O . PHE B 1 71 ? 5.082 22.781 27.25 1 86.06 71 PHE B O 1
ATOM 2516 N N . GLU B 1 72 ? 7.293 22.75 26.922 1 89.75 72 GLU B N 1
ATOM 2517 C CA . GLU B 1 72 ? 7.285 23.781 25.906 1 89.75 72 GLU B CA 1
ATOM 2518 C C . GLU B 1 72 ? 6.746 23.25 24.578 1 89.75 72 GLU B C 1
ATOM 2520 O O . GLU B 1 72 ? 6.109 23.984 23.812 1 89.75 72 GLU B O 1
ATOM 2525 N N . MET B 1 73 ? 6.977 21.969 24.453 1 92.12 73 MET B N 1
ATOM 2526 C CA . MET B 1 73 ? 6.594 21.344 23.188 1 92.12 73 MET B CA 1
ATOM 2527 C C . MET B 1 73 ? 5.078 21.219 23.078 1 92.12 73 MET B C 1
ATOM 2529 O O . MET B 1 73 ? 4.539 21.172 21.969 1 92.12 73 MET B O 1
ATOM 2533 N N . ASN B 1 74 ? 4.371 21.281 24.156 1 88.38 74 ASN B N 1
ATOM 2534 C CA . ASN B 1 74 ? 2.916 21.156 24.125 1 88.38 74 ASN B CA 1
ATOM 2535 C C . ASN B 1 74 ? 2.281 22.219 23.234 1 88.38 74 ASN B C 1
ATOM 2537 O O . ASN B 1 74 ? 1.397 21.922 22.438 1 88.38 74 ASN B O 1
ATOM 2541 N N . ARG B 1 75 ? 2.762 23.422 23.391 1 89.44 75 ARG B N 1
ATOM 2542 C CA . ARG B 1 75 ? 2.211 24.516 22.594 1 89.44 75 ARG B CA 1
ATOM 2543 C C . ARG B 1 75 ? 2.521 24.328 21.125 1 89.44 75 ARG B C 1
ATOM 2545 O O . ARG B 1 75 ? 1.736 24.719 20.266 1 89.44 75 ARG B O 1
ATOM 2552 N N . VAL B 1 76 ? 3.688 23.719 20.891 1 92.56 76 VAL B N 1
ATOM 2553 C CA . VAL B 1 76 ? 4.074 23.438 19.5 1 92.56 76 VAL B CA 1
ATOM 2554 C C . VAL B 1 76 ? 3.174 22.344 18.922 1 92.56 76 VAL B C 1
ATOM 2556 O O . VAL B 1 76 ? 2.645 22.5 17.828 1 92.56 76 VAL B O 1
ATOM 2559 N N . TRP B 1 77 ? 2.963 21.344 19.703 1 92.12 77 TRP B N 1
ATOM 2560 C CA . TRP B 1 77 ? 2.172 20.188 19.266 1 92.12 77 TRP B CA 1
ATOM 2561 C C . TRP B 1 77 ? 0.725 20.594 19.016 1 92.12 77 TRP B C 1
ATOM 2563 O O . TRP B 1 77 ? 0.043 19.984 18.188 1 92.12 77 TRP B O 1
ATOM 2573 N N . GLU B 1 78 ? 0.259 21.625 19.578 1 91.31 78 GLU B N 1
ATOM 2574 C CA . GLU B 1 78 ? -1.099 22.125 19.375 1 91.31 78 GLU B CA 1
ATOM 2575 C C . GLU B 1 78 ? -1.276 22.688 17.953 1 91.31 78 GLU B C 1
ATOM 2577 O O . GLU B 1 78 ? -2.4 22.781 17.469 1 91.31 78 GLU B O 1
ATOM 2582 N N . LYS B 1 79 ? -0.185 23.031 17.391 1 94.56 79 LYS B N 1
ATOM 2583 C CA . LYS B 1 79 ? -0.232 23.594 16.047 1 94.56 79 LYS B CA 1
ATOM 2584 C C . LYS B 1 79 ? -0.351 22.5 14.992 1 94.56 79 LYS B C 1
ATOM 2586 O O . LYS B 1 79 ? -0.637 22.781 13.828 1 94.56 79 LYS B O 1
ATOM 2591 N N . PHE B 1 80 ? -0.13 21.25 15.492 1 96.25 80 PHE B N 1
ATOM 2592 C CA . PHE B 1 80 ? 0.001 20.172 14.52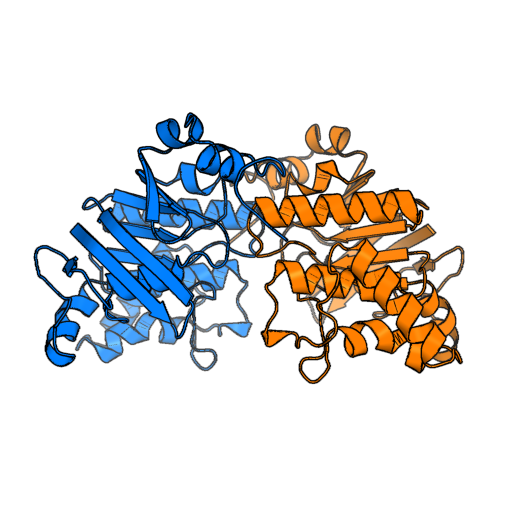3 1 96.25 80 PHE B CA 1
ATOM 2593 C C . PHE B 1 80 ? -1.219 19.25 14.57 1 96.25 80 PHE B C 1
ATOM 2595 O O . PHE B 1 80 ? -1.797 19.031 15.633 1 96.25 80 PHE B O 1
ATOM 2602 N N . GLY B 1 81 ? -1.644 18.812 13.367 1 95.44 81 GLY B N 1
ATOM 2603 C CA . GLY B 1 81 ? -2.385 17.578 13.164 1 95.44 81 GLY B CA 1
ATOM 2604 C C . GLY B 1 81 ? -1.6 16.531 12.398 1 95.44 81 GLY B C 1
ATOM 2605 O O . GLY B 1 81 ? -0.646 16.859 11.688 1 95.44 81 GLY B O 1
ATOM 2606 N N . MET B 1 82 ? -2.041 15.258 12.641 1 95.06 82 MET B N 1
ATOM 2607 C CA . MET B 1 82 ? -1.316 14.195 11.945 1 95.06 82 MET B CA 1
ATOM 2608 C C . MET B 1 82 ? -2.273 13.109 11.461 1 95.06 82 MET B C 1
ATOM 2610 O O . MET B 1 82 ? -3.211 12.742 12.172 1 95.06 82 MET B O 1
ATOM 2614 N N . LEU B 1 83 ? -2.08 12.758 10.227 1 95.75 83 LEU B N 1
ATOM 2615 C CA . LEU B 1 83 ? -2.695 11.539 9.703 1 95.75 83 LEU B CA 1
ATOM 2616 C C . LEU B 1 83 ? -1.646 10.461 9.461 1 95.75 83 LEU B C 1
ATOM 2618 O O . LEU B 1 83 ? -0.806 10.594 8.57 1 95.75 83 LEU B O 1
ATOM 2622 N N . PHE B 1 84 ? -1.777 9.375 10.219 1 92.69 84 PHE B N 1
ATOM 2623 C CA . PHE B 1 84 ? -0.829 8.273 10.141 1 92.69 84 PHE B CA 1
ATOM 2624 C C . PHE B 1 84 ? -1.181 7.336 8.984 1 92.69 84 PHE B C 1
ATOM 2626 O O . PHE B 1 84 ? -2.305 7.363 8.484 1 92.69 84 PHE B O 1
ATOM 2633 N N . GLN B 1 85 ? -0.203 6.559 8.648 1 88.75 85 GLN B N 1
ATOM 2634 C CA . GLN B 1 85 ? -0.364 5.613 7.551 1 88.75 85 GLN B CA 1
ATOM 2635 C C . GLN B 1 85 ? -1.548 4.684 7.797 1 88.75 85 GLN B C 1
ATOM 2637 O O . GLN B 1 85 ? -2.328 4.41 6.883 1 88.75 85 GLN B O 1
ATOM 2642 N N . ASN B 1 86 ? -1.746 4.199 8.992 1 89.62 86 ASN B N 1
ATOM 2643 C CA . ASN B 1 86 ? -2.844 3.289 9.297 1 89.62 86 ASN B CA 1
ATOM 2644 C C . ASN B 1 86 ? -4 4.016 9.984 1 89.62 86 ASN B C 1
ATOM 2646 O O . ASN B 1 86 ? -4.871 3.377 10.578 1 89.62 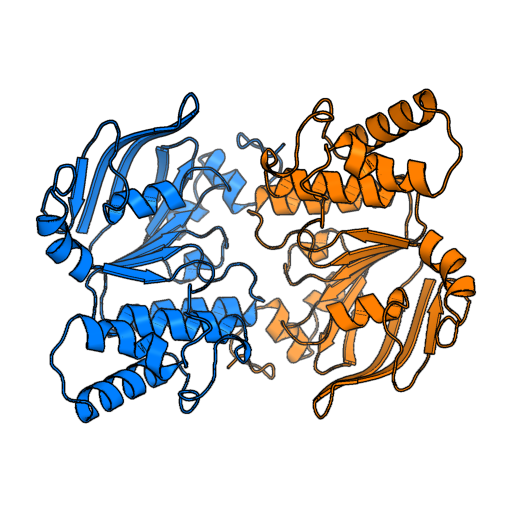86 ASN B O 1
ATOM 2650 N N . ALA B 1 87 ? -3.994 5.297 9.961 1 92.5 87 ALA B N 1
ATOM 2651 C CA . ALA B 1 87 ? -4.984 6.184 10.562 1 92.5 87 ALA B CA 1
ATOM 2652 C C . ALA B 1 87 ? -4.871 6.176 12.086 1 92.5 87 ALA B C 1
ATOM 2654 O O . ALA B 1 87 ? -5.336 7.105 12.758 1 92.5 87 ALA B O 1
ATOM 2655 N N . ALA B 1 88 ? -4.32 5.098 12.617 1 91.88 88 ALA B N 1
ATOM 2656 C CA . ALA B 1 88 ? -4.047 4.996 14.047 1 91.88 88 ALA B CA 1
ATOM 2657 C C . ALA B 1 88 ? -5.305 5.277 14.867 1 91.88 88 ALA B C 1
ATOM 2659 O O . ALA B 1 88 ? -5.273 6.07 15.812 1 91.88 88 ALA B O 1
ATOM 2660 N N . LEU B 1 89 ? -6.402 4.703 14.484 1 95.38 89 LEU B N 1
ATOM 2661 C CA . LEU B 1 89 ? -7.637 4.84 15.242 1 95.38 89 LEU B CA 1
ATOM 2662 C C . LEU B 1 89 ? -7.633 3.918 16.469 1 95.38 89 LEU B C 1
ATOM 2664 O O . LEU B 1 89 ? -7.074 2.818 16.406 1 95.38 89 LEU B O 1
ATOM 2668 N N . PHE B 1 90 ? -8.273 4.395 17.5 1 93.44 90 PHE B N 1
ATOM 2669 C CA . PHE B 1 90 ? -8.484 3.533 18.656 1 93.44 90 PHE B CA 1
ATOM 2670 C C . PHE B 1 90 ? -9.555 2.492 18.359 1 93.44 90 PHE B C 1
ATOM 2672 O O . PHE B 1 90 ? -10.734 2.83 18.219 1 93.44 90 PHE B O 1
ATOM 2679 N N . ASP B 1 91 ? -9.219 1.239 18.438 1 92.31 91 ASP B N 1
ATOM 2680 C CA . ASP B 1 91 ? -10.109 0.162 18.016 1 92.31 91 ASP B CA 1
ATOM 2681 C C . ASP B 1 91 ? -11.258 -0.016 19 1 92.31 91 ASP B C 1
ATOM 2683 O O . ASP B 1 91 ? -12.328 -0.503 18.625 1 92.31 91 ASP B O 1
ATOM 2687 N N . SER B 1 92 ? -11.062 0.356 20.203 1 94.25 92 SER B N 1
ATOM 2688 C CA . SER B 1 92 ? -12.055 0.143 21.25 1 94.25 92 SER B CA 1
ATOM 2689 C C . SER B 1 92 ? -13.008 1.33 21.359 1 94.25 92 SER B C 1
ATOM 2691 O O . SER B 1 92 ? -13.883 1.354 22.234 1 94.25 92 SER B O 1
ATOM 2693 N N . MET B 1 93 ? -12.812 2.32 20.516 1 95.5 93 MET B N 1
ATOM 2694 C CA . MET B 1 93 ? -13.656 3.512 20.516 1 95.5 93 MET B CA 1
ATOM 2695 C C . MET B 1 93 ? -14.469 3.615 19.234 1 95.5 93 MET B C 1
ATOM 2697 O O . MET B 1 93 ? -14.039 3.135 18.188 1 95.5 93 MET B O 1
ATOM 2701 N N . THR B 1 94 ? -15.562 4.219 19.391 1 97.12 94 THR B N 1
ATOM 2702 C CA . THR B 1 94 ? -16.359 4.496 18.203 1 97.12 94 THR B CA 1
ATOM 2703 C C . THR B 1 94 ? -15.719 5.586 17.359 1 97.12 94 THR B C 1
ATOM 2705 O O . THR B 1 94 ? -14.766 6.234 17.797 1 97.12 94 THR B O 1
ATOM 2708 N N . VAL B 1 95 ? -16.234 5.719 16.156 1 97.88 95 VAL B N 1
ATOM 2709 C CA . VAL B 1 95 ? -15.805 6.797 15.281 1 97.88 95 VAL B CA 1
ATOM 2710 C C . VAL B 1 95 ? -15.977 8.141 15.984 1 97.88 95 VAL B C 1
ATOM 2712 O O . VAL B 1 95 ? -15.062 8.977 15.977 1 97.88 95 VAL B O 1
ATOM 2715 N N . PHE B 1 96 ? -17.141 8.281 16.641 1 97.69 96 PHE B N 1
ATOM 2716 C CA . PHE B 1 96 ? -17.391 9.523 17.375 1 97.69 96 PHE B CA 1
ATOM 2717 C C . PHE B 1 96 ? -16.328 9.758 18.438 1 97.69 96 PHE B C 1
ATOM 2719 O O . PHE B 1 96 ? -15.727 10.836 18.5 1 97.69 96 PHE B O 1
ATOM 2726 N N . GLU B 1 97 ? -16.047 8.797 19.188 1 96.5 97 GLU B N 1
ATOM 2727 C CA . GLU B 1 97 ? -15.102 8.922 20.297 1 96.5 97 GLU B CA 1
ATOM 2728 C C . GLU B 1 97 ? -13.688 9.188 19.781 1 96.5 97 GLU B C 1
ATOM 2730 O O . GLU B 1 97 ? -12.945 9.961 20.375 1 96.5 97 GLU B O 1
ATOM 2735 N N . ASN B 1 98 ? -13.336 8.492 18.703 1 97.5 98 ASN B N 1
ATOM 2736 C CA . ASN B 1 98 ? -12.031 8.719 18.094 1 97.5 98 ASN B CA 1
ATOM 2737 C C . ASN B 1 98 ? -11.844 10.18 17.703 1 97.5 98 ASN B C 1
ATOM 2739 O O . ASN B 1 98 ? -10.812 10.781 18 1 97.5 98 ASN B O 1
ATOM 2743 N N . VAL B 1 99 ? -12.875 10.719 17.062 1 97.31 99 VAL B N 1
ATOM 2744 C CA . VAL B 1 99 ? -12.773 12.07 16.531 1 97.31 99 VAL B CA 1
ATOM 2745 C C . VAL B 1 99 ? -12.906 13.086 17.672 1 97.31 99 VAL B C 1
ATOM 2747 O O . VAL B 1 99 ? -12.258 14.133 17.656 1 97.31 99 VAL B O 1
ATOM 2750 N N . ALA B 1 100 ? -13.68 12.742 18.703 1 96.56 100 ALA B N 1
ATOM 2751 C CA . ALA B 1 100 ? -13.938 13.656 19.812 1 96.56 100 ALA B CA 1
ATOM 2752 C C . ALA B 1 100 ? -12.758 13.703 20.781 1 96.56 100 ALA B C 1
ATOM 2754 O O . ALA B 1 100 ? -12.641 14.633 21.578 1 96.56 100 ALA B O 1
ATOM 2755 N N . PHE B 1 101 ? -11.93 12.805 20.672 1 92.62 101 PHE B N 1
ATOM 2756 C CA . PHE B 1 101 ? -10.906 12.555 21.672 1 92.62 101 PHE B CA 1
ATOM 2757 C C . PHE B 1 101 ? -10.07 13.805 21.922 1 92.62 101 PHE B C 1
ATOM 2759 O O . PHE B 1 101 ? -9.891 14.219 23.062 1 92.62 101 PHE B O 1
ATOM 2766 N N . PRO B 1 102 ? -9.586 14.453 20.859 1 92 102 PRO B N 1
ATOM 2767 C CA . PRO B 1 102 ? -8.766 15.648 21.078 1 92 102 PRO B CA 1
ATOM 2768 C C . PRO B 1 102 ? -9.523 16.766 21.781 1 92 102 PRO B C 1
ATOM 2770 O O . PRO B 1 102 ? -8.945 17.5 22.594 1 92 102 PRO B O 1
ATOM 2773 N N . LEU B 1 103 ? -10.789 16.906 21.484 1 92.44 103 LEU B N 1
ATOM 2774 C CA . LEU B 1 103 ? -11.594 17.938 22.125 1 92.44 103 LEU B CA 1
ATOM 2775 C C . LEU B 1 103 ? -11.781 17.641 23.609 1 92.44 103 LEU B C 1
ATOM 2777 O O . LEU B 1 103 ? -11.664 18.547 24.453 1 92.44 103 LEU B O 1
ATOM 2781 N N . GLU B 1 104 ? -12.031 16.391 23.859 1 91.19 104 GLU B N 1
ATOM 2782 C CA . GLU B 1 104 ? -12.266 15.984 25.25 1 91.19 104 GLU B CA 1
ATOM 2783 C C . GLU B 1 104 ? -11.008 16.172 26.094 1 91.19 104 GLU B C 1
ATOM 2785 O O . GLU B 1 104 ? -11.086 16.5 27.281 1 91.19 104 GLU B O 1
ATOM 2790 N N . GLU B 1 105 ? -9.898 16.078 25.453 1 85.56 105 GLU B N 1
ATOM 2791 C CA . GLU B 1 105 ? -8.625 16.125 26.172 1 85.56 105 GLU B CA 1
ATOM 2792 C C . GLU B 1 105 ? -8.125 17.562 26.297 1 85.56 105 GLU B C 1
ATOM 2794 O O . GLU B 1 105 ? -7.504 17.922 27.297 1 85.56 105 GLU B O 1
ATOM 2799 N N . LYS B 1 106 ? -8.469 18.391 25.344 1 87.62 106 LYS B N 1
ATOM 2800 C CA . LYS B 1 106 ? -7.738 19.656 25.25 1 87.62 106 LYS B CA 1
ATOM 2801 C C . LYS B 1 106 ? -8.672 20.844 25.484 1 87.62 106 LYS B C 1
ATOM 2803 O O . LYS B 1 106 ? -8.211 21.984 25.594 1 87.62 106 LYS B O 1
ATOM 2808 N N . THR B 1 107 ? -9.969 20.547 25.484 1 90.38 107 THR B N 1
ATOM 2809 C CA . THR B 1 107 ? -10.898 21.672 25.625 1 90.38 107 THR B CA 1
ATOM 2810 C C . THR B 1 107 ? -11.891 21.406 26.75 1 90.38 107 THR B C 1
ATOM 2812 O O . THR B 1 107 ? -11.883 20.328 27.359 1 90.38 107 THR B O 1
ATOM 2815 N N . ARG B 1 108 ? -12.711 22.469 27.031 1 91.88 108 ARG B N 1
ATOM 2816 C CA . ARG B 1 108 ? -13.758 22.375 28.047 1 91.88 108 ARG B CA 1
ATOM 2817 C C . ARG B 1 108 ? -15.141 22.562 27.438 1 91.88 108 ARG B C 1
ATOM 2819 O O . ARG B 1 108 ? -16.031 23.125 28.062 1 91.88 108 ARG B O 1
ATOM 2826 N N . PHE B 1 109 ? -15.219 22.156 26.281 1 92.38 109 PHE B N 1
ATOM 2827 C CA . PHE B 1 109 ? -16.5 22.281 25.578 1 92.38 109 PHE B CA 1
ATOM 2828 C C . PHE B 1 109 ? -17.547 21.375 26.219 1 92.38 109 PHE B C 1
ATOM 2830 O O . PHE B 1 109 ? -17.203 20.328 26.766 1 92.38 109 PHE B O 1
ATOM 2837 N N . SER B 1 110 ? -18.75 21.797 26.109 1 94.62 110 SER B N 1
ATOM 2838 C CA . SER B 1 110 ? -19.859 20.953 26.562 1 94.62 110 SER B CA 1
ATOM 2839 C C . SER B 1 110 ? -20.031 19.75 25.656 1 94.62 110 SER B C 1
ATOM 2841 O O . SER B 1 110 ? -19.531 19.734 24.531 1 94.62 110 SER B O 1
ATOM 2843 N N . ARG B 1 111 ? -20.734 18.781 26.156 1 93.25 111 ARG B N 1
ATOM 2844 C CA . ARG B 1 111 ? -21.016 17.594 25.359 1 93.25 111 ARG B CA 1
ATOM 2845 C C . ARG B 1 111 ? -21.75 17.953 24.078 1 93.25 111 ARG B C 1
ATOM 2847 O O . ARG B 1 111 ? -21.516 17.344 23.016 1 93.25 111 ARG B O 1
ATOM 2854 N N . ALA B 1 112 ? -22.609 18.859 24.203 1 95.38 112 ALA B N 1
ATOM 2855 C CA . ALA B 1 112 ? -23.375 19.297 23.047 1 95.38 112 ALA B CA 1
ATOM 2856 C C . ALA B 1 112 ? -22.469 19.953 22 1 95.38 112 ALA B C 1
ATOM 2858 O O . ALA B 1 112 ? -22.594 19.703 20.797 1 95.38 112 ALA B O 1
ATOM 2859 N N . GLU B 1 113 ? -21.594 20.75 22.438 1 95.06 113 GLU B N 1
ATOM 2860 C CA . GLU B 1 113 ? -20.641 21.406 21.547 1 95.06 113 GLU B CA 1
ATOM 2861 C C . GLU B 1 113 ? -19.719 20.406 20.859 1 95.06 113 GLU B C 1
ATOM 2863 O O . GLU B 1 113 ? -19.453 20.516 19.656 1 95.06 113 GLU B O 1
ATOM 2868 N N . ILE B 1 114 ? -19.266 19.5 21.641 1 96 114 ILE B N 1
ATOM 2869 C CA . ILE B 1 114 ? -18.391 18.469 21.109 1 96 114 ILE B CA 1
ATOM 2870 C C . ILE B 1 114 ? -19.125 17.672 20.031 1 96 114 ILE B C 1
ATOM 2872 O O . ILE B 1 114 ? -18.562 17.406 18.953 1 96 114 ILE B O 1
ATOM 2876 N N . ARG B 1 115 ? -20.312 17.328 20.312 1 96 115 ARG B N 1
ATOM 2877 C CA . ARG B 1 115 ? -21.109 16.562 19.375 1 96 115 ARG B CA 1
ATOM 2878 C C . ARG B 1 115 ? -21.25 17.312 18.047 1 96 115 ARG B C 1
ATOM 2880 O O . ARG B 1 115 ? -21.062 16.734 16.984 1 96 115 ARG B O 1
ATOM 2887 N N . ASP B 1 116 ? -21.516 18.531 18.125 1 96.06 116 ASP B N 1
ATOM 2888 C CA . ASP B 1 116 ? -21.688 19.344 16.922 1 96.06 116 ASP B CA 1
ATOM 2889 C C . ASP B 1 116 ? -20.391 19.422 16.125 1 96.06 116 ASP B C 1
ATOM 2891 O O . ASP B 1 116 ? -20.406 19.281 14.898 1 96.06 116 ASP B O 1
ATOM 2895 N N . ARG B 1 117 ? -19.344 19.625 16.781 1 95.31 117 ARG B N 1
ATOM 2896 C CA . ARG B 1 117 ? -18.047 19.766 16.125 1 95.31 117 ARG B CA 1
ATOM 2897 C C . ARG B 1 117 ? -17.625 18.453 15.469 1 95.31 117 ARG B C 1
ATOM 2899 O O . ARG B 1 117 ? -17.094 18.453 14.359 1 95.31 117 ARG B O 1
ATOM 2906 N N . VAL B 1 118 ? -17.875 17.406 16.172 1 96.56 118 VAL B N 1
ATOM 2907 C CA . VAL B 1 118 ? -17.531 16.094 15.648 1 96.56 118 VAL B CA 1
ATOM 2908 C C . VAL B 1 118 ? -18.375 15.789 14.414 1 96.56 118 VAL B C 1
ATOM 2910 O O . VAL B 1 118 ? -17.859 15.328 13.398 1 96.56 118 VAL B O 1
ATOM 2913 N N . HIS B 1 119 ? -19.641 16.094 14.523 1 96.12 119 HIS B N 1
ATOM 2914 C CA . HIS B 1 119 ? -20.531 15.852 13.398 1 96.12 119 HIS B CA 1
ATOM 2915 C C . HIS B 1 119 ? -20.125 16.688 12.188 1 96.12 119 HIS B C 1
ATOM 2917 O O . HIS B 1 119 ? -20.109 16.172 11.062 1 96.12 119 HIS B O 1
ATOM 2923 N N . ASN B 1 120 ? -19.766 17.875 12.43 1 95.06 120 ASN B N 1
ATOM 2924 C CA . ASN B 1 120 ? -19.312 18.734 11.352 1 95.06 120 ASN B CA 1
ATOM 2925 C C . ASN B 1 120 ? -18.016 18.219 10.727 1 95.06 120 ASN B C 1
ATOM 2927 O O . ASN B 1 120 ? -17.859 18.219 9.508 1 95.06 120 ASN B O 1
ATOM 2931 N N . ALA B 1 121 ? -17.125 17.812 11.539 1 95.19 121 ALA B N 1
ATOM 2932 C CA . ALA B 1 121 ? -15.852 17.297 11.062 1 95.19 121 ALA B CA 1
ATOM 2933 C C . ALA B 1 121 ? -16.062 16.062 10.195 1 95.19 121 ALA B C 1
ATOM 2935 O O . ALA B 1 121 ? -15.445 15.922 9.141 1 95.19 121 ALA B O 1
ATOM 2936 N N . LEU B 1 122 ? -16.938 15.195 10.641 1 96.12 122 LEU B N 1
ATOM 2937 C CA . LEU B 1 122 ? -17.219 13.977 9.891 1 96.12 122 LEU B CA 1
ATOM 2938 C C . LEU B 1 122 ? -17.922 14.297 8.578 1 96.12 122 LEU B C 1
ATOM 2940 O O . LEU B 1 122 ? -17.625 13.688 7.547 1 96.12 122 LEU B O 1
ATOM 2944 N N . GLU B 1 123 ? -18.781 15.219 8.648 1 94.44 123 GLU B N 1
ATOM 2945 C CA . GLU B 1 123 ? -19.469 15.641 7.438 1 94.44 123 GLU B CA 1
ATOM 2946 C C . GLU B 1 123 ? -18.484 16.219 6.418 1 94.44 123 GLU B C 1
ATOM 2948 O O . GLU B 1 123 ? -18.625 15.977 5.219 1 94.44 123 GLU B O 1
ATOM 2953 N N . ASN B 1 124 ? -17.516 16.938 6.871 1 92.75 124 ASN B N 1
ATOM 2954 C CA . ASN B 1 124 ? -16.531 17.594 6.016 1 92.75 124 ASN B CA 1
ATOM 2955 C C . ASN B 1 124 ? -15.664 16.562 5.277 1 92.75 124 ASN B C 1
ATOM 2957 O O . ASN B 1 124 ? -15.062 16.891 4.25 1 92.75 124 ASN B O 1
ATOM 2961 N N . VAL B 1 125 ? -15.578 15.383 5.848 1 94.06 125 VAL B N 1
ATOM 2962 C CA . VAL B 1 125 ? -14.781 14.367 5.172 1 94.06 125 VAL B CA 1
ATOM 2963 C C . VAL B 1 125 ? -15.703 13.352 4.492 1 94.06 125 VAL B C 1
ATOM 2965 O O . VAL B 1 125 ? -15.266 12.266 4.109 1 94.06 125 VAL B O 1
ATOM 2968 N N . GLY B 1 126 ? -17 13.586 4.457 1 91.5 126 GLY B N 1
ATOM 2969 C CA . GLY B 1 126 ? -17.969 12.781 3.721 1 91.5 126 GLY B CA 1
ATOM 2970 C C . GLY B 1 126 ? -18.453 11.578 4.5 1 91.5 126 GLY B C 1
ATOM 2971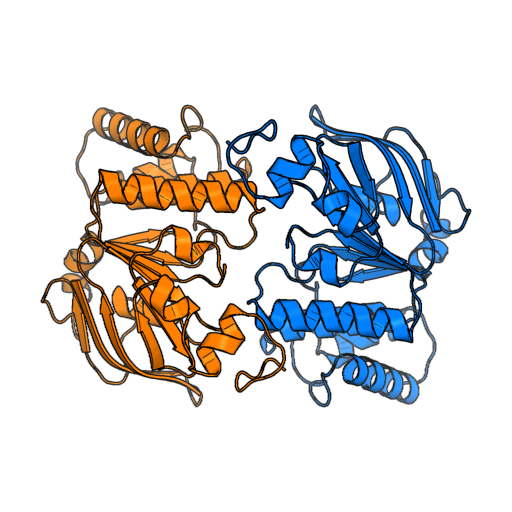 O O . GLY B 1 126 ? -18.828 10.555 3.91 1 91.5 126 GLY B O 1
ATOM 2972 N N . LEU B 1 127 ? -18.359 11.625 5.809 1 93.25 127 LEU B N 1
ATOM 2973 C CA . LEU B 1 127 ? -18.734 10.477 6.621 1 93.25 127 LEU B CA 1
ATOM 2974 C C . LEU B 1 127 ? -19.891 10.828 7.555 1 93.25 127 LEU B C 1
ATOM 2976 O O . LEU B 1 127 ? -19.797 10.609 8.766 1 93.25 127 LEU B O 1
ATOM 2980 N N . ARG B 1 128 ? -20.969 11.219 6.992 1 90.62 128 ARG B N 1
ATOM 2981 C CA . ARG B 1 128 ? -22.141 11.516 7.805 1 90.62 128 ARG B CA 1
ATOM 2982 C C . ARG B 1 128 ? -22.828 10.227 8.281 1 90.62 128 ARG B C 1
ATOM 2984 O O . ARG B 1 128 ? -22.953 9.273 7.512 1 90.62 128 ARG B O 1
ATOM 2991 N N . GLY B 1 129 ? -23.125 10.164 9.555 1 90.44 129 GLY B N 1
ATOM 2992 C CA . GLY B 1 129 ? -24.016 9.125 10.047 1 90.44 129 GLY B CA 1
ATOM 2993 C C . GLY B 1 129 ? -23.281 7.852 10.438 1 90.44 129 GLY B C 1
ATOM 2994 O O . GLY B 1 129 ? -23.891 6.797 10.586 1 90.44 129 GLY B O 1
ATOM 2995 N N . ILE B 1 130 ? -21.969 7.91 10.617 1 92.12 130 ILE B N 1
ATOM 2996 C CA . ILE B 1 130 ? -21.25 6.68 10.938 1 92.12 130 ILE B CA 1
ATOM 2997 C C . ILE B 1 130 ? -20.656 6.781 12.336 1 92.12 130 ILE B C 1
ATOM 2999 O O . ILE B 1 130 ? -19.719 6.047 12.68 1 92.12 130 ILE B O 1
ATOM 3003 N N . ASP B 1 131 ? -21.156 7.578 13.117 1 94.25 131 ASP B N 1
ATOM 3004 C CA . ASP B 1 131 ? -20.625 7.961 14.414 1 94.25 131 ASP B CA 1
ATOM 3005 C C . ASP B 1 131 ? -20.5 6.75 15.344 1 94.25 131 ASP B C 1
ATOM 3007 O O . ASP B 1 131 ? -19.531 6.629 16.094 1 94.25 131 ASP B O 1
ATOM 3011 N N . LYS B 1 132 ? -21.422 5.91 15.219 1 95.5 132 LYS B N 1
ATOM 3012 C CA . LYS B 1 132 ? -21.531 4.832 16.188 1 95.5 132 LYS B CA 1
ATOM 3013 C C . LYS B 1 132 ? -20.719 3.613 15.766 1 95.5 132 LYS B C 1
ATOM 3015 O O . LYS B 1 132 ? -20.562 2.668 16.531 1 95.5 132 LYS B O 1
ATOM 3020 N N . LYS B 1 133 ? -20.172 3.633 14.625 1 96.31 133 LYS B N 1
ATOM 3021 C CA . LYS B 1 133 ? -19.391 2.498 14.125 1 96.31 133 LYS B CA 1
ATOM 3022 C C . LYS B 1 133 ? -18.031 2.41 14.812 1 96.31 133 LYS B C 1
ATOM 3024 O O . LYS B 1 133 ? -17.531 3.408 15.336 1 96.31 133 LYS B O 1
ATOM 3029 N N . TYR B 1 134 ? -17.531 1.235 14.828 1 95.75 134 TYR B N 1
ATOM 3030 C CA . TYR B 1 134 ? -16.172 0.989 15.297 1 95.75 134 TYR B CA 1
ATOM 3031 C C . TYR B 1 134 ? -15.211 0.842 14.125 1 95.75 134 TYR B C 1
ATOM 3033 O O . TYR B 1 134 ? -15.625 0.537 13.008 1 95.75 134 TYR B O 1
ATOM 3041 N N . PRO B 1 135 ? -13.93 1.099 14.32 1 95.62 135 PRO B N 1
ATOM 3042 C CA . PRO B 1 135 ? -12.938 1.039 13.25 1 95.62 135 PRO B CA 1
ATOM 3043 C C . PRO B 1 135 ? -12.977 -0.28 12.477 1 95.62 135 PRO B C 1
ATOM 3045 O O . PRO B 1 135 ? -12.789 -0.295 11.258 1 95.62 135 PRO B O 1
ATOM 3048 N N . ASP B 1 136 ? -13.258 -1.351 13.102 1 92.12 136 ASP B N 1
ATOM 3049 C CA . ASP B 1 136 ? -13.266 -2.656 12.453 1 92.12 136 ASP B CA 1
ATOM 3050 C C . ASP B 1 136 ? -14.422 -2.771 11.461 1 92.12 136 ASP B C 1
ATOM 3052 O O . ASP B 1 136 ? -14.445 -3.684 10.633 1 92.12 136 ASP B O 1
ATOM 3056 N N . GLU B 1 137 ? -15.336 -1.886 11.492 1 92.75 137 GLU B N 1
ATOM 3057 C CA . GLU B 1 137 ? -16.5 -1.871 10.594 1 92.75 137 GLU B CA 1
ATOM 3058 C C . GLU B 1 137 ? -16.266 -0.94 9.414 1 92.75 137 GLU B C 1
ATOM 3060 O O . GLU B 1 137 ? -17.141 -0.776 8.562 1 92.75 137 GLU B O 1
ATOM 3065 N N . LEU B 1 138 ? -15.125 -0.331 9.391 1 93.12 138 LEU B N 1
ATOM 3066 C CA . LEU B 1 138 ? -14.828 0.67 8.367 1 93.12 138 LEU B CA 1
ATOM 3067 C C . LEU B 1 138 ? -13.906 0.1 7.297 1 93.12 138 LEU B C 1
ATOM 3069 O O . LEU B 1 138 ? -13.055 -0.741 7.59 1 93.12 138 LEU B O 1
ATOM 3073 N N . SER B 1 139 ? -14.133 0.558 6.066 1 89.06 139 SER B N 1
ATOM 3074 C CA . SER B 1 139 ? -13.148 0.288 5.023 1 89.06 139 SER B CA 1
ATOM 3075 C C . SER B 1 139 ? -11.867 1.079 5.25 1 89.06 139 SER B C 1
ATOM 3077 O O . SER B 1 139 ? -11.828 1.978 6.094 1 89.06 139 SER B O 1
ATOM 3079 N N . GLY B 1 140 ? -10.828 0.724 4.578 1 88.81 140 GLY B N 1
ATOM 3080 C CA . GLY B 1 140 ? -9.57 1.454 4.672 1 88.81 140 GLY B CA 1
ATOM 3081 C C . GLY B 1 140 ? -9.719 2.934 4.363 1 88.81 140 GLY B C 1
ATOM 3082 O O . GLY B 1 140 ? -9.188 3.777 5.082 1 88.81 140 GLY B O 1
ATOM 3083 N N . GLY B 1 141 ? -10.453 3.217 3.291 1 92.06 141 GLY B N 1
ATOM 3084 C CA . GLY B 1 141 ? -10.695 4.605 2.93 1 92.06 141 GLY B CA 1
ATOM 3085 C C . GLY B 1 141 ? -11.461 5.371 3.996 1 92.06 141 GLY B C 1
ATOM 3086 O O . GLY B 1 141 ? -11.156 6.535 4.262 1 92.06 141 GLY B O 1
ATOM 3087 N N . MET B 1 142 ? -12.43 4.711 4.59 1 94.19 142 MET B N 1
ATOM 3088 C CA . MET B 1 142 ? -13.203 5.344 5.652 1 94.19 142 MET B CA 1
ATOM 3089 C C . MET B 1 142 ? -12.328 5.637 6.863 1 94.19 142 MET B C 1
ATOM 3091 O O . MET B 1 142 ? -12.43 6.707 7.465 1 94.19 142 MET B O 1
ATOM 3095 N N . LYS B 1 143 ? -11.5 4.719 7.168 1 95.81 143 LYS B N 1
ATOM 3096 C CA . LYS B 1 143 ? -10.594 4.918 8.297 1 95.81 143 LYS B CA 1
ATOM 3097 C C . LYS B 1 143 ? -9.719 6.148 8.086 1 95.81 143 LYS B C 1
ATOM 3099 O O . LYS B 1 143 ? -9.531 6.949 9.008 1 95.81 143 LYS B O 1
ATOM 3104 N N . LYS B 1 144 ? -9.219 6.289 6.895 1 95.88 144 LYS B N 1
ATOM 3105 C CA . LYS B 1 144 ? -8.383 7.441 6.574 1 95.88 144 LYS B CA 1
ATOM 3106 C C . LYS B 1 144 ? -9.164 8.742 6.703 1 95.88 144 LYS B C 1
ATOM 3108 O O . LYS B 1 144 ? -8.633 9.75 7.188 1 95.88 144 LYS B O 1
ATOM 3113 N N . ARG B 1 145 ? -10.359 8.695 6.309 1 96.25 145 ARG B N 1
ATOM 3114 C CA . ARG B 1 145 ? -11.203 9.875 6.402 1 96.25 145 ARG B CA 1
ATOM 3115 C C . ARG B 1 145 ? -11.492 10.234 7.859 1 96.25 145 ARG B C 1
ATOM 3117 O O . ARG B 1 145 ? -11.461 11.406 8.234 1 96.25 145 ARG B O 1
ATOM 3124 N N . VAL B 1 146 ? -11.758 9.227 8.664 1 97.25 146 VAL B N 1
ATOM 3125 C CA . VAL B 1 146 ? -11.953 9.453 10.094 1 97.25 146 VAL B CA 1
ATOM 3126 C C . VAL B 1 146 ? -10.688 10.055 10.703 1 97.25 146 VAL B C 1
ATOM 3128 O O . VAL B 1 146 ? -10.758 11.016 11.469 1 97.25 146 VAL B O 1
ATOM 3131 N N . GLY B 1 147 ? -9.562 9.461 10.305 1 97.06 147 GLY B N 1
ATOM 3132 C CA . GLY B 1 147 ? -8.297 10 10.766 1 97.06 147 GLY B CA 1
ATOM 3133 C C . GLY B 1 147 ? -8.102 11.461 10.391 1 97.06 147 GLY B C 1
ATOM 3134 O O . GLY B 1 147 ? -7.598 12.242 11.195 1 97.06 147 GLY B O 1
ATOM 3135 N N . LEU B 1 148 ? -8.477 11.766 9.195 1 96.94 148 LEU B N 1
ATOM 3136 C CA . LEU B 1 148 ? -8.352 13.141 8.734 1 96.94 148 LEU B CA 1
ATOM 3137 C C . LEU B 1 148 ? -9.281 14.062 9.523 1 96.94 148 LEU B C 1
ATOM 3139 O O . LEU B 1 148 ? -8.891 15.164 9.914 1 96.94 148 LEU B O 1
ATOM 3143 N N . ALA B 1 149 ? -10.516 13.625 9.75 1 97.06 149 ALA B N 1
ATOM 3144 C CA . ALA B 1 149 ? -11.453 14.398 10.562 1 97.06 149 ALA B CA 1
ATOM 3145 C C . ALA B 1 149 ? -10.867 14.695 11.945 1 97.06 149 ALA B C 1
ATOM 3147 O O . ALA B 1 149 ? -10.938 15.828 12.422 1 97.06 149 ALA B O 1
ATOM 3148 N N . ARG B 1 150 ? -10.305 13.711 12.523 1 97.06 150 ARG B N 1
ATOM 3149 C CA . ARG B 1 150 ? -9.695 13.867 13.844 1 97.06 150 ARG B CA 1
ATOM 3150 C C . ARG B 1 150 ? -8.539 14.867 13.797 1 97.06 150 ARG B C 1
ATOM 3152 O O . ARG B 1 150 ? -8.414 15.719 14.68 1 97.06 150 ARG B O 1
ATOM 3159 N N . ALA B 1 151 ? -7.77 14.773 12.75 1 95.88 151 ALA B N 1
ATOM 3160 C CA . ALA B 1 151 ? -6.609 15.648 12.602 1 95.88 151 ALA B CA 1
ATOM 3161 C C . ALA B 1 151 ? -7.035 17.094 12.43 1 95.88 151 ALA B C 1
ATOM 3163 O O . ALA B 1 151 ? -6.336 18.016 12.875 1 95.88 151 ALA B O 1
ATOM 3164 N N . LEU B 1 152 ? -8.195 17.344 11.859 1 95.81 152 LEU B N 1
ATOM 3165 C CA . LEU B 1 152 ? -8.664 18.672 11.5 1 95.81 152 LEU B CA 1
ATOM 3166 C C . LEU B 1 152 ? -9.469 19.297 12.641 1 95.81 152 LEU B C 1
ATOM 3168 O O . LEU B 1 152 ? -9.727 20.5 12.641 1 95.81 152 LEU B O 1
ATOM 3172 N N . LEU B 1 153 ? -9.82 18.5 13.562 1 94.44 153 LEU B N 1
ATOM 3173 C CA . LEU B 1 153 ? -10.844 18.844 14.539 1 94.44 153 LEU B CA 1
ATOM 3174 C C . LEU B 1 153 ? -10.477 20.109 15.305 1 94.44 153 LEU B C 1
ATOM 3176 O O . LEU B 1 153 ? -11.344 20.938 15.586 1 94.44 153 LEU B O 1
ATOM 3180 N N . LEU B 1 154 ? -9.203 20.281 15.594 1 92 154 LEU B N 1
ATOM 3181 C CA . LEU B 1 154 ? -8.766 21.406 16.406 1 92 154 LEU B CA 1
ATOM 3182 C C . LEU B 1 154 ? -8.227 22.531 15.539 1 92 154 LEU B C 1
ATOM 3184 O O . LEU B 1 154 ? -7.543 23.438 16.031 1 92 154 LEU B O 1
ATOM 3188 N N . ASN B 1 155 ? -8.453 22.422 14.258 1 92.94 155 ASN B N 1
ATOM 3189 C CA . ASN B 1 155 ? -8.031 23.438 13.297 1 92.94 155 ASN B CA 1
ATOM 3190 C C . ASN B 1 155 ? -6.531 23.703 13.375 1 92.94 155 ASN B C 1
ATOM 3192 O O . ASN B 1 155 ? -6.109 24.844 13.578 1 92.94 155 ASN B O 1
ATOM 3196 N N . PRO B 1 156 ? -5.754 22.75 13.141 1 96.12 156 PRO B N 1
ATOM 3197 C CA . PRO B 1 156 ? -4.297 22.906 13.203 1 96.12 156 PRO B CA 1
ATOM 3198 C C . PRO B 1 156 ? -3.752 23.812 12.109 1 96.12 156 PRO B C 1
ATOM 3200 O O . PRO B 1 156 ? -4.363 23.938 11.039 1 96.12 156 PRO B O 1
ATOM 3203 N N . ARG B 1 157 ? -2.594 24.406 12.422 1 97.12 157 ARG B N 1
ATOM 3204 C CA . ARG B 1 157 ? -1.926 25.25 11.43 1 97.12 157 ARG B CA 1
ATOM 3205 C C . ARG B 1 157 ? -1.118 24.406 10.453 1 97.12 157 ARG B C 1
ATOM 3207 O O . ARG B 1 157 ? -0.851 24.828 9.32 1 97.12 157 ARG B O 1
ATOM 3214 N N . ILE B 1 158 ? -0.705 23.266 10.953 1 98.19 158 ILE B N 1
ATOM 3215 C CA . ILE B 1 158 ? 0.123 22.359 10.164 1 98.19 158 ILE B CA 1
ATOM 3216 C C . ILE B 1 158 ? -0.448 20.938 10.242 1 98.19 158 ILE B C 1
ATOM 3218 O O . ILE B 1 158 ? -0.836 20.484 11.32 1 98.19 158 ILE B O 1
ATOM 3222 N N . ILE B 1 159 ? -0.546 20.297 9.125 1 98.12 159 ILE B N 1
ATOM 3223 C CA . ILE B 1 159 ? -0.934 18.891 9.133 1 98.12 159 ILE B CA 1
ATOM 3224 C C . ILE B 1 159 ? 0.139 18.047 8.445 1 98.12 159 ILE B C 1
ATOM 3226 O O . ILE B 1 159 ? 0.574 18.391 7.336 1 98.12 159 ILE B O 1
ATOM 3230 N N . LEU B 1 160 ? 0.615 17 9.094 1 98.31 160 LEU B N 1
ATOM 3231 C CA . LEU B 1 160 ? 1.551 16.031 8.547 1 98.31 160 LEU B CA 1
ATOM 3232 C C . LEU B 1 160 ? 0.824 14.75 8.125 1 98.31 160 LEU B C 1
ATOM 3234 O O . LEU B 1 160 ? 0.04 14.195 8.906 1 98.31 160 LEU B O 1
ATOM 3238 N N . PHE B 1 161 ? 1.026 14.383 6.914 1 98.19 161 PHE B N 1
ATOM 3239 C CA . PHE B 1 161 ? 0.455 13.148 6.375 1 98.19 161 PHE B CA 1
ATOM 3240 C C . PHE B 1 161 ? 1.54 12.102 6.145 1 98.19 161 PHE B C 1
ATOM 3242 O O . PHE B 1 161 ? 2.473 12.328 5.371 1 98.19 161 PHE B O 1
ATOM 3249 N N . ASP B 1 162 ? 1.444 11.055 6.828 1 96.44 162 ASP B N 1
ATOM 3250 C CA . ASP B 1 162 ? 2.373 9.945 6.629 1 96.44 162 ASP B CA 1
ATOM 3251 C C . ASP B 1 162 ? 1.755 8.859 5.746 1 96.44 162 ASP B C 1
ATOM 3253 O O . ASP B 1 162 ? 1.048 7.98 6.242 1 96.44 162 ASP B O 1
ATOM 3257 N N . GLU B 1 163 ? 2.027 8.922 4.434 1 94.75 163 GLU B N 1
ATOM 3258 C CA . GLU B 1 163 ? 1.531 7.973 3.445 1 94.75 163 GLU B CA 1
ATOM 3259 C C . GLU B 1 163 ? 0.024 7.77 3.582 1 94.75 163 GLU B C 1
ATOM 3261 O O . GLU B 1 163 ? -0.438 6.652 3.812 1 94.75 163 GLU B O 1
ATOM 3266 N N . PRO B 1 164 ? -0.737 8.766 3.244 1 95.81 164 PRO B N 1
ATOM 3267 C CA . PRO B 1 164 ? -2.17 8.766 3.547 1 95.81 164 PRO B CA 1
ATOM 3268 C C . PRO B 1 164 ? -2.965 7.84 2.629 1 95.81 164 PRO B C 1
ATOM 3270 O O . PRO B 1 164 ? -4.129 7.535 2.908 1 95.81 164 PRO B O 1
ATOM 3273 N N . THR B 1 165 ? -2.342 7.379 1.546 1 93.69 165 THR B N 1
ATOM 3274 C CA . THR B 1 165 ? -3.148 6.629 0.588 1 93.69 165 THR B CA 1
ATOM 3275 C C . THR B 1 165 ? -2.527 5.266 0.307 1 93.69 165 THR B C 1
ATOM 3277 O O . THR B 1 165 ? -2.926 4.578 -0.635 1 93.69 165 THR B O 1
ATOM 3280 N N . THR B 1 166 ? -1.557 4.914 1.05 1 88 166 THR B N 1
ATOM 3281 C CA . THR B 1 166 ? -0.912 3.625 0.84 1 88 166 THR B CA 1
ATOM 3282 C C . THR B 1 166 ? -1.915 2.486 1 1 88 166 THR B C 1
ATOM 3284 O O . THR B 1 166 ? -2.74 2.504 1.915 1 88 166 THR B O 1
ATOM 3287 N N . GLY B 1 167 ? -1.86 1.533 0.02 1 85.62 167 GLY B N 1
ATOM 3288 C CA . GLY B 1 167 ? -2.676 0.334 0.135 1 85.62 167 GLY B CA 1
ATOM 3289 C C . GLY B 1 167 ? -4.094 0.524 -0.371 1 85.62 167 GLY B C 1
ATOM 3290 O O . GLY B 1 167 ? -4.906 -0.398 -0.311 1 85.62 167 GLY B O 1
ATOM 3291 N N . LEU B 1 168 ? -4.434 1.661 -0.825 1 90.75 168 LEU B N 1
ATOM 3292 C CA . LEU B 1 168 ? -5.781 1.943 -1.311 1 90.75 168 LEU B CA 1
ATOM 3293 C C . LEU B 1 168 ? -5.863 1.76 -2.822 1 90.75 168 LEU B C 1
ATOM 3295 O O . LEU B 1 168 ? -4.848 1.845 -3.52 1 90.75 168 LEU B O 1
ATOM 3299 N N . ASP B 1 169 ? -7.039 1.454 -3.299 1 92.19 169 ASP B N 1
ATOM 3300 C CA . ASP B 1 169 ? -7.207 1.32 -4.742 1 92.19 169 ASP B CA 1
ATOM 3301 C C . ASP B 1 169 ? -7.184 2.686 -5.426 1 92.19 169 ASP B C 1
ATOM 3303 O O . ASP B 1 169 ? -7.258 3.721 -4.762 1 92.19 169 ASP B O 1
ATOM 3307 N N . PRO B 1 170 ? -7.141 2.729 -6.723 1 91.56 170 PRO B N 1
ATOM 3308 C CA . PRO B 1 170 ? -6.918 3.982 -7.445 1 91.56 170 PRO B CA 1
ATOM 3309 C C . PRO B 1 170 ? -8.031 5.004 -7.219 1 91.56 170 PRO B C 1
ATOM 3311 O O . PRO B 1 170 ? -7.766 6.203 -7.137 1 91.56 170 PRO B O 1
ATOM 3314 N N . ILE B 1 171 ? -9.203 4.559 -7.102 1 93.62 171 ILE B N 1
ATOM 3315 C CA . ILE B 1 171 ? -10.328 5.48 -6.965 1 93.62 171 ILE B CA 1
ATOM 3316 C C . ILE B 1 171 ? -10.328 6.09 -5.566 1 93.62 171 ILE B C 1
ATOM 3318 O O . ILE B 1 171 ? -10.438 7.309 -5.41 1 93.62 171 ILE B O 1
ATOM 3322 N N . ILE B 1 172 ? -10.164 5.27 -4.566 1 93.5 172 ILE B N 1
ATOM 3323 C CA . ILE B 1 172 ? -10.148 5.75 -3.189 1 93.5 172 ILE B CA 1
ATOM 3324 C C . ILE B 1 172 ? -8.922 6.641 -2.969 1 93.5 172 ILE B C 1
ATOM 3326 O O . ILE B 1 172 ? -9 7.652 -2.271 1 93.5 172 ILE B O 1
ATOM 3330 N N . CYS B 1 173 ? -7.848 6.227 -3.541 1 93.75 173 CYS B N 1
ATOM 3331 C CA . CYS B 1 173 ? -6.641 7.043 -3.482 1 93.75 173 CYS B CA 1
ATOM 3332 C C . CYS B 1 173 ? -6.91 8.453 -3.992 1 93.75 173 CYS B C 1
ATOM 3334 O O . CYS B 1 173 ? -6.613 9.438 -3.307 1 93.75 173 CYS B O 1
ATOM 3336 N N . ARG B 1 174 ? -7.477 8.539 -5.121 1 94.19 174 ARG B N 1
ATOM 3337 C CA . ARG B 1 174 ? -7.793 9.836 -5.707 1 94.19 174 ARG B CA 1
ATOM 3338 C C . ARG B 1 174 ? -8.773 10.609 -4.836 1 94.19 174 ARG B C 1
ATOM 3340 O O . ARG B 1 174 ? -8.641 11.82 -4.656 1 94.19 174 ARG B O 1
ATOM 3347 N N . ALA B 1 175 ? -9.711 9.906 -4.336 1 94.25 175 ALA B N 1
ATOM 3348 C CA . ALA B 1 175 ? -10.711 10.531 -3.477 1 94.25 175 ALA B CA 1
ATOM 3349 C C . ALA B 1 175 ? -10.055 11.148 -2.24 1 94.25 175 ALA B C 1
ATOM 3351 O O . ALA B 1 175 ? -10.391 12.273 -1.853 1 94.25 175 ALA B O 1
ATOM 3352 N N . ILE B 1 176 ? -9.172 10.438 -1.64 1 95.62 176 ILE B N 1
ATOM 3353 C CA . ILE B 1 176 ? -8.492 10.914 -0.441 1 95.62 176 ILE B CA 1
ATOM 3354 C C . ILE B 1 176 ? -7.598 12.102 -0.795 1 95.62 176 ILE B C 1
ATOM 3356 O O . ILE B 1 176 ? -7.566 13.102 -0.073 1 95.62 176 ILE B O 1
ATOM 3360 N N . HIS B 1 177 ? -6.883 12.023 -1.902 1 96.5 177 HIS B N 1
ATOM 3361 C CA . HIS B 1 177 ? -6.07 13.148 -2.361 1 96.5 177 HIS B CA 1
ATOM 3362 C C . HIS B 1 177 ? -6.922 14.391 -2.572 1 96.5 177 HIS B C 1
ATOM 3364 O O . HIS B 1 177 ? -6.57 15.477 -2.104 1 96.5 177 HIS B O 1
ATOM 3370 N N . GLN B 1 178 ? -8.008 14.188 -3.188 1 95.56 178 GLN B N 1
ATOM 3371 C CA . GLN B 1 178 ? -8.906 15.312 -3.426 1 95.56 178 GLN B CA 1
ATOM 3372 C C . GLN B 1 178 ? -9.43 15.883 -2.111 1 95.56 178 GLN B C 1
ATOM 3374 O O . GLN B 1 178 ? -9.555 17.109 -1.963 1 95.56 178 GLN B O 1
ATOM 3379 N N . LEU B 1 179 ? -9.75 14.969 -1.271 1 96.19 179 LEU B N 1
ATOM 3380 C CA . LEU B 1 179 ? -10.234 15.406 0.036 1 96.19 179 LEU B CA 1
ATOM 3381 C C . LEU B 1 179 ? -9.18 16.25 0.748 1 96.19 179 LEU B C 1
ATOM 3383 O O . LEU B 1 179 ? -9.508 17.281 1.343 1 96.19 179 LEU B O 1
ATOM 3387 N N . ILE B 1 180 ? -7.949 15.859 0.707 1 97.56 180 ILE B N 1
ATOM 3388 C CA . ILE B 1 180 ? -6.859 16.625 1.306 1 97.56 180 ILE B CA 1
ATOM 3389 C C . ILE B 1 180 ? -6.785 18 0.663 1 97.56 180 ILE B C 1
ATOM 3391 O O . ILE B 1 180 ? -6.68 19.016 1.362 1 97.56 180 ILE B O 1
ATOM 3395 N N . ARG B 1 181 ? -6.887 18.062 -0.616 1 97.44 181 ARG B N 1
ATOM 3396 C CA . ARG B 1 181 ? -6.844 19.328 -1.327 1 97.44 181 ARG B CA 1
ATOM 3397 C C . ARG B 1 181 ? -8.016 20.219 -0.924 1 97.44 181 ARG B C 1
ATOM 3399 O O . ARG B 1 181 ? -7.836 21.406 -0.635 1 97.44 181 ARG B O 1
ATOM 3406 N N . ASP B 1 182 ? -9.18 19.625 -0.883 1 96.62 182 ASP B N 1
ATOM 3407 C CA . ASP B 1 182 ? -10.383 20.359 -0.528 1 96.62 182 ASP B CA 1
ATOM 3408 C C . ASP B 1 182 ? -10.281 20.938 0.886 1 96.62 182 ASP B C 1
ATOM 3410 O O . ASP B 1 182 ? -10.609 22.094 1.118 1 96.62 182 ASP B O 1
ATOM 3414 N N . THR B 1 183 ? -9.891 20.109 1.789 1 96.69 183 THR B N 1
ATOM 3415 C CA . THR B 1 183 ? -9.781 20.562 3.17 1 96.69 183 THR B CA 1
ATOM 3416 C C . THR B 1 183 ? -8.68 21.609 3.307 1 96.69 183 THR B C 1
ATOM 3418 O O . THR B 1 183 ? -8.805 22.547 4.094 1 96.69 183 THR B O 1
ATOM 3421 N N . HIS B 1 184 ? -7.609 21.453 2.561 1 97.56 184 HIS B N 1
ATOM 3422 C CA . HIS B 1 184 ? -6.551 22.453 2.541 1 97.56 184 HIS B CA 1
ATOM 3423 C C . HIS B 1 184 ? -7.078 23.797 2.064 1 97.56 184 HIS B C 1
ATOM 3425 O O . HIS B 1 184 ? -6.77 24.844 2.658 1 97.56 184 HIS B O 1
ATOM 3431 N N . GLU B 1 185 ? -7.836 23.812 1.025 1 96.69 185 GLU B N 1
ATOM 3432 C CA . GLU B 1 185 ? -8.406 25.031 0.482 1 96.69 185 GLU B CA 1
ATOM 3433 C C . GLU B 1 185 ? -9.367 25.688 1.47 1 96.69 185 GLU B C 1
ATOM 3435 O O . GLU B 1 185 ? -9.422 26.906 1.587 1 96.69 185 GLU B O 1
ATOM 3440 N N . ARG B 1 186 ? -10.031 24.891 2.162 1 95.12 186 ARG B N 1
ATOM 3441 C CA . ARG B 1 186 ? -11.055 25.359 3.088 1 95.12 186 ARG B CA 1
ATOM 3442 C C . ARG B 1 186 ? -10.422 25.938 4.352 1 95.12 186 ARG B C 1
ATOM 3444 O O . ARG B 1 186 ? -10.844 26.984 4.844 1 95.12 186 ARG B O 1
ATOM 3451 N N . TYR B 1 187 ? -9.406 25.25 4.871 1 95.06 187 TYR B N 1
ATOM 3452 C CA . TYR B 1 187 ? -8.906 25.594 6.195 1 95.06 187 TYR B CA 1
ATOM 3453 C C . TYR B 1 187 ? -7.578 26.328 6.105 1 95.06 187 TYR B C 1
ATOM 3455 O O . TYR B 1 187 ? -7.145 26.969 7.07 1 95.06 187 TYR B O 1
ATOM 3463 N N . GLY B 1 188 ? -6.855 26.219 5.023 1 96.75 188 GLY B N 1
ATOM 3464 C CA . GLY B 1 188 ? -5.656 26.984 4.754 1 96.75 188 GLY B CA 1
ATOM 3465 C C . GLY B 1 188 ? -4.457 26.547 5.57 1 96.75 188 GLY B C 1
ATOM 3466 O O . GLY B 1 188 ? -3.545 27.328 5.828 1 96.75 188 GLY B O 1
ATOM 3467 N N . TYR B 1 189 ? -4.469 25.312 6.008 1 97.5 189 TYR B N 1
ATOM 3468 C CA . TYR B 1 189 ? -3.352 24.812 6.805 1 97.5 189 TYR B CA 1
ATOM 3469 C C . TYR B 1 189 ? -2.127 24.562 5.93 1 97.5 189 TYR B C 1
ATOM 3471 O O . TYR B 1 189 ? -2.225 24.562 4.699 1 97.5 189 TYR B O 1
ATOM 3479 N N . THR B 1 190 ? -0.917 24.516 6.582 1 98.44 190 THR B N 1
ATOM 3480 C CA . THR B 1 190 ? 0.3 24.031 5.934 1 98.44 190 THR B CA 1
ATOM 3481 C C . THR B 1 190 ? 0.362 22.516 5.953 1 98.44 190 THR B C 1
ATOM 3483 O O . THR B 1 190 ? 0.099 21.891 6.984 1 98.44 190 THR B O 1
ATOM 3486 N N . ALA B 1 191 ? 0.644 21.922 4.801 1 98.44 191 ALA B N 1
ATOM 3487 C CA . ALA B 1 191 ? 0.621 20.469 4.738 1 98.44 191 ALA B CA 1
ATOM 3488 C C . ALA B 1 191 ? 1.975 19.906 4.301 1 98.44 191 ALA B C 1
ATOM 3490 O O . ALA B 1 191 ? 2.621 20.469 3.41 1 98.44 191 ALA B O 1
ATOM 3491 N N . VAL B 1 192 ? 2.414 18.859 4.965 1 98.69 192 VAL B N 1
ATOM 3492 C CA . VAL B 1 192 ? 3.52 18.031 4.512 1 98.69 192 VAL B CA 1
ATOM 3493 C C . VAL B 1 192 ? 3.035 16.594 4.32 1 98.69 192 VAL B C 1
ATOM 3495 O O . VAL B 1 192 ? 2.496 15.984 5.25 1 98.69 192 VAL B O 1
ATOM 3498 N N . ILE B 1 193 ? 3.211 16.094 3.121 1 98.44 193 ILE B N 1
ATOM 3499 C CA . ILE B 1 193 ? 2.758 14.734 2.809 1 98.44 193 ILE B CA 1
ATOM 3500 C C . ILE B 1 193 ? 3.943 13.883 2.357 1 98.44 193 ILE B C 1
ATOM 3502 O O . ILE B 1 193 ? 4.578 14.18 1.342 1 98.44 193 ILE B O 1
ATOM 3506 N N . VAL B 1 194 ? 4.254 12.906 3.164 1 97.56 194 VAL B N 1
ATOM 3507 C CA . VAL B 1 194 ? 5.195 11.891 2.693 1 97.56 194 VAL B CA 1
ATOM 3508 C C . VAL B 1 194 ? 4.461 10.852 1.855 1 97.56 194 VAL B C 1
ATOM 3510 O O . VAL B 1 194 ? 3.43 10.32 2.275 1 97.56 194 VAL B O 1
ATOM 3513 N N . SER B 1 195 ? 4.934 10.617 0.671 1 94.56 195 SER B N 1
ATOM 3514 C CA . SER B 1 195 ? 4.207 9.703 -0.206 1 94.56 195 SER B CA 1
ATOM 3515 C C . SER B 1 195 ? 5.145 9.039 -1.207 1 94.56 195 SER B C 1
ATOM 3517 O O . SER B 1 195 ? 6.176 9.602 -1.575 1 94.56 195 SER B O 1
ATOM 3519 N N . HIS B 1 196 ? 4.809 7.875 -1.568 1 90 196 HIS B N 1
ATOM 3520 C CA . HIS B 1 196 ? 5.469 7.215 -2.689 1 90 196 HIS B CA 1
ATOM 3521 C C . HIS B 1 196 ? 4.5 6.992 -3.844 1 90 196 HIS B C 1
ATOM 3523 O O . HIS B 1 196 ? 4.809 6.262 -4.789 1 90 196 HIS B O 1
ATOM 3529 N N . GLU B 1 197 ? 3.322 7.598 -3.732 1 89.69 197 GLU B N 1
ATOM 3530 C CA . GLU B 1 197 ? 2.332 7.477 -4.801 1 89.69 197 GLU B CA 1
ATOM 3531 C C . GLU B 1 197 ? 2.592 8.492 -5.91 1 89.69 197 GLU B C 1
ATOM 3533 O O . GLU B 1 197 ? 2.002 9.578 -5.918 1 89.69 197 GLU B O 1
ATOM 3538 N N . ILE B 1 198 ? 3.467 8.109 -6.805 1 90.56 198 ILE B N 1
ATOM 3539 C CA . ILE B 1 198 ? 3.836 8.977 -7.914 1 90.56 198 ILE B CA 1
ATOM 3540 C C . ILE B 1 198 ? 3.291 8.398 -9.219 1 90.56 198 ILE B C 1
ATOM 3542 O O . ILE B 1 198 ? 3.305 7.184 -9.422 1 90.56 198 ILE B O 1
ATOM 3546 N N . PRO B 1 199 ? 2.635 9.266 -10.008 1 89.12 199 PRO B N 1
ATOM 3547 C CA . PRO B 1 199 ? 2.662 10.727 -9.945 1 89.12 199 PRO B CA 1
ATOM 3548 C C . PRO B 1 199 ? 1.416 11.312 -9.289 1 89.12 199 PRO B C 1
ATOM 3550 O O . PRO B 1 199 ? 1.238 12.531 -9.273 1 89.12 199 PRO B O 1
ATOM 3553 N N . GLU B 1 200 ? 0.542 10.539 -8.711 1 90.75 200 GLU B N 1
ATOM 3554 C CA . GLU B 1 200 ? -0.764 10.992 -8.25 1 90.75 200 GLU B CA 1
ATOM 3555 C C . GLU B 1 200 ? -0.624 12.117 -7.223 1 90.75 200 GLU B C 1
ATOM 3557 O O . GLU B 1 200 ? -1.428 13.047 -7.203 1 90.75 200 GLU B O 1
ATOM 3562 N N . ILE B 1 201 ? 0.385 12.078 -6.402 1 95.56 201 ILE B N 1
ATOM 3563 C CA . ILE B 1 201 ? 0.551 13.031 -5.312 1 95.56 201 ILE B CA 1
ATOM 3564 C C . ILE B 1 201 ? 0.871 14.414 -5.879 1 95.56 201 ILE B C 1
ATOM 3566 O O . ILE B 1 201 ? 0.651 15.43 -5.219 1 95.56 201 ILE B O 1
ATOM 3570 N N . PHE B 1 202 ? 1.424 14.469 -7.105 1 97 202 PHE B N 1
ATOM 3571 C CA . PHE B 1 202 ? 1.771 15.727 -7.75 1 97 202 PHE B CA 1
ATOM 3572 C C . PHE B 1 202 ? 0.522 16.562 -8.016 1 97 202 PHE B C 1
ATOM 3574 O O . PHE B 1 202 ? 0.578 17.797 -8.008 1 97 202 PHE B O 1
ATOM 3581 N N . ASP B 1 203 ? -0.56 15.898 -8.117 1 94.56 203 ASP B N 1
ATOM 3582 C CA . ASP B 1 203 ? -1.802 16.562 -8.516 1 94.56 203 ASP B CA 1
ATOM 3583 C C . ASP B 1 203 ? -2.305 17.484 -7.414 1 94.56 203 ASP B C 1
ATOM 3585 O O . ASP B 1 203 ? -3 18.469 -7.691 1 94.56 203 ASP B O 1
ATOM 3589 N N . ILE B 1 204 ? -1.903 17.219 -6.23 1 97.31 204 ILE B N 1
ATOM 3590 C CA . ILE B 1 204 ? -2.475 18.016 -5.16 1 97.31 204 ILE B CA 1
ATOM 3591 C C . ILE B 1 204 ? -1.375 18.844 -4.488 1 97.31 204 ILE B C 1
ATOM 3593 O O . ILE B 1 204 ? -1.641 19.594 -3.553 1 97.31 204 ILE B O 1
ATOM 3597 N N . SER B 1 205 ? -0.167 18.672 -4.953 1 98.19 205 SER B N 1
ATOM 3598 C CA . SER B 1 205 ? 0.965 19.281 -4.273 1 98.19 205 SER B CA 1
ATOM 3599 C C . SER B 1 205 ? 1.318 20.625 -4.906 1 98.19 205 SER B C 1
ATOM 3601 O O . SER B 1 205 ? 1.232 20.797 -6.129 1 98.19 205 SER B O 1
ATOM 3603 N N . ASP B 1 206 ? 1.72 21.562 -4.066 1 98.44 206 ASP B N 1
ATOM 3604 C CA . ASP B 1 206 ? 2.281 22.828 -4.543 1 98.44 206 ASP B CA 1
ATOM 3605 C C . ASP B 1 206 ? 3.791 22.719 -4.742 1 98.44 206 ASP B C 1
ATOM 3607 O O . ASP B 1 206 ? 4.344 23.297 -5.672 1 98.44 206 ASP B O 1
ATOM 3611 N N . GLN B 1 207 ? 4.391 22.016 -3.846 1 98.44 207 GLN B N 1
ATOM 3612 C CA . GLN B 1 207 ? 5.824 21.75 -3.867 1 98.44 207 GLN B CA 1
ATOM 3613 C C . GLN B 1 207 ? 6.105 20.266 -3.66 1 98.44 207 GLN B C 1
ATOM 3615 O O . GLN B 1 207 ? 5.312 19.562 -3.029 1 98.44 207 GLN B O 1
ATOM 3620 N N . VAL B 1 208 ? 7.199 19.859 -4.254 1 98.38 208 VAL B N 1
ATOM 3621 C CA . VAL B 1 208 ? 7.664 18.484 -4.105 1 98.38 208 VAL B CA 1
ATOM 3622 C C . VAL B 1 208 ? 9.148 18.469 -3.75 1 98.38 208 VAL B C 1
ATOM 3624 O O . VAL B 1 208 ? 9.945 19.203 -4.355 1 98.38 208 VAL B O 1
ATOM 3627 N N . ALA B 1 209 ? 9.477 17.734 -2.713 1 98.25 209 ALA B N 1
ATOM 3628 C CA . ALA B 1 209 ? 10.867 17.547 -2.303 1 98.25 209 ALA B CA 1
ATOM 3629 C C . ALA B 1 209 ? 11.266 16.062 -2.391 1 98.25 209 ALA B C 1
ATOM 3631 O O . ALA B 1 209 ? 10.57 15.195 -1.87 1 98.25 209 ALA B O 1
ATOM 3632 N N . MET B 1 210 ? 12.375 15.836 -3.033 1 97.88 210 MET B N 1
ATOM 3633 C CA . MET B 1 210 ? 12.906 14.477 -3.176 1 97.88 210 MET B CA 1
ATOM 3634 C C . MET B 1 210 ? 13.945 14.188 -2.104 1 97.88 210 MET B C 1
ATOM 3636 O O . MET B 1 210 ? 14.992 14.836 -2.055 1 97.88 210 MET B O 1
ATOM 3640 N N . LEU B 1 211 ? 13.602 13.219 -1.291 1 97.5 211 LEU B N 1
ATOM 3641 C CA . LEU B 1 211 ? 14.523 12.773 -0.251 1 97.5 211 LEU B CA 1
ATOM 3642 C C . LEU B 1 211 ? 15.312 11.555 -0.709 1 97.5 211 LEU B C 1
ATOM 3644 O O . LEU B 1 211 ? 14.727 10.539 -1.103 1 97.5 211 LEU B O 1
ATOM 3648 N N . TYR B 1 212 ? 16.625 11.695 -0.701 1 96.25 212 TYR B N 1
ATOM 3649 C CA . TYR B 1 212 ? 17.5 10.578 -1.067 1 96.25 212 TYR B CA 1
ATOM 3650 C C . TYR B 1 212 ? 18.812 10.641 -0.301 1 96.25 212 TYR B C 1
ATOM 3652 O O . TYR B 1 212 ? 19.453 11.688 -0.233 1 96.25 212 TYR B O 1
ATOM 3660 N N . ARG B 1 213 ? 19.141 9.5 0.332 1 94.88 213 ARG B N 1
ATOM 3661 C CA . ARG B 1 213 ? 20.375 9.344 1.098 1 94.88 213 ARG B CA 1
ATOM 3662 C C . ARG B 1 213 ? 20.5 10.438 2.154 1 94.88 213 ARG B C 1
ATOM 3664 O O . ARG B 1 213 ? 21.547 11.078 2.273 1 94.88 213 ARG B O 1
ATOM 3671 N N . GLY B 1 214 ? 19.391 10.773 2.719 1 96.38 214 GLY B N 1
ATOM 3672 C CA . GLY B 1 214 ? 19.359 11.641 3.891 1 96.38 214 GLY B CA 1
ATOM 3673 C C . GLY B 1 214 ? 19.391 13.117 3.547 1 96.38 214 GLY B C 1
ATOM 3674 O O . GLY B 1 214 ? 19.547 13.961 4.43 1 96.38 214 GLY B O 1
ATOM 3675 N N . ARG B 1 215 ? 19.266 13.406 2.316 1 97.25 215 ARG B N 1
ATOM 3676 C CA . ARG B 1 215 ? 19.281 14.797 1.868 1 97.25 215 ARG B CA 1
ATOM 3677 C C . ARG B 1 215 ? 18.156 15.07 0.881 1 97.25 215 ARG B C 1
ATOM 3679 O O . ARG B 1 215 ? 17.609 14.141 0.283 1 97.25 215 ARG B O 1
ATOM 3686 N N . ILE B 1 216 ? 17.828 16.312 0.764 1 97.81 216 ILE B N 1
ATOM 3687 C CA . ILE B 1 216 ? 16.891 16.734 -0.28 1 97.81 216 ILE B CA 1
ATOM 3688 C C . ILE B 1 216 ? 17.641 16.906 -1.598 1 97.81 216 ILE B C 1
ATOM 3690 O O . ILE B 1 216 ? 18.453 17.844 -1.742 1 97.81 216 ILE B O 1
ATOM 3694 N N . THR B 1 217 ? 17.359 16.109 -2.516 1 96.94 217 THR B N 1
ATOM 3695 C CA . THR B 1 217 ? 18.031 16.094 -3.811 1 96.94 217 THR B CA 1
ATOM 3696 C C . THR B 1 217 ? 17.547 17.266 -4.672 1 96.94 217 THR B C 1
ATOM 3698 O O . THR B 1 217 ? 18.344 17.891 -5.383 1 96.94 217 THR B O 1
ATOM 3701 N N . GLU B 1 218 ? 16.312 17.453 -4.613 1 97.31 218 GLU B N 1
ATOM 3702 C CA . GLU B 1 218 ? 15.672 18.516 -5.387 1 97.31 218 GLU B CA 1
ATOM 3703 C C . GLU B 1 218 ? 14.32 18.891 -4.789 1 97.31 218 GLU B C 1
ATOM 3705 O O . GLU B 1 218 ? 13.625 18.047 -4.219 1 97.31 218 GLU B O 1
ATOM 3710 N N . MET B 1 219 ? 14.055 20.141 -4.906 1 97.75 219 MET B N 1
ATOM 3711 C CA . MET B 1 219 ? 12.75 20.641 -4.5 1 97.75 219 MET B CA 1
ATOM 3712 C C . MET B 1 219 ? 12.219 21.656 -5.504 1 97.75 219 MET B C 1
ATOM 3714 O O . MET B 1 219 ? 12.969 22.484 -6.012 1 97.75 219 MET B O 1
ATOM 3718 N N . GLY B 1 220 ? 11 21.578 -5.832 1 97.94 220 GLY B N 1
ATOM 3719 C CA . GLY B 1 220 ? 10.344 22.469 -6.77 1 97.94 220 GLY B CA 1
ATOM 3720 C C . GLY B 1 220 ? 8.875 22.156 -6.977 1 97.94 220 GLY B C 1
ATOM 3721 O O . GLY B 1 220 ? 8.297 21.375 -6.223 1 97.94 220 GLY B O 1
ATOM 3722 N N . THR B 1 221 ? 8.281 22.875 -7.883 1 98.31 221 THR B N 1
ATOM 3723 C CA . THR B 1 221 ? 6.898 22.562 -8.25 1 98.31 221 THR B CA 1
ATOM 3724 C C . THR B 1 221 ? 6.797 21.188 -8.883 1 98.31 221 THR B C 1
ATOM 3726 O O . THR B 1 221 ? 7.801 20.625 -9.336 1 98.31 221 THR B O 1
ATOM 3729 N N . PRO B 1 222 ? 5.609 20.625 -8.844 1 98 222 PRO B N 1
ATOM 3730 C CA . PRO B 1 222 ? 5.43 19.328 -9.508 1 98 222 PRO B CA 1
ATOM 3731 C C . PRO B 1 222 ? 5.918 19.328 -10.953 1 98 222 PRO B C 1
ATOM 3733 O O . PRO B 1 222 ? 6.566 18.375 -11.391 1 98 222 PRO B O 1
ATOM 3736 N N . GLU B 1 223 ? 5.691 20.391 -11.656 1 97.69 223 GLU B N 1
ATOM 3737 C CA . GLU B 1 223 ? 6.117 20.484 -13.047 1 97.69 223 GLU B CA 1
ATOM 3738 C C . GLU B 1 223 ? 7.641 20.469 -13.156 1 97.69 223 GLU B C 1
ATOM 3740 O O . GLU B 1 223 ? 8.195 19.797 -14.023 1 97.69 223 GLU B O 1
ATOM 3745 N N . GLU B 1 224 ? 8.242 21.188 -12.297 1 97.81 224 GLU B N 1
ATOM 3746 C CA . GLU B 1 224 ? 9.703 21.234 -12.281 1 97.81 224 GLU B CA 1
ATOM 3747 C C . GLU B 1 224 ? 10.297 19.859 -11.969 1 97.81 224 GLU B C 1
ATOM 3749 O O . GLU B 1 224 ? 11.258 19.438 -12.602 1 97.81 224 GLU B O 1
ATOM 3754 N N . ILE B 1 225 ? 9.703 19.203 -11.023 1 97.38 225 ILE B N 1
ATOM 3755 C CA . ILE B 1 225 ? 10.203 17.891 -10.602 1 97.38 225 ILE B CA 1
ATOM 3756 C C . ILE B 1 225 ? 9.977 16.875 -11.719 1 97.38 225 ILE B C 1
ATOM 3758 O O . ILE B 1 225 ? 10.844 16.047 -11.984 1 97.38 225 ILE B O 1
ATOM 3762 N N . ARG B 1 226 ? 8.898 16.953 -12.398 1 96.12 226 ARG B N 1
ATOM 3763 C CA . ARG B 1 226 ? 8.602 16.062 -13.508 1 96.12 226 ARG B CA 1
ATOM 3764 C C . ARG B 1 226 ? 9.609 16.234 -14.641 1 96.12 226 ARG B C 1
ATOM 3766 O O . ARG B 1 226 ? 9.938 15.281 -15.344 1 96.12 226 ARG B O 1
ATOM 3773 N N . ARG B 1 227 ? 10.148 17.391 -14.727 1 96 227 ARG B N 1
ATOM 3774 C CA . ARG B 1 227 ? 11.062 17.719 -15.82 1 96 227 ARG B CA 1
ATOM 3775 C C . ARG B 1 227 ? 12.516 17.641 -15.359 1 96 227 ARG B C 1
ATOM 3777 O O . ARG B 1 227 ? 13.43 18 -16.109 1 96 227 ARG B O 1
ATOM 3784 N N . SER B 1 228 ? 12.664 17.234 -14.203 1 96.69 228 SER B N 1
ATOM 3785 C CA . SER B 1 228 ? 14.008 17.219 -13.633 1 96.69 228 SER B CA 1
ATOM 3786 C C . SER B 1 228 ? 14.953 16.359 -14.484 1 96.69 228 SER B C 1
ATOM 3788 O O . SER B 1 228 ? 14.555 15.32 -15 1 96.69 228 SER B O 1
ATOM 3790 N N . GLU B 1 229 ? 16.203 16.766 -14.523 1 95.94 229 GLU B N 1
ATOM 3791 C CA . GLU B 1 229 ? 17.234 16 -15.219 1 95.94 229 GLU B CA 1
ATOM 3792 C C . GLU B 1 229 ? 18.141 15.273 -14.234 1 95.94 229 GLU B C 1
ATOM 3794 O O . GLU B 1 229 ? 19.062 14.562 -14.641 1 95.94 229 GLU B O 1
ATOM 3799 N N . HIS B 1 230 ? 17.875 15.516 -13.039 1 96.62 230 HIS B N 1
ATOM 3800 C CA . HIS B 1 230 ? 18.656 14.812 -12.039 1 96.62 230 HIS B CA 1
ATOM 3801 C C . HIS B 1 230 ? 18.422 13.312 -12.102 1 96.62 230 HIS B C 1
ATOM 3803 O O . HIS B 1 230 ? 17.281 12.859 -12.031 1 96.62 230 HIS B O 1
ATOM 3809 N N . PRO B 1 231 ? 19.406 12.516 -12.141 1 96.56 231 PRO B N 1
ATOM 3810 C CA . PRO B 1 231 ? 19.25 11.086 -12.391 1 96.56 231 PRO B CA 1
ATOM 3811 C C . PRO B 1 231 ? 18.422 10.383 -11.312 1 96.56 231 PRO B C 1
ATOM 3813 O O . PRO B 1 231 ? 17.609 9.508 -11.617 1 96.56 231 PRO B O 1
ATOM 3816 N N . VAL B 1 232 ? 18.594 10.742 -10.102 1 95.94 232 VAL B N 1
ATOM 3817 C CA . VAL B 1 232 ? 17.859 10.133 -8.992 1 95.94 232 VAL B CA 1
ATOM 3818 C C . VAL B 1 232 ? 16.375 10.453 -9.109 1 95.94 232 VAL B C 1
ATOM 3820 O O . VAL B 1 232 ? 15.531 9.555 -8.992 1 95.94 232 VAL B O 1
ATOM 3823 N N . VAL B 1 233 ? 16.047 11.695 -9.375 1 96.69 233 VAL B N 1
ATOM 3824 C CA . VAL B 1 233 ? 14.656 12.148 -9.469 1 96.69 233 VAL B CA 1
ATOM 3825 C C . VAL B 1 233 ? 13.977 11.484 -10.656 1 96.69 233 VAL B C 1
ATOM 3827 O O . VAL B 1 233 ? 12.883 10.938 -10.531 1 96.69 233 VAL B O 1
ATOM 3830 N N . ARG B 1 234 ? 14.695 11.445 -11.727 1 96 234 ARG B N 1
ATOM 3831 C CA . ARG B 1 234 ? 14.156 10.836 -12.945 1 96 234 ARG B CA 1
ATOM 3832 C C . ARG B 1 234 ? 13.875 9.352 -12.734 1 96 234 ARG B C 1
ATOM 3834 O O . ARG B 1 234 ? 12.82 8.859 -13.125 1 96 234 ARG B O 1
ATOM 3841 N N . GLN B 1 235 ? 14.812 8.727 -12.188 1 95.25 235 GLN B N 1
ATOM 3842 C CA . GLN B 1 235 ? 14.656 7.297 -11.938 1 95.25 235 GLN B CA 1
ATOM 3843 C C . GLN B 1 235 ? 13.453 7.02 -11.047 1 95.25 235 GLN B C 1
ATOM 3845 O O . GLN B 1 235 ? 12.633 6.148 -11.344 1 95.25 235 GLN B O 1
ATOM 3850 N N . PHE B 1 236 ? 13.367 7.785 -10 1 95.06 236 PHE B N 1
ATOM 3851 C CA . PHE B 1 236 ? 12.312 7.535 -9.023 1 95.06 236 PHE B CA 1
ATOM 3852 C C . PHE B 1 236 ? 10.938 7.797 -9.641 1 95.06 236 PHE B C 1
ATOM 3854 O O . PHE B 1 236 ? 10.016 6.996 -9.477 1 95.06 236 PHE B O 1
ATOM 3861 N N . ILE B 1 237 ? 10.797 8.859 -10.375 1 94.25 237 ILE B N 1
ATOM 3862 C CA . ILE B 1 237 ? 9.516 9.266 -10.945 1 94.25 237 ILE B CA 1
ATOM 3863 C C . ILE B 1 237 ? 9.102 8.289 -12.039 1 94.25 237 ILE B C 1
ATOM 3865 O O . ILE B 1 237 ? 7.922 7.949 -12.164 1 94.25 237 ILE B O 1
ATOM 3869 N N . SER B 1 238 ? 10.047 7.855 -12.75 1 91.5 238 SER B N 1
ATOM 3870 C CA . SER B 1 238 ? 9.742 6.965 -13.867 1 91.5 238 SER B CA 1
ATOM 3871 C C . SER B 1 238 ? 9.617 5.516 -13.398 1 91.5 238 SER B C 1
ATOM 3873 O O . SER B 1 238 ? 9.078 4.672 -14.117 1 91.5 238 SER B O 1
ATOM 3875 N N . GLY B 1 239 ? 10.219 5.238 -12.281 1 90 239 GLY B N 1
ATOM 3876 C CA . GLY B 1 239 ? 10.266 3.863 -11.812 1 90 239 GLY B CA 1
ATOM 3877 C C . GLY B 1 239 ? 11.258 3.008 -12.578 1 90 239 GLY B C 1
ATOM 3878 O O . GLY B 1 239 ? 11.18 1.778 -12.539 1 90 239 GLY B O 1
ATOM 3879 N N . SER B 1 240 ? 12.125 3.646 -13.25 1 91.62 240 SER B N 1
ATOM 3880 C CA . SER B 1 240 ? 13.102 2.928 -14.062 1 91.62 240 SER B CA 1
ATOM 3881 C C . SER B 1 240 ? 14.016 2.068 -13.203 1 91.62 240 SER B C 1
ATOM 3883 O O . SER B 1 240 ? 14.367 2.453 -12.078 1 91.62 240 SER B O 1
ATOM 3885 N N . LEU B 1 241 ? 14.398 0.895 -13.742 1 91.81 241 LEU B N 1
ATOM 3886 C CA . LEU B 1 241 ? 15.312 0.007 -13.031 1 91.81 241 LEU B CA 1
ATOM 3887 C C . LEU B 1 241 ? 16.766 0.411 -13.273 1 91.81 241 LEU B C 1
ATOM 3889 O O . LEU B 1 241 ? 17.672 -0.101 -12.617 1 91.81 241 LEU B O 1
ATOM 3893 N N . GLU B 1 242 ? 16.891 1.306 -14.18 1 92.69 242 GLU B N 1
ATOM 3894 C CA . GLU B 1 242 ? 18.219 1.836 -14.477 1 92.69 242 GLU B CA 1
ATOM 3895 C C . GLU B 1 242 ? 18.422 3.199 -13.828 1 92.69 242 GLU B C 1
ATOM 3897 O O . GLU B 1 242 ? 17.531 4.051 -13.852 1 92.69 242 GLU B O 1
ATOM 3902 N N . GLY B 1 243 ? 19.5 3.381 -13.219 1 92 243 GLY B N 1
ATOM 3903 C CA . GLY B 1 243 ? 19.812 4.641 -12.562 1 92 243 GLY B CA 1
ATOM 3904 C C . GLY B 1 243 ? 20.578 4.465 -11.266 1 92 243 GLY B C 1
ATOM 3905 O O . GLY B 1 243 ? 21 3.359 -10.938 1 92 243 GLY B O 1
ATOM 3906 N N . PRO B 1 244 ? 20.766 5.512 -10.555 1 93.25 244 PRO B N 1
ATOM 3907 C CA . PRO B 1 244 ? 21.625 5.488 -9.367 1 93.25 244 PRO B CA 1
ATOM 3908 C C . PRO B 1 244 ? 20.953 4.859 -8.156 1 93.25 244 PRO B C 1
ATOM 3910 O O . PRO B 1 244 ? 21.625 4.449 -7.207 1 93.25 244 PRO B O 1
ATOM 3913 N N . ILE B 1 245 ? 19.672 4.852 -8.086 1 91.81 245 ILE B N 1
ATOM 3914 C CA . ILE B 1 245 ? 18.969 4.277 -6.934 1 91.81 245 ILE B CA 1
ATOM 3915 C C . ILE B 1 245 ? 19.094 2.756 -6.965 1 91.81 245 ILE B C 1
ATOM 3917 O O . ILE B 1 245 ? 18.719 2.119 -7.953 1 91.81 245 ILE B O 1
ATOM 3921 N N . LYS B 1 246 ? 19.625 2.254 -5.875 1 83.19 246 LYS B N 1
ATOM 3922 C CA . LYS B 1 246 ? 19.75 0.804 -5.75 1 83.19 246 LYS B CA 1
ATOM 3923 C C . LYS B 1 246 ? 18.531 0.212 -5.051 1 83.19 246 LYS B C 1
ATOM 3925 O O . LYS B 1 246 ? 17.984 0.817 -4.129 1 83.19 246 LYS B O 1
ATOM 3930 N N . PHE B 1 247 ? 17.984 -0.85 -5.59 1 74.44 247 PHE B N 1
ATOM 3931 C CA . PHE B 1 247 ? 16.75 -1.405 -5.02 1 74.44 247 PHE B CA 1
ATOM 3932 C C . PHE B 1 247 ? 16.953 -2.863 -4.629 1 74.44 247 PHE B C 1
ATOM 3934 O O . PHE B 1 247 ? 16 -3.555 -4.277 1 74.44 247 PHE B O 1
ATOM 3941 N N . ILE B 1 248 ? 18.156 -3.426 -4.633 1 64.56 248 ILE B N 1
ATOM 3942 C CA . ILE B 1 248 ? 18.359 -4.812 -4.223 1 64.56 248 ILE B CA 1
ATOM 3943 C C . ILE B 1 248 ? 18.719 -4.863 -2.742 1 64.56 248 ILE B C 1
ATOM 3945 O O . ILE B 1 248 ? 19.516 -4.059 -2.262 1 64.56 248 ILE B O 1
#